Protein AF-A0A2K5PXA7-F1 (afdb_monomer_lite)

InterPro domains:
  IPR000237 GRIP domain [PS50913] (268-317)
  IPR019459 GRIP-related Arf-binding domain [PF10375] (269-313)

pLDDT: mean 75.78, std 23.31, range [25.14, 98.62]

Structure (mmCIF, N/CA/C/O backbone):
data_AF-A0A2K5PXA7-F1
#
_entry.id   AF-A0A2K5PXA7-F1
#
loop_
_atom_site.group_PDB
_atom_site.id
_atom_site.type_symbol
_atom_site.label_atom_id
_atom_site.label_alt_id
_atom_site.label_comp_id
_atom_site.label_asym_id
_atom_site.label_entity_id
_atom_site.label_seq_id
_atom_site.pdbx_PDB_ins_code
_atom_site.Cartn_x
_atom_site.Cartn_y
_atom_site.Cartn_z
_atom_site.occupancy
_atom_site.B_iso_or_equiv
_atom_site.auth_seq_id
_atom_site.auth_comp_id
_atom_site.auth_asym_id
_atom_site.auth_atom_id
_atom_site.pdbx_PDB_model_num
ATOM 1 N N . MET A 1 1 ? -99.071 -42.738 169.403 1.00 46.94 1 MET A N 1
ATOM 2 C CA . MET A 1 1 ? -98.371 -42.742 168.101 1.00 46.94 1 MET A CA 1
ATOM 3 C C . MET A 1 1 ? -98.834 -41.494 167.379 1.00 46.94 1 MET A C 1
ATOM 5 O O . MET A 1 1 ? -100.010 -41.412 167.050 1.00 46.94 1 MET A O 1
ATOM 9 N N . ASP A 1 2 ? -97.981 -40.473 167.300 1.00 52.44 2 ASP A N 1
ATOM 10 C CA . ASP A 1 2 ? -98.452 -39.098 167.105 1.00 52.44 2 ASP A CA 1
ATOM 11 C C . ASP A 1 2 ? -98.730 -38.725 165.651 1.00 52.44 2 ASP A C 1
ATOM 13 O O . ASP A 1 2 ? -97.827 -38.473 164.855 1.00 52.44 2 ASP A O 1
ATOM 17 N N . ILE A 1 3 ? -100.023 -38.584 165.359 1.00 59.25 3 ILE A N 1
ATOM 18 C CA . ILE A 1 3 ? -100.570 -38.091 164.088 1.00 59.25 3 ILE A CA 1
ATOM 19 C C . ILE A 1 3 ? -100.006 -36.696 163.742 1.00 59.25 3 ILE A C 1
ATOM 21 O O . ILE A 1 3 ? -99.814 -36.378 162.571 1.00 59.25 3 ILE A O 1
ATOM 25 N N . GLY A 1 4 ? -99.666 -35.883 164.752 1.00 66.00 4 GLY A N 1
ATOM 26 C CA . GLY A 1 4 ? -99.070 -34.556 164.564 1.00 66.00 4 GLY A CA 1
ATOM 27 C C . GLY A 1 4 ? -97.702 -34.564 163.869 1.00 66.00 4 GLY A C 1
ATOM 28 O O . GLY A 1 4 ? -97.443 -33.671 163.065 1.00 66.00 4 GLY A O 1
ATOM 29 N N . LYS A 1 5 ? -96.851 -35.577 164.108 1.00 68.25 5 LYS A N 1
ATOM 30 C CA . LYS A 1 5 ? -95.557 -35.690 163.409 1.00 68.25 5 LYS A CA 1
ATOM 31 C C . LYS A 1 5 ? -95.743 -36.031 161.937 1.00 68.25 5 LYS A C 1
ATOM 33 O O . LYS A 1 5 ? -95.227 -35.318 161.086 1.00 68.25 5 LYS A O 1
ATOM 38 N N . LEU A 1 6 ? -96.554 -37.051 161.652 1.00 67.25 6 LEU A N 1
ATOM 39 C CA . LEU A 1 6 ? -96.851 -37.478 160.282 1.00 67.25 6 LEU A CA 1
ATOM 40 C C . LEU A 1 6 ? -97.481 -36.351 159.451 1.00 67.25 6 LEU A C 1
ATOM 42 O O . LEU A 1 6 ? -97.206 -36.254 158.260 1.00 67.25 6 LEU A O 1
ATOM 46 N N . LYS A 1 7 ? -98.273 -35.461 160.068 1.00 70.81 7 LYS A N 1
ATOM 47 C CA . LYS A 1 7 ? -98.805 -34.269 159.393 1.00 70.81 7 LYS A CA 1
ATOM 48 C C . LYS A 1 7 ? -97.695 -33.294 158.979 1.00 70.81 7 LYS A C 1
ATOM 50 O O . LYS A 1 7 ? -97.648 -32.926 157.812 1.00 70.81 7 LYS A O 1
ATOM 55 N N . GLY A 1 8 ? -96.791 -32.927 159.891 1.00 73.56 8 GLY A N 1
ATOM 56 C CA . GLY A 1 8 ? -95.675 -32.019 159.586 1.00 73.56 8 GLY A CA 1
ATOM 57 C C . GLY A 1 8 ? -94.639 -32.621 158.627 1.00 73.56 8 GLY A C 1
ATOM 58 O O . GLY A 1 8 ? -94.123 -31.927 157.756 1.00 73.56 8 GLY A O 1
ATOM 59 N N . GLU A 1 9 ? -94.375 -33.925 158.734 1.00 74.88 9 GLU A N 1
ATOM 60 C CA . GLU A 1 9 ? -93.529 -34.669 157.793 1.00 74.88 9 GLU A CA 1
ATOM 61 C C . GLU A 1 9 ? -94.164 -34.701 156.391 1.00 74.88 9 GLU A C 1
ATOM 63 O O . GLU A 1 9 ? -93.480 -34.432 155.407 1.00 74.88 9 GLU A O 1
ATOM 68 N N . ASN A 1 10 ? -95.480 -34.924 156.288 1.00 75.69 10 ASN A N 1
ATOM 69 C CA . ASN A 1 10 ? -96.203 -34.887 155.015 1.00 75.69 10 ASN A CA 1
ATOM 70 C C . ASN A 1 10 ? -96.308 -33.468 154.422 1.00 75.69 10 ASN A C 1
ATOM 72 O O . ASN A 1 10 ? -96.199 -33.310 153.212 1.00 75.69 10 ASN A O 1
ATOM 76 N N . GLU A 1 11 ? -96.474 -32.429 155.245 1.00 75.31 11 GLU A N 1
ATOM 77 C CA . GLU A 1 11 ? -96.457 -31.026 154.794 1.00 75.31 11 GLU A CA 1
ATOM 78 C C . GLU A 1 11 ? -95.072 -30.626 154.253 1.00 75.31 11 GLU A C 1
ATOM 80 O O . GLU A 1 11 ? -94.987 -30.014 153.191 1.00 75.31 11 GLU A O 1
ATOM 85 N N . ASN A 1 12 ? -93.986 -31.073 154.892 1.00 81.62 12 ASN A N 1
ATOM 86 C CA . ASN A 1 12 ? -92.618 -30.891 154.393 1.00 81.62 12 ASN A CA 1
ATOM 87 C C . ASN A 1 12 ? -92.353 -31.681 153.089 1.00 81.62 12 ASN A C 1
ATOM 89 O O . ASN A 1 12 ? -91.699 -31.185 152.172 1.00 81.62 12 ASN A O 1
ATOM 93 N N . ILE A 1 13 ? -92.904 -32.894 152.956 1.00 81.75 13 ILE A N 1
ATOM 94 C CA . ILE A 1 13 ? -92.855 -33.667 151.700 1.00 81.75 13 ILE A CA 1
ATOM 95 C C . ILE A 1 13 ? -93.628 -32.953 150.580 1.00 81.75 13 ILE A C 1
ATOM 97 O O . ILE A 1 13 ? -93.157 -32.928 149.446 1.00 81.75 13 ILE A O 1
ATOM 101 N N . VAL A 1 14 ? -94.778 -32.338 150.875 1.00 82.69 14 VAL A N 1
ATOM 102 C CA . VAL A 1 14 ? -95.547 -31.560 149.889 1.00 82.69 14 VAL A CA 1
ATOM 103 C C . VAL A 1 14 ? -94.794 -30.299 149.465 1.00 82.69 14 VAL A C 1
ATOM 105 O O . VAL A 1 14 ? -94.686 -30.056 148.266 1.00 82.69 14 VAL A O 1
ATOM 108 N N . GLU A 1 15 ? -94.228 -29.528 150.398 1.00 80.38 15 GLU A N 1
ATOM 109 C CA . GLU A 1 15 ? -93.478 -28.312 150.053 1.00 80.38 15 GLU A CA 1
ATOM 110 C C . GLU A 1 15 ? -92.209 -28.652 149.254 1.00 80.38 15 GLU A C 1
ATOM 112 O O . GLU A 1 15 ? -92.029 -28.131 148.158 1.00 80.38 15 GLU A O 1
ATOM 117 N N . THR A 1 16 ? -91.405 -29.630 149.692 1.00 83.12 16 THR A N 1
ATOM 118 C CA . THR A 1 16 ? -90.209 -30.067 148.938 1.00 83.12 16 THR A CA 1
ATOM 119 C C . THR A 1 16 ? -90.536 -30.767 147.612 1.00 83.12 16 THR A C 1
ATOM 121 O O . THR A 1 16 ? -89.716 -30.763 146.693 1.00 83.12 16 THR A O 1
ATOM 124 N N . SER A 1 17 ? -91.732 -31.350 147.458 1.00 84.19 17 SER A N 1
ATOM 125 C CA . SER A 1 17 ? -92.228 -31.815 146.156 1.00 84.19 17 SER A CA 1
ATOM 126 C C . SER A 1 17 ? -92.658 -30.652 145.261 1.00 84.19 17 SER A C 1
ATOM 128 O O . SER A 1 17 ? -92.495 -30.742 144.047 1.00 84.19 17 SER A O 1
ATOM 130 N N . ARG A 1 18 ? -93.193 -29.567 145.833 1.00 84.19 18 ARG A N 1
ATOM 131 C CA . ARG A 1 18 ? -93.597 -28.355 145.108 1.00 84.19 18 ARG A CA 1
ATOM 132 C C . ARG A 1 18 ? -92.382 -27.546 144.655 1.00 84.19 18 ARG A C 1
ATOM 134 O O . ARG A 1 18 ? -92.363 -27.081 143.521 1.00 84.19 18 ARG A O 1
ATOM 141 N N . GLU A 1 19 ? -91.354 -27.453 145.495 1.00 83.12 19 GLU A N 1
ATOM 142 C CA . GLU A 1 19 ? -90.040 -26.906 145.144 1.00 83.12 19 GLU A CA 1
ATOM 143 C C . GLU A 1 19 ? -89.441 -27.676 143.961 1.00 83.12 19 GLU A C 1
ATOM 145 O O . GLU A 1 19 ? -89.178 -27.074 142.922 1.00 83.12 19 GLU A O 1
ATOM 150 N N . LYS A 1 20 ? -89.342 -29.011 144.051 1.00 87.56 20 LYS A N 1
ATOM 151 C CA . LYS A 1 20 ? -88.828 -29.863 142.961 1.00 87.56 20 LYS A CA 1
ATOM 152 C C . LYS A 1 20 ? -89.645 -29.785 141.674 1.00 87.56 20 LYS A C 1
ATOM 154 O O . LYS A 1 20 ? -89.065 -29.855 140.597 1.00 87.56 20 LYS A O 1
ATOM 159 N N . GLU A 1 21 ? -90.963 -29.626 141.765 1.00 86.75 21 GLU A N 1
ATOM 160 C CA . GLU A 1 21 ? -91.814 -29.378 140.598 1.00 86.75 21 GLU A CA 1
ATOM 161 C C . GLU A 1 21 ? -91.464 -28.027 139.948 1.00 86.75 21 GLU A C 1
ATOM 163 O O . GLU A 1 21 ? -91.276 -27.960 138.736 1.00 86.75 21 GLU A O 1
ATOM 168 N N . THR A 1 22 ? -91.266 -26.959 140.733 1.00 84.94 22 THR A N 1
ATOM 169 C CA . THR A 1 22 ? -90.820 -25.662 140.188 1.00 84.94 22 THR A CA 1
ATOM 170 C C . THR A 1 22 ? -89.379 -25.678 139.665 1.00 84.94 22 THR A C 1
ATOM 172 O O . THR A 1 22 ? -89.102 -25.042 138.648 1.00 84.94 22 THR A O 1
ATOM 175 N N . GLU A 1 23 ? -88.469 -26.441 140.281 1.00 87.00 23 GLU A N 1
ATOM 176 C CA . GLU A 1 23 ? -87.122 -26.687 139.747 1.00 87.00 23 GLU A CA 1
ATOM 177 C C . GLU A 1 23 ? -87.190 -27.444 138.417 1.00 87.00 23 GLU A C 1
ATOM 179 O O . GLU A 1 23 ? -86.523 -27.058 137.459 1.00 87.00 23 GLU A O 1
ATOM 184 N N . TYR A 1 24 ? -88.022 -28.488 138.325 1.00 89.44 24 TYR A N 1
ATOM 185 C CA . TYR A 1 24 ? -88.215 -29.261 137.100 1.00 89.44 24 TYR A CA 1
ATOM 186 C C . TYR A 1 24 ? -88.799 -28.399 135.977 1.00 89.44 24 TYR A C 1
ATOM 188 O O . TYR A 1 24 ? -88.291 -28.442 134.858 1.00 89.44 24 TYR A O 1
ATOM 196 N N . GLN A 1 25 ? -89.790 -27.554 136.276 1.00 88.88 25 GLN A N 1
ATOM 197 C CA . GLN A 1 25 ? -90.360 -26.602 135.319 1.00 88.88 25 GLN A CA 1
ATOM 198 C C . GLN A 1 25 ? -89.322 -25.567 134.855 1.00 88.88 25 GLN A C 1
ATOM 200 O O . GLN A 1 25 ? -89.165 -25.365 133.652 1.00 88.88 25 GLN A O 1
ATOM 205 N N . ALA A 1 26 ? -88.531 -24.979 135.759 1.00 90.25 26 ALA A N 1
ATOM 206 C CA . ALA A 1 26 ? -87.451 -24.058 135.385 1.00 90.25 26 ALA A CA 1
ATOM 207 C C . ALA A 1 26 ? -86.342 -24.748 134.559 1.00 90.25 26 ALA A C 1
ATOM 209 O O . ALA A 1 26 ? -85.781 -24.163 133.624 1.00 90.25 26 ALA A O 1
ATOM 210 N N . LEU A 1 27 ? -86.035 -26.013 134.859 1.00 91.06 27 LEU A N 1
ATOM 211 C CA . LEU A 1 27 ? -85.070 -26.822 134.113 1.00 91.06 27 LEU A CA 1
ATOM 212 C C . LEU A 1 27 ? -85.628 -27.245 132.740 1.00 91.06 27 LEU A C 1
ATOM 214 O O . LEU A 1 27 ? -84.889 -27.285 131.757 1.00 91.06 27 LEU A O 1
ATOM 218 N N . GLN A 1 28 ? -86.941 -27.461 132.629 1.00 91.94 28 GLN A N 1
ATOM 219 C CA . GLN A 1 28 ? -87.649 -27.676 131.368 1.00 91.94 28 GLN A CA 1
ATOM 220 C C . GLN A 1 28 ? -87.672 -26.403 130.508 1.00 91.94 28 GLN A C 1
ATOM 222 O O . GLN A 1 28 ? -87.311 -26.470 129.334 1.00 91.94 28 GLN A O 1
ATOM 227 N N . GLU A 1 29 ? -88.017 -25.239 131.068 1.00 91.25 29 GLU A N 1
ATOM 228 C CA . GLU A 1 29 ? -87.999 -23.951 130.360 1.00 91.25 29 GLU A CA 1
ATOM 229 C C . GLU A 1 29 ? -86.597 -23.592 129.856 1.00 91.25 29 GLU A C 1
ATOM 231 O O . GLU A 1 29 ? -86.422 -23.218 128.693 1.00 91.25 29 GLU A O 1
ATOM 236 N N . THR A 1 30 ? -85.573 -23.741 130.702 1.00 92.00 30 THR A N 1
ATOM 237 C CA . THR A 1 30 ? -84.184 -23.485 130.295 1.00 92.00 30 THR A CA 1
ATOM 238 C C . THR A 1 30 ? -83.710 -24.481 129.239 1.00 92.00 30 THR A C 1
ATOM 240 O O . THR A 1 30 ? -83.075 -24.057 128.275 1.00 92.00 30 THR A O 1
ATOM 243 N N . ASN A 1 31 ? -84.079 -25.763 129.323 1.00 91.56 31 ASN A N 1
ATOM 244 C CA . ASN A 1 31 ? -83.782 -26.751 128.281 1.00 91.56 31 ASN A CA 1
ATOM 245 C C . ASN A 1 31 ? -84.521 -26.448 126.959 1.00 91.56 31 ASN A C 1
ATOM 247 O O . ASN A 1 31 ? -83.916 -26.497 125.888 1.00 91.56 31 ASN A O 1
ATOM 251 N N . MET A 1 32 ? -85.789 -26.023 127.003 1.00 93.31 32 MET A N 1
ATOM 252 C CA . MET A 1 32 ? -86.519 -25.551 125.817 1.00 93.31 32 MET A CA 1
ATOM 253 C C . MET A 1 32 ? -85.859 -24.309 125.200 1.00 93.31 32 MET A C 1
ATOM 255 O O . MET A 1 32 ? -85.736 -24.223 123.976 1.00 93.31 32 MET A O 1
ATOM 259 N N . LYS A 1 33 ? -85.364 -23.380 126.028 1.00 93.69 33 LYS A N 1
ATOM 260 C CA . LYS A 1 33 ? -84.619 -22.190 125.591 1.00 93.69 33 LYS A CA 1
ATOM 261 C C . LYS A 1 33 ? -83.261 -22.544 124.976 1.00 93.69 33 LYS A C 1
ATOM 263 O O . LYS A 1 33 ? -82.935 -22.019 123.912 1.00 93.69 33 LYS A O 1
ATOM 268 N N . PHE A 1 34 ? -82.504 -23.467 125.571 1.00 93.31 34 PHE A N 1
ATOM 269 C CA . PHE A 1 34 ? -81.275 -24.004 124.973 1.00 93.31 34 PHE A CA 1
ATOM 270 C C . PHE A 1 34 ? -81.563 -24.743 123.659 1.00 93.31 34 PHE A C 1
ATOM 272 O O . PHE A 1 34 ? -80.852 -24.533 122.685 1.00 93.31 34 PHE A O 1
ATOM 279 N N . SER A 1 35 ? -82.645 -25.520 123.578 1.00 92.62 35 SER A N 1
ATOM 280 C CA . SER A 1 35 ? -83.076 -26.229 122.361 1.00 92.62 35 SER A CA 1
ATOM 281 C C . SER A 1 35 ? -83.606 -25.301 121.255 1.00 92.62 35 SER A C 1
ATOM 283 O O . SER A 1 35 ? -83.666 -25.686 120.085 1.00 92.62 35 SER A O 1
ATOM 285 N N . ALA A 1 36 ? -84.022 -24.079 121.595 1.00 92.69 36 ALA A N 1
ATOM 286 C CA . ALA A 1 36 ? -84.313 -23.024 120.626 1.00 92.69 36 ALA A CA 1
ATOM 287 C C . ALA A 1 36 ? -83.017 -22.349 120.143 1.00 92.69 36 ALA A C 1
ATOM 289 O O . ALA A 1 36 ? -82.785 -22.281 118.939 1.00 92.69 36 ALA A O 1
ATOM 290 N N . MET A 1 37 ? -82.145 -21.943 121.073 1.00 93.56 37 MET A N 1
ATOM 291 C CA . MET A 1 37 ? -80.851 -21.318 120.772 1.00 93.56 37 MET A CA 1
ATOM 292 C C . MET A 1 37 ? -79.920 -22.244 119.974 1.00 93.56 37 MET A C 1
ATOM 294 O O . MET A 1 37 ? -79.221 -21.785 119.078 1.00 93.56 37 MET A O 1
ATOM 298 N N . LEU A 1 38 ? -79.928 -23.552 120.250 1.00 93.50 38 LEU A N 1
ATOM 299 C CA . LEU A 1 38 ? -79.152 -24.535 119.496 1.00 93.50 38 LEU A CA 1
ATOM 300 C C . LEU A 1 38 ? -79.597 -24.566 118.030 1.00 93.50 38 LEU A C 1
ATOM 302 O O . LEU A 1 38 ? -78.758 -24.411 117.152 1.00 93.50 38 LEU A O 1
ATOM 306 N N . ARG A 1 39 ? -80.909 -24.648 117.764 1.00 92.94 39 ARG A N 1
ATOM 307 C CA . ARG A 1 39 ? -81.459 -24.621 116.396 1.00 92.94 39 ARG A CA 1
ATOM 308 C C . ARG A 1 39 ? -81.224 -23.291 115.679 1.00 92.94 39 ARG A C 1
ATOM 310 O O . ARG A 1 39 ? -80.984 -23.282 114.476 1.00 92.94 39 ARG A O 1
ATOM 317 N N . GLU A 1 40 ? -81.250 -22.174 116.404 1.00 91.81 40 GLU A N 1
ATOM 318 C CA . GLU A 1 40 ? -80.858 -20.863 115.874 1.00 91.81 40 GLU A CA 1
ATOM 319 C C . GLU A 1 40 ? -79.377 -20.855 115.452 1.00 91.81 40 GLU A C 1
ATOM 321 O O . GLU A 1 40 ? -79.056 -20.429 114.344 1.00 91.81 40 GLU A O 1
ATOM 326 N N . LYS A 1 41 ? -78.475 -21.414 116.272 1.00 93.50 41 LYS A N 1
ATOM 327 C CA . LYS A 1 41 ? -77.042 -21.524 115.945 1.00 93.50 41 LYS A CA 1
ATOM 328 C C . LYS A 1 41 ? -76.721 -22.576 114.885 1.00 93.50 41 LYS A C 1
ATOM 330 O O . LYS A 1 41 ? -75.805 -22.362 114.094 1.00 93.50 41 LYS A O 1
ATOM 335 N N . GLU A 1 42 ? -77.489 -23.656 114.794 1.00 93.62 42 GLU A N 1
ATOM 336 C CA . GLU A 1 42 ? -77.437 -24.608 113.679 1.00 93.62 42 GLU A CA 1
ATOM 337 C C . GLU A 1 42 ? -77.842 -23.929 112.362 1.00 93.62 42 GLU A C 1
ATOM 339 O O . GLU A 1 42 ? -77.144 -24.078 111.358 1.00 93.62 42 GLU A O 1
ATOM 344 N N . PHE A 1 43 ? -78.906 -23.117 112.370 1.00 94.12 43 PHE A N 1
ATOM 345 C CA . PHE A 1 43 ? -79.351 -22.353 111.202 1.00 94.12 43 PHE A CA 1
ATOM 346 C C . PHE A 1 43 ? -78.368 -21.237 110.806 1.00 94.12 43 PHE A C 1
ATOM 348 O O . PHE A 1 43 ? -78.056 -21.088 109.624 1.00 94.12 43 PHE A O 1
ATOM 355 N N . GLU A 1 44 ? -77.812 -20.490 111.769 1.00 92.88 44 GLU A N 1
ATOM 356 C CA . GLU A 1 44 ? -76.718 -19.539 111.512 1.00 92.88 44 GLU A CA 1
ATOM 357 C C . GLU A 1 44 ? -75.507 -20.239 110.884 1.00 92.88 44 GLU A C 1
ATOM 359 O O . GLU A 1 44 ? -74.987 -19.773 109.870 1.00 92.88 44 GLU A O 1
ATOM 364 N N . CYS A 1 45 ? -75.086 -21.378 111.445 1.00 93.19 45 CYS A N 1
ATOM 365 C CA . CYS A 1 45 ? -73.970 -22.172 110.936 1.00 93.19 45 CYS A CA 1
ATOM 366 C C . CYS A 1 45 ? -74.233 -22.663 109.503 1.00 93.19 45 CYS A C 1
ATOM 368 O O . CYS A 1 45 ? -73.361 -22.534 108.641 1.00 93.19 45 CYS A O 1
ATOM 370 N N . HIS A 1 46 ? -75.449 -23.141 109.215 1.00 93.94 46 HIS A N 1
ATOM 371 C CA . HIS A 1 46 ? -75.866 -23.525 107.866 1.00 93.94 46 HIS A CA 1
ATOM 372 C C . HIS A 1 46 ? -75.790 -22.337 106.897 1.00 93.94 46 HIS A C 1
ATOM 374 O O . HIS A 1 46 ? -75.117 -22.421 105.872 1.00 93.94 46 HIS A O 1
ATOM 380 N N . SER A 1 47 ? -76.373 -21.194 107.268 1.00 93.75 47 SER A N 1
ATOM 381 C CA . SER A 1 47 ? -76.386 -19.991 106.431 1.00 93.75 47 SER A CA 1
ATOM 382 C C . SER A 1 47 ? -74.984 -19.422 106.179 1.00 93.75 47 SER A C 1
ATOM 384 O O . SER A 1 47 ? -74.699 -18.933 105.085 1.00 93.75 47 SER A O 1
ATOM 386 N N . VAL A 1 48 ? -74.084 -19.481 107.167 1.00 93.62 48 VAL A N 1
ATOM 387 C CA . VAL A 1 48 ? -72.672 -19.095 107.005 1.00 93.62 48 VAL A CA 1
ATOM 388 C C . VAL A 1 48 ? -71.939 -20.078 106.089 1.00 93.62 48 VAL A C 1
ATOM 390 O O . VAL A 1 48 ? -71.179 -19.640 105.227 1.00 93.62 48 VAL A O 1
ATOM 393 N N . LYS A 1 49 ? -72.200 -21.384 106.211 1.00 94.81 49 LYS A N 1
ATOM 394 C CA . LYS A 1 49 ? -71.622 -22.421 105.345 1.00 94.81 49 LYS A CA 1
ATOM 395 C C . LYS A 1 49 ? -72.072 -22.277 103.887 1.00 94.81 49 LYS A C 1
ATOM 397 O O . LYS A 1 49 ? -71.237 -22.357 102.992 1.00 94.81 49 LYS A O 1
ATOM 402 N N . GLU A 1 50 ? -73.352 -22.004 103.640 1.00 93.75 50 GLU A N 1
ATOM 403 C CA . GLU A 1 50 ? -73.885 -21.729 102.296 1.00 93.75 50 GLU A CA 1
ATOM 404 C C . GLU A 1 50 ? -73.253 -20.474 101.679 1.00 93.75 50 GLU A C 1
ATOM 406 O O . GLU A 1 50 ? -72.804 -20.504 100.535 1.00 93.75 50 GLU A O 1
ATOM 411 N N . LYS A 1 51 ? -73.133 -19.386 102.454 1.00 93.56 51 LYS A N 1
ATOM 412 C CA . LYS A 1 51 ? -72.449 -18.158 102.011 1.00 93.56 51 LYS A CA 1
ATOM 413 C C . LYS A 1 51 ? -70.973 -18.405 101.696 1.00 93.56 51 LYS A C 1
ATOM 415 O O . LYS A 1 51 ? -70.479 -17.888 100.699 1.00 93.56 51 LYS A O 1
ATOM 420 N N . ALA A 1 52 ? -70.276 -19.199 102.511 1.00 92.31 52 ALA A N 1
ATOM 421 C CA . ALA A 1 52 ? -68.880 -19.557 102.272 1.00 92.31 52 ALA A CA 1
ATOM 422 C C . ALA A 1 52 ? -68.706 -20.340 100.959 1.00 92.31 52 ALA A C 1
ATOM 424 O O . ALA A 1 52 ? -67.842 -19.985 100.162 1.00 92.31 52 ALA A O 1
ATOM 425 N N . LEU A 1 53 ? -69.568 -21.331 100.696 1.00 95.06 53 LEU A N 1
ATOM 426 C CA . LEU A 1 53 ? -69.561 -22.099 99.445 1.00 95.06 53 LEU A CA 1
ATOM 427 C C . LEU A 1 53 ? -69.831 -21.210 98.220 1.00 95.06 53 LEU A C 1
ATOM 429 O O . LEU A 1 53 ? -69.093 -21.287 97.241 1.00 95.06 53 LEU A O 1
ATOM 433 N N . ALA A 1 54 ? -70.819 -20.311 98.294 1.00 92.62 54 ALA A N 1
ATOM 434 C CA . ALA A 1 54 ? -71.123 -19.376 97.208 1.00 92.62 54 ALA A CA 1
ATOM 435 C C . ALA A 1 54 ? -69.960 -18.405 96.912 1.00 92.62 54 ALA A C 1
ATOM 437 O O . ALA A 1 54 ? -69.683 -18.098 95.752 1.00 92.62 54 ALA A O 1
ATOM 438 N N . PHE A 1 55 ? -69.233 -17.945 97.939 1.00 88.44 55 PHE A N 1
ATOM 439 C CA . PHE A 1 55 ? -68.009 -17.163 97.732 1.00 88.44 55 PHE A CA 1
ATOM 440 C C . PHE A 1 55 ? -66.865 -18.004 97.144 1.00 88.44 55 PHE A C 1
ATOM 442 O O . PHE A 1 55 ? -66.123 -17.497 96.305 1.00 88.44 55 PHE A O 1
ATOM 449 N N . GLU A 1 56 ? -66.723 -19.271 97.537 1.00 92.25 56 GLU A N 1
ATOM 450 C CA . GLU A 1 56 ? -65.707 -20.180 96.991 1.00 92.25 56 GLU A CA 1
ATOM 451 C C . GLU A 1 56 ? -65.943 -20.479 95.497 1.00 92.25 56 GLU A C 1
ATOM 453 O O . GLU A 1 56 ? -64.993 -20.553 94.717 1.00 92.25 56 GLU A O 1
ATOM 458 N N . GLU A 1 57 ? -67.204 -20.599 95.077 1.00 92.19 57 GLU A N 1
ATOM 459 C CA . GLU A 1 57 ? -67.600 -20.798 93.678 1.00 92.19 57 GLU A CA 1
ATOM 460 C C . GLU A 1 57 ? -67.349 -19.541 92.823 1.00 92.19 57 GLU A C 1
ATOM 462 O O . GLU A 1 57 ? -66.656 -19.618 91.807 1.00 92.19 57 GLU A O 1
ATOM 467 N N . LEU A 1 58 ? -67.769 -18.358 93.294 1.00 91.12 58 LEU A N 1
ATOM 468 C CA . LEU A 1 58 ? -67.489 -17.072 92.632 1.00 91.12 58 LEU A CA 1
ATOM 469 C C . LEU A 1 58 ? -65.985 -16.757 92.520 1.00 91.12 58 LEU A C 1
ATOM 471 O O . LEU A 1 58 ? -65.553 -16.092 91.571 1.00 91.12 58 LEU A O 1
ATOM 475 N N . LEU A 1 59 ? -65.170 -17.212 93.479 1.00 88.56 59 LEU A N 1
ATOM 476 C CA . LEU A 1 59 ? -63.712 -17.112 93.394 1.00 88.56 59 LEU A CA 1
ATOM 477 C C . LEU A 1 59 ? -63.159 -18.026 92.293 1.00 88.56 59 LEU A C 1
ATOM 479 O O . LEU A 1 59 ? -62.386 -17.550 91.461 1.00 88.56 59 LEU A O 1
ATOM 483 N N . LYS A 1 60 ? -63.607 -19.288 92.223 1.00 91.00 60 LYS A N 1
ATOM 484 C CA . LYS A 1 60 ? -63.196 -20.242 91.177 1.00 91.00 60 LYS A CA 1
ATOM 485 C C . LYS A 1 60 ? -63.576 -19.770 89.775 1.00 91.00 60 LYS A C 1
ATOM 487 O O . LYS A 1 60 ? -62.731 -19.835 88.884 1.00 91.00 60 LYS A O 1
ATOM 492 N N . GLU A 1 61 ? -64.780 -19.228 89.575 1.00 86.94 61 GLU A N 1
ATOM 493 C CA . GLU A 1 61 ? -65.167 -18.617 88.293 1.00 86.94 61 GLU A CA 1
ATOM 494 C C . GLU A 1 61 ? -64.236 -17.455 87.915 1.00 86.94 61 GLU A C 1
ATOM 496 O O . GLU A 1 61 ? -63.725 -17.399 86.793 1.00 86.94 61 GLU A O 1
ATOM 501 N N . LYS A 1 62 ? -63.948 -16.540 88.856 1.00 87.12 62 LYS A N 1
ATOM 502 C CA . LYS A 1 62 ? -63.030 -15.419 88.598 1.00 87.12 62 LYS A CA 1
ATOM 503 C C . LYS A 1 62 ? -61.589 -15.851 88.355 1.00 87.12 62 LYS A C 1
ATOM 505 O O . LYS A 1 62 ? -60.877 -15.151 87.635 1.00 87.12 62 LYS A O 1
ATOM 510 N N . GLU A 1 63 ? -61.132 -16.945 88.947 1.00 86.62 63 GLU A N 1
ATOM 511 C CA . GLU A 1 63 ? -59.807 -17.502 88.676 1.00 86.62 63 GLU A CA 1
ATOM 512 C C . GLU A 1 63 ? -59.763 -18.173 87.302 1.00 86.62 63 GLU A C 1
ATOM 514 O O . GLU A 1 63 ? -58.880 -17.855 86.508 1.00 86.62 63 GLU A O 1
ATOM 519 N N . GLN A 1 64 ? -60.750 -19.005 86.961 1.00 85.88 64 GLN A N 1
ATOM 520 C CA . GLN A 1 64 ? -60.837 -19.652 85.647 1.00 85.88 64 GLN A CA 1
ATOM 521 C C . GLN A 1 64 ? -60.976 -18.640 84.500 1.00 85.88 64 GLN A C 1
ATOM 523 O O . GLN A 1 64 ? -60.290 -18.785 83.488 1.00 85.88 64 GLN A O 1
ATOM 528 N N . GLY A 1 65 ? -61.770 -17.577 84.673 1.00 88.06 65 GLY A N 1
ATOM 529 C CA . GLY A 1 65 ? -61.872 -16.481 83.703 1.00 88.06 6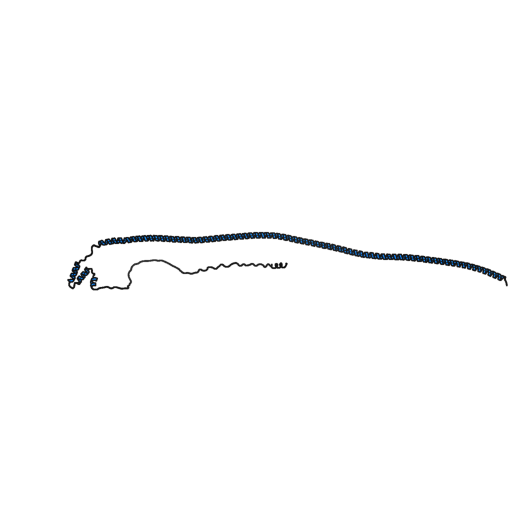5 GLY A CA 1
ATOM 530 C C . GLY A 1 65 ? -60.521 -15.808 83.437 1.00 88.06 65 GLY A C 1
ATOM 531 O O . GLY A 1 65 ? -60.075 -15.744 82.291 1.00 88.06 65 GLY A O 1
ATOM 532 N N . LYS A 1 66 ? -59.806 -15.411 84.501 1.00 89.38 66 LYS A N 1
ATOM 533 C CA . LYS A 1 66 ? -58.451 -14.832 84.400 1.00 89.38 66 LYS A CA 1
ATOM 534 C C . LYS A 1 66 ? -57.440 -15.793 83.775 1.00 89.38 66 LYS A C 1
ATOM 536 O O . LYS A 1 66 ? -56.587 -15.356 83.011 1.00 89.38 66 LYS A O 1
ATOM 541 N N . ILE A 1 67 ? -57.509 -17.088 84.089 1.00 89.69 67 ILE A N 1
ATOM 542 C CA . ILE A 1 67 ? -56.643 -18.118 83.492 1.00 89.69 67 ILE A CA 1
ATOM 543 C C . ILE A 1 67 ? -56.937 -18.258 81.988 1.00 89.69 67 ILE A C 1
ATOM 545 O O . ILE A 1 67 ? -56.010 -18.415 81.194 1.00 89.69 67 ILE A O 1
ATOM 549 N N . GLY A 1 68 ? -58.204 -18.141 81.578 1.00 90.19 68 GLY A N 1
ATOM 550 C CA . GLY A 1 68 ? -58.615 -18.086 80.174 1.00 90.19 68 GLY A CA 1
ATOM 551 C C . GLY A 1 68 ? -58.045 -16.871 79.436 1.00 90.19 68 GLY A C 1
ATOM 552 O O . GLY A 1 68 ? -57.384 -17.037 78.411 1.00 90.19 68 GLY A O 1
ATOM 553 N N . GLU A 1 69 ? -58.242 -15.667 79.979 1.00 92.12 69 GLU A N 1
ATOM 554 C CA . GLU A 1 69 ? -57.689 -14.411 79.441 1.00 92.12 69 GLU A CA 1
ATOM 555 C C . GLU A 1 69 ? -56.154 -14.450 79.352 1.00 92.12 69 GLU A C 1
ATOM 557 O O . GLU A 1 69 ? -55.573 -14.120 78.315 1.00 92.12 69 GLU A O 1
ATOM 562 N N . LEU A 1 70 ? -55.486 -14.929 80.408 1.00 92.31 70 LEU A N 1
ATOM 563 C CA . LEU A 1 70 ? -54.032 -15.075 80.460 1.00 92.31 70 LEU A CA 1
ATOM 564 C C . LEU A 1 70 ? -53.523 -16.057 79.397 1.00 92.31 70 LEU A C 1
ATOM 566 O O . LEU A 1 70 ? -52.555 -15.750 78.705 1.00 92.31 70 LEU A O 1
ATOM 570 N N . ASN A 1 71 ? -54.185 -17.203 79.211 1.00 93.38 71 ASN A N 1
ATOM 571 C CA . ASN A 1 71 ? -53.830 -18.161 78.161 1.00 93.38 71 ASN A CA 1
ATOM 572 C C . ASN A 1 71 ? -54.030 -17.582 76.751 1.00 93.38 71 ASN A C 1
ATOM 574 O O . ASN A 1 71 ? -53.201 -17.822 75.872 1.00 93.38 71 ASN A O 1
ATOM 578 N N . GLN A 1 72 ? -55.086 -16.794 76.516 1.00 94.69 72 GLN A N 1
ATOM 579 C CA . GLN A 1 72 ? -55.270 -16.093 75.239 1.00 94.69 72 GLN A CA 1
ATOM 580 C C . GLN A 1 72 ? -54.137 -15.090 74.986 1.00 94.69 72 GLN A C 1
ATOM 582 O O . GLN A 1 72 ? -53.556 -15.090 73.899 1.00 94.69 72 GLN A O 1
ATOM 587 N N . LEU A 1 73 ? -53.765 -14.295 75.995 1.00 95.06 73 LEU A N 1
ATOM 588 C CA . LEU A 1 73 ? -52.666 -13.334 75.898 1.00 95.06 73 LEU A CA 1
ATOM 589 C C . LEU A 1 73 ? -51.311 -14.024 75.667 1.00 95.06 73 LEU A C 1
ATOM 591 O O . LEU A 1 73 ? -50.560 -13.605 74.790 1.00 95.06 73 LEU A O 1
ATOM 595 N N . VAL A 1 74 ? -51.014 -15.110 76.388 1.00 94.94 74 VAL A N 1
ATOM 596 C CA . VAL A 1 74 ? -49.788 -15.909 76.205 1.00 94.94 74 VAL A CA 1
ATOM 597 C C . VAL A 1 74 ? -49.716 -16.497 74.792 1.00 94.94 74 VAL A C 1
ATOM 599 O O . VAL A 1 74 ? -48.670 -16.409 74.149 1.00 94.94 74 VAL A O 1
ATOM 602 N N . ASN A 1 75 ? -50.822 -17.031 74.264 1.00 95.12 75 ASN A N 1
ATOM 603 C CA . ASN A 1 75 ? -50.876 -17.549 72.895 1.00 95.12 75 ASN A CA 1
ATOM 604 C C . ASN A 1 75 ? -50.710 -16.440 71.839 1.00 95.12 75 ASN A C 1
ATOM 606 O O . ASN A 1 75 ? -49.999 -16.636 70.851 1.00 95.12 75 ASN A O 1
ATOM 610 N N . ALA A 1 76 ? -51.301 -15.260 72.056 1.00 95.75 76 ALA A N 1
ATOM 611 C CA . ALA A 1 76 ? -51.130 -14.105 71.175 1.00 95.75 76 ALA A CA 1
ATOM 612 C C . ALA A 1 76 ? -49.676 -13.599 71.169 1.00 95.75 76 ALA A C 1
ATOM 614 O O . ALA A 1 76 ? -49.090 -13.431 70.099 1.00 95.75 76 ALA A O 1
ATOM 615 N N . VAL A 1 77 ? -49.064 -13.438 72.349 1.00 95.12 77 VAL A N 1
ATOM 616 C CA . VAL A 1 77 ? -47.647 -13.064 72.505 1.00 95.12 77 VAL A CA 1
ATOM 617 C C . VAL A 1 77 ? -46.734 -14.096 71.844 1.00 95.12 77 VAL A C 1
ATOM 619 O O . VAL A 1 77 ? -45.814 -13.714 71.122 1.00 95.12 77 VAL A O 1
ATOM 622 N N . LYS A 1 78 ? -47.011 -15.396 72.004 1.00 96.38 78 LYS A N 1
ATOM 623 C CA . LYS A 1 78 ? -46.249 -16.464 71.345 1.00 96.38 78 LYS A CA 1
ATOM 624 C C . LYS A 1 78 ? -46.346 -16.381 69.817 1.00 96.38 78 LYS A C 1
ATOM 626 O O . LYS A 1 78 ? -45.315 -16.392 69.152 1.00 96.38 78 LYS A O 1
ATOM 631 N N . SER A 1 79 ? -47.547 -16.209 69.259 1.00 96.19 79 SER A N 1
ATOM 632 C CA . SER A 1 79 ? -47.734 -16.058 67.806 1.00 96.19 79 SER A CA 1
ATOM 633 C C . SER A 1 79 ? -47.079 -14.782 67.254 1.00 96.19 79 SER A C 1
ATOM 635 O O . SER A 1 79 ? -46.548 -14.779 66.141 1.00 96.19 79 SER A O 1
ATOM 637 N N . MET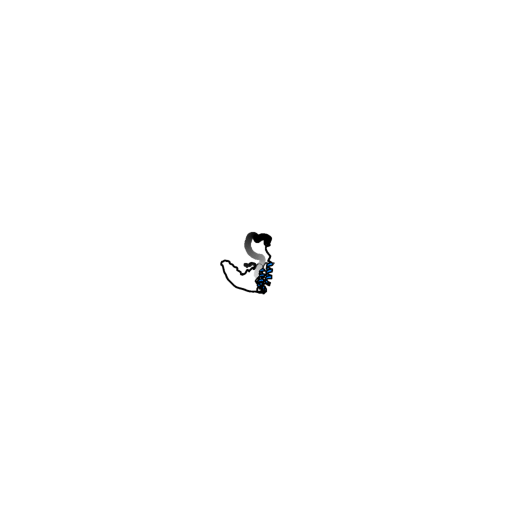 A 1 80 ? -47.060 -13.691 68.029 1.00 95.56 80 MET A N 1
ATOM 638 C CA . MET A 1 80 ? -46.302 -12.486 67.677 1.00 95.56 80 MET A CA 1
ATOM 639 C C . MET A 1 80 ? -44.790 -12.735 67.710 1.00 95.56 80 MET A C 1
ATOM 641 O O . MET A 1 80 ? -44.098 -12.325 66.781 1.00 95.56 80 MET A O 1
ATOM 645 N N . GLN A 1 81 ? -44.278 -13.448 68.716 1.00 94.75 81 GLN A N 1
ATOM 646 C CA . GLN A 1 81 ? -42.862 -13.808 68.813 1.00 94.75 81 GLN A CA 1
ATOM 647 C C . GLN A 1 81 ? -42.419 -14.707 67.648 1.00 94.75 81 GLN A C 1
ATOM 649 O O . GLN A 1 81 ? -41.357 -14.481 67.070 1.00 94.75 81 GLN A O 1
ATOM 654 N N . GLU A 1 82 ? -43.244 -15.679 67.255 1.00 96.56 82 GLU A N 1
ATOM 655 C CA . GLU A 1 82 ? -43.018 -16.527 66.077 1.00 96.56 82 GLU A CA 1
ATOM 656 C C . GLU A 1 82 ? -42.936 -15.679 64.793 1.00 96.56 82 GLU A C 1
ATOM 658 O O . GLU A 1 82 ? -41.975 -15.806 64.034 1.00 96.56 82 GLU A O 1
ATOM 663 N N . LYS A 1 83 ? -43.862 -14.729 64.588 1.00 97.19 83 LYS A N 1
ATOM 664 C CA . LYS A 1 83 ? -43.822 -13.790 63.447 1.00 97.19 83 LYS A CA 1
ATOM 665 C C . LYS A 1 83 ? -42.594 -12.876 63.459 1.00 97.19 83 LYS A C 1
ATOM 667 O O . LYS A 1 83 ? -42.017 -12.635 62.404 1.00 97.19 83 LYS A O 1
ATOM 672 N N . ILE A 1 84 ? -42.166 -12.393 64.628 1.00 96.00 84 ILE A N 1
ATOM 673 C CA . ILE A 1 84 ? -40.941 -11.586 64.771 1.00 96.00 84 ILE A CA 1
ATOM 674 C C . ILE A 1 84 ? -39.709 -12.392 64.334 1.00 96.00 84 ILE A C 1
ATOM 676 O O . ILE A 1 84 ? -38.851 -11.855 63.635 1.00 96.00 84 ILE A O 1
ATOM 680 N N . VAL A 1 85 ? -39.634 -13.683 64.679 1.00 97.62 85 VAL A N 1
ATOM 681 C CA . VAL A 1 85 ? -38.543 -14.569 64.234 1.00 97.62 85 VAL A CA 1
ATOM 682 C C . VAL A 1 85 ? -38.572 -14.782 62.716 1.00 97.62 85 VAL A C 1
ATOM 684 O O . VAL A 1 85 ? -37.520 -14.685 62.087 1.00 97.62 85 VAL A O 1
ATOM 687 N N . VAL A 1 86 ? -39.747 -14.999 62.110 1.00 97.12 86 VAL A N 1
ATOM 688 C CA . VAL A 1 86 ? -39.882 -15.126 60.643 1.00 97.12 86 VAL A CA 1
ATOM 689 C C . VAL A 1 86 ? -39.452 -13.835 59.936 1.00 97.12 86 VAL A C 1
ATOM 691 O O . VAL A 1 86 ? -38.588 -13.886 59.066 1.00 97.12 86 VAL A O 1
ATOM 694 N N . PHE A 1 87 ? -39.951 -12.663 60.346 1.00 97.69 87 PHE A N 1
ATOM 695 C CA . PHE A 1 87 ? -39.559 -11.386 59.731 1.00 97.69 87 PHE A CA 1
ATOM 696 C C . PHE A 1 87 ? -38.062 -11.069 59.904 1.00 97.69 87 PHE A C 1
ATOM 698 O O . PHE A 1 87 ? -37.449 -10.475 59.016 1.00 97.69 87 PHE A O 1
ATOM 705 N N . GLN A 1 88 ? -37.445 -11.483 61.017 1.00 95.62 88 GLN A N 1
ATOM 706 C CA . GLN A 1 88 ? -35.995 -11.387 61.211 1.00 95.62 88 GLN A CA 1
ATOM 707 C C . GLN A 1 88 ? -35.244 -12.269 60.193 1.00 95.62 88 GLN A C 1
ATOM 709 O O . GLN A 1 88 ? -34.308 -11.793 59.552 1.00 95.62 88 GLN A O 1
ATOM 714 N N . GLN A 1 89 ? -35.681 -13.520 59.998 1.00 97.62 89 GLN A N 1
ATOM 715 C CA . GLN A 1 89 ? -35.102 -14.448 59.017 1.00 97.62 89 GLN A CA 1
ATOM 716 C C . GLN A 1 89 ? -35.268 -13.944 57.575 1.00 97.62 89 GLN A C 1
ATOM 718 O O . GLN A 1 89 ? -34.305 -13.961 56.810 1.00 97.62 89 GLN A O 1
ATOM 723 N N . GLU A 1 90 ? -36.450 -13.440 57.210 1.00 97.00 90 GLU A N 1
ATOM 724 C CA . GLU A 1 90 ? -36.715 -12.844 55.895 1.00 97.00 90 GLU A CA 1
ATOM 725 C C . GLU A 1 90 ? -35.821 -11.623 55.636 1.00 97.00 90 GLU A C 1
ATOM 727 O O . GLU A 1 90 ? -35.183 -11.538 54.585 1.00 97.00 90 GLU A O 1
ATOM 732 N N . ARG A 1 91 ? -35.702 -10.707 56.610 1.00 97.12 91 ARG A N 1
ATOM 733 C CA . ARG A 1 91 ? -34.803 -9.544 56.520 1.00 97.12 91 ARG A CA 1
ATOM 734 C C . ARG A 1 91 ? -33.354 -9.970 56.296 1.00 97.12 91 ARG A C 1
ATOM 736 O O . ARG A 1 91 ? -32.667 -9.383 55.460 1.00 97.12 91 ARG A O 1
ATOM 743 N N . ASP A 1 92 ? -32.881 -10.965 57.038 1.00 98.25 92 ASP A N 1
ATOM 744 C CA . ASP A 1 92 ? -31.483 -11.391 56.980 1.00 98.25 92 ASP A CA 1
ATOM 745 C C . ASP A 1 92 ? -31.181 -12.150 55.676 1.00 98.25 92 ASP A C 1
ATOM 747 O O . ASP A 1 92 ? -30.147 -11.904 55.049 1.00 98.25 92 ASP A O 1
ATOM 751 N N . GLN A 1 93 ? -32.130 -12.946 55.172 1.00 98.31 93 GLN A N 1
ATOM 752 C CA . GLN A 1 93 ? -32.065 -13.558 53.841 1.00 98.31 93 GLN A CA 1
ATOM 753 C C . GLN A 1 93 ? -32.048 -12.505 52.716 1.00 98.31 93 GLN A C 1
ATOM 755 O O . GLN A 1 93 ? -31.249 -12.603 51.779 1.00 98.31 93 GLN A O 1
ATOM 760 N N . VAL A 1 94 ? -32.877 -11.459 52.816 1.00 98.25 94 VAL A N 1
ATOM 761 C CA . VAL A 1 94 ? -32.863 -10.321 51.880 1.00 98.25 94 VAL A CA 1
ATOM 762 C C . VAL A 1 94 ? -31.536 -9.560 51.960 1.00 98.25 94 VAL A C 1
ATOM 764 O O . VAL A 1 94 ? -30.986 -9.200 50.919 1.00 98.25 94 VAL A O 1
ATOM 767 N N . MET A 1 95 ? -30.963 -9.369 53.154 1.00 98.06 95 MET A N 1
ATOM 768 C CA . MET A 1 95 ? -29.658 -8.718 53.315 1.00 98.06 95 MET A CA 1
ATOM 769 C C . MET A 1 95 ? -28.523 -9.523 52.665 1.00 98.06 95 MET A C 1
ATOM 771 O O . MET A 1 95 ? -27.637 -8.929 52.047 1.00 98.06 95 MET A O 1
ATOM 775 N N . LEU A 1 96 ? -28.537 -10.856 52.773 1.00 98.06 96 LEU A N 1
ATOM 776 C CA . LEU A 1 96 ? -27.560 -11.723 52.106 1.00 98.06 96 LEU A CA 1
ATOM 777 C C . LEU A 1 96 ? -27.684 -11.637 50.578 1.00 98.06 96 LEU A C 1
ATOM 779 O O . LEU A 1 96 ? -26.680 -11.413 49.901 1.00 98.06 96 LEU A O 1
ATOM 783 N N . SER A 1 97 ? -28.906 -11.719 50.044 1.00 98.19 97 SER A N 1
ATOM 784 C CA . SER A 1 97 ? -29.178 -11.563 48.606 1.00 98.19 97 SER A CA 1
ATOM 785 C C . SER A 1 97 ? -28.736 -10.188 48.078 1.00 98.19 97 SER A C 1
ATOM 787 O O . SER A 1 97 ? -28.057 -10.095 47.053 1.00 98.19 97 SER A O 1
ATOM 789 N N . LEU A 1 98 ? -29.023 -9.113 48.821 1.00 98.25 98 LEU A N 1
ATOM 790 C CA . LEU A 1 98 ? -28.597 -7.753 48.484 1.00 98.25 98 LEU A CA 1
ATOM 791 C C . LEU A 1 98 ? -27.067 -7.613 48.478 1.00 98.25 98 LEU A C 1
ATOM 793 O O . LEU A 1 98 ? -26.515 -7.052 47.533 1.00 98.25 98 LEU A O 1
ATOM 797 N N . LYS A 1 99 ? -26.370 -8.162 49.483 1.00 98.38 99 LYS A N 1
ATOM 798 C CA . LYS A 1 99 ? -24.896 -8.172 49.533 1.00 98.38 99 LYS A CA 1
ATOM 799 C C . LYS A 1 99 ? -24.290 -8.965 48.377 1.00 98.38 99 LYS A C 1
ATOM 801 O O . LYS A 1 99 ? -23.330 -8.496 47.769 1.00 98.38 99 LYS A O 1
ATOM 806 N N . GLN A 1 100 ? -24.864 -10.118 48.024 1.00 98.25 100 GLN A N 1
ATOM 807 C CA . GLN A 1 100 ? -24.437 -10.874 46.846 1.00 98.25 100 GLN A CA 1
ATOM 808 C C . GLN A 1 100 ? -24.589 -10.029 45.573 1.00 98.25 100 GLN A C 1
ATOM 810 O O . GLN A 1 100 ? -23.625 -9.881 44.824 1.00 98.25 100 GLN A O 1
ATOM 815 N N . LYS A 1 101 ? -25.757 -9.411 45.352 1.00 98.06 101 LYS A N 1
ATOM 816 C CA . LYS A 1 101 ? -25.996 -8.557 44.177 1.00 98.06 101 LYS A CA 1
ATOM 817 C C . LYS A 1 101 ? -25.114 -7.308 44.153 1.00 98.06 101 LYS A C 1
ATOM 819 O O . LYS A 1 101 ? -24.709 -6.884 43.075 1.00 98.06 101 LYS A O 1
ATOM 824 N N . GLN A 1 102 ? -24.748 -6.763 45.312 1.00 98.25 102 GLN A N 1
ATOM 825 C CA . GLN A 1 102 ? -23.769 -5.683 45.411 1.00 98.25 102 GLN A CA 1
ATOM 826 C C . GLN A 1 102 ? -22.377 -6.143 44.944 1.00 98.25 102 GLN A C 1
ATOM 828 O O . GLN A 1 102 ? -21.776 -5.459 44.120 1.00 98.25 102 GLN A O 1
ATOM 833 N N . MET A 1 103 ? -21.895 -7.314 45.387 1.00 97.94 103 MET A N 1
ATOM 834 C CA . MET A 1 103 ? -20.611 -7.865 44.924 1.00 97.94 103 MET A CA 1
ATOM 835 C C . MET A 1 103 ? -20.623 -8.209 43.428 1.00 97.94 103 MET A C 1
ATOM 837 O O . MET A 1 103 ? -19.675 -7.870 42.723 1.00 97.94 103 MET A O 1
ATOM 841 N N . GLU A 1 104 ? -21.696 -8.831 42.926 1.00 98.06 104 GLU A N 1
ATOM 842 C CA . GLU A 1 104 ? -21.869 -9.113 41.493 1.00 98.06 104 GLU A CA 1
ATOM 843 C C . GLU A 1 104 ? -21.821 -7.823 40.657 1.00 98.06 104 GLU A C 1
ATOM 845 O O . GLU A 1 104 ? -21.099 -7.758 39.664 1.00 98.06 104 GLU A O 1
ATOM 850 N N . ASN A 1 105 ? -22.532 -6.772 41.078 1.00 98.19 105 ASN A N 1
ATOM 851 C CA . ASN A 1 105 ? -22.544 -5.486 40.381 1.00 98.19 105 ASN A CA 1
ATOM 852 C C . ASN A 1 105 ? -21.158 -4.811 40.401 1.00 98.19 105 ASN A C 1
ATOM 854 O O . ASN A 1 105 ? -20.701 -4.315 39.375 1.00 98.19 105 ASN A O 1
ATOM 858 N N . THR A 1 106 ? -20.432 -4.864 41.526 1.00 98.44 106 THR A N 1
ATOM 859 C CA . THR A 1 106 ? -19.042 -4.373 41.601 1.00 98.44 106 THR A CA 1
ATOM 860 C C . THR A 1 106 ? -18.101 -5.157 40.677 1.00 98.44 106 THR A C 1
ATOM 862 O O . THR A 1 106 ? -17.275 -4.555 39.993 1.00 98.44 106 THR A O 1
ATOM 865 N N . ALA A 1 107 ? -18.242 -6.484 40.591 1.00 98.31 107 ALA A N 1
ATOM 866 C CA . ALA A 1 107 ? -17.455 -7.309 39.674 1.00 98.31 107 ALA A CA 1
ATOM 867 C C . ALA A 1 107 ? -17.758 -6.984 38.198 1.00 98.31 107 ALA A C 1
ATOM 869 O O . ALA A 1 107 ? -16.832 -6.811 37.404 1.00 98.31 107 ALA A O 1
ATOM 870 N N . LEU A 1 108 ? -19.037 -6.821 37.841 1.00 98.44 108 LEU A N 1
ATOM 871 C CA . LEU A 1 108 ? -19.462 -6.406 36.500 1.00 98.44 108 LEU A CA 1
ATOM 872 C C . LEU A 1 108 ? -18.970 -4.995 36.148 1.00 98.44 108 LEU A C 1
ATOM 874 O O . LEU A 1 108 ? -18.532 -4.769 35.023 1.00 98.44 108 LEU A O 1
ATOM 878 N N . GLN A 1 109 ? -18.985 -4.055 37.095 1.00 98.56 109 GLN A N 1
ATOM 879 C CA . GLN A 1 109 ? -18.471 -2.698 36.891 1.00 98.56 109 GLN A CA 1
ATOM 880 C C . GLN A 1 109 ? -16.958 -2.697 36.612 1.00 98.56 109 GLN A C 1
ATOM 882 O O . GLN A 1 109 ? -16.505 -1.999 35.702 1.00 98.56 109 GLN A O 1
ATOM 887 N N . ASN A 1 110 ? -16.190 -3.522 37.332 1.00 98.25 110 ASN A N 1
ATOM 888 C CA . ASN A 1 110 ? -14.757 -3.708 37.089 1.00 98.25 110 ASN A CA 1
ATOM 889 C C . ASN A 1 110 ? -14.484 -4.342 35.713 1.00 98.25 110 ASN A C 1
ATOM 891 O O . ASN A 1 110 ? -13.598 -3.885 34.992 1.00 98.25 110 ASN A O 1
ATOM 895 N N . GLU A 1 111 ? -15.263 -5.351 35.312 1.00 98.19 111 GLU A N 1
ATOM 896 C CA . GLU A 1 111 ? -15.126 -5.992 33.997 1.00 98.19 111 GLU A CA 1
ATOM 897 C C . GLU A 1 111 ? -15.502 -5.041 32.849 1.00 98.19 111 GLU A C 1
ATOM 899 O O . GLU A 1 111 ? -14.781 -4.952 31.856 1.00 98.19 111 GLU A O 1
ATOM 904 N N . VAL A 1 112 ? -16.569 -4.247 32.998 1.00 98.56 112 VAL A N 1
ATOM 905 C CA . VAL A 1 112 ? -16.931 -3.193 32.034 1.00 98.56 112 VAL A CA 1
ATOM 906 C C . VAL A 1 112 ? -15.813 -2.158 31.894 1.00 98.56 112 VAL A C 1
ATOM 908 O O . VAL A 1 112 ? -15.557 -1.701 30.779 1.00 98.56 112 VAL A O 1
ATOM 911 N N . GLN A 1 113 ? -15.123 -1.803 32.981 1.00 98.50 113 GLN A N 1
ATOM 912 C CA . GLN A 1 113 ? -13.971 -0.905 32.913 1.00 98.50 113 GLN A CA 1
ATOM 913 C C . GLN A 1 113 ? -12.789 -1.561 32.179 1.00 98.50 113 GLN A C 1
ATOM 915 O O . GLN A 1 113 ? -12.303 -0.999 31.200 1.00 98.50 113 GLN A O 1
ATOM 920 N N . ARG A 1 114 ? -12.419 -2.799 32.537 1.00 98.56 114 ARG A N 1
ATOM 921 C CA . ARG A 1 114 ? -11.367 -3.574 31.851 1.00 98.56 114 ARG A CA 1
ATOM 922 C C . ARG A 1 114 ? -11.620 -3.695 30.342 1.00 98.56 114 ARG A C 1
ATOM 924 O O . ARG A 1 114 ? -10.706 -3.527 29.539 1.00 98.56 114 ARG A O 1
ATOM 931 N N . LEU A 1 115 ? -12.867 -3.946 29.938 1.00 98.38 115 LEU A N 1
ATOM 932 C CA . LEU A 1 115 ? -13.260 -4.037 28.528 1.00 98.38 115 LEU A CA 1
ATOM 933 C C . LEU A 1 115 ? -13.205 -2.683 27.800 1.00 98.38 115 LEU A C 1
ATOM 935 O O . LEU A 1 115 ? -12.890 -2.654 26.608 1.00 98.38 115 LEU A O 1
ATOM 939 N N . ARG A 1 116 ? -13.469 -1.560 28.485 1.00 98.56 116 ARG A N 1
ATOM 940 C CA . ARG A 1 116 ? -13.277 -0.207 27.927 1.00 98.56 116 ARG A CA 1
ATOM 941 C C . ARG A 1 116 ? -11.802 0.095 27.692 1.00 98.56 116 ARG A C 1
ATOM 943 O O . ARG A 1 116 ? -11.461 0.570 26.610 1.00 98.56 116 ARG A O 1
ATOM 950 N N . ASP A 1 117 ? -10.950 -0.222 28.661 1.00 98.50 117 ASP A N 1
ATOM 951 C CA . ASP A 1 117 ? -9.513 0.053 28.592 1.00 98.50 117 ASP A CA 1
ATOM 952 C C . ASP A 1 117 ? -8.835 -0.804 27.510 1.00 98.50 117 ASP A C 1
ATOM 954 O O . ASP A 1 117 ? -8.117 -0.270 26.664 1.00 98.50 117 ASP A O 1
ATOM 958 N N . ASN A 1 118 ? -9.176 -2.097 27.429 1.00 98.62 118 ASN A N 1
ATOM 959 C CA . ASN A 1 118 ? -8.754 -2.973 26.331 1.00 98.62 118 ASN A CA 1
ATOM 960 C C . ASN A 1 118 ? -9.208 -2.429 24.962 1.00 98.62 118 ASN A C 1
ATOM 962 O O . ASN A 1 118 ? -8.410 -2.338 24.032 1.00 98.62 118 ASN A O 1
ATOM 966 N N . LYS A 1 119 ? -10.482 -2.022 24.829 1.00 98.50 119 LYS A N 1
ATOM 967 C CA . LYS A 1 119 ? -11.012 -1.451 23.578 1.00 98.50 119 LYS A CA 1
ATOM 968 C C . LYS A 1 119 ? -10.282 -0.165 23.179 1.00 98.50 119 LYS A C 1
ATOM 970 O O . LYS A 1 119 ? -10.050 0.055 21.993 1.00 98.50 119 LYS A O 1
ATOM 975 N N . PHE A 1 120 ? -9.924 0.682 24.143 1.00 98.50 120 PHE A N 1
ATOM 976 C CA . PHE A 1 120 ? -9.145 1.893 23.891 1.00 98.50 120 PHE A CA 1
ATOM 977 C C . PHE A 1 120 ? -7.732 1.564 23.387 1.00 98.50 120 PHE A C 1
ATOM 979 O O . PHE A 1 120 ? -7.298 2.144 22.391 1.00 98.50 120 PHE A O 1
ATOM 986 N N . GLN A 1 121 ? -7.051 0.598 24.012 1.00 98.62 121 GLN A N 1
ATOM 987 C CA . GLN A 1 121 ? -5.722 0.140 23.591 1.00 98.62 121 GLN A CA 1
ATOM 988 C C . GLN A 1 121 ? -5.744 -0.432 22.166 1.00 98.62 121 GLN A C 1
ATOM 990 O O . GLN A 1 121 ? -5.034 0.081 21.302 1.00 98.62 121 GLN A O 1
ATOM 995 N N . SER A 1 122 ? -6.626 -1.395 21.873 1.00 97.62 122 SER A N 1
ATOM 996 C CA . SER A 1 122 ? -6.728 -1.985 20.529 1.00 97.62 122 SER A CA 1
ATOM 997 C C . SER A 1 122 ? -7.136 -0.965 19.460 1.00 97.62 122 SER A C 1
ATOM 999 O O . SER A 1 122 ? -6.637 -1.025 18.340 1.00 97.62 122 SER A O 1
ATOM 1001 N N . ASN A 1 123 ? -7.987 0.017 19.785 1.00 98.38 123 ASN A N 1
ATOM 1002 C CA . ASN A 1 123 ? -8.281 1.124 18.870 1.00 98.38 123 ASN A CA 1
ATOM 1003 C C . ASN A 1 123 ? -7.035 1.982 18.583 1.00 98.38 123 ASN A C 1
ATOM 1005 O O . ASN A 1 123 ? -6.826 2.381 17.440 1.00 98.38 123 ASN A O 1
ATOM 1009 N N . GLN A 1 124 ? -6.202 2.262 19.591 1.00 98.62 124 GLN A N 1
ATOM 1010 C CA . GLN A 1 124 ? -4.964 3.026 19.408 1.00 98.62 124 GLN A CA 1
ATOM 1011 C C . GLN A 1 124 ? -3.926 2.250 18.578 1.00 98.62 124 GLN A C 1
ATOM 1013 O O . GLN A 1 124 ? -3.211 2.848 17.777 1.00 98.62 124 GLN A O 1
ATOM 1018 N N . GLU A 1 125 ? -3.847 0.927 18.733 1.00 98.50 125 GLU A N 1
ATOM 1019 C CA . GLU A 1 125 ? -2.985 0.065 17.914 1.00 98.50 125 GLU A CA 1
ATOM 1020 C C . GLU A 1 125 ? -3.467 -0.025 16.462 1.00 98.50 125 GLU A C 1
ATOM 1022 O O . GLU A 1 125 ? -2.663 0.158 15.550 1.00 98.50 125 GLU A O 1
ATOM 1027 N N . LEU A 1 126 ? -4.774 -0.208 16.235 1.00 98.62 126 LEU A N 1
ATOM 1028 C CA . LEU A 1 126 ? -5.374 -0.154 14.897 1.00 98.62 126 LEU A CA 1
ATOM 1029 C C . LEU A 1 126 ? -5.072 1.176 14.196 1.00 98.62 126 LEU A C 1
ATOM 1031 O O . LEU A 1 126 ? -4.750 1.182 13.010 1.00 98.62 126 LEU A O 1
ATOM 1035 N N . GLU A 1 127 ? -5.129 2.293 14.921 1.00 98.56 127 GLU A N 1
ATOM 1036 C CA . GLU A 1 127 ? -4.843 3.610 14.353 1.00 98.56 127 GLU A CA 1
ATOM 1037 C C . GLU A 1 127 ? -3.345 3.821 14.075 1.00 98.56 127 GLU A C 1
ATOM 1039 O O . GLU A 1 127 ? -2.991 4.383 13.040 1.00 98.56 127 GLU A O 1
ATOM 1044 N N . ARG A 1 128 ? -2.439 3.302 14.919 1.00 98.62 128 ARG A N 1
ATOM 1045 C CA . ARG A 1 128 ? -0.996 3.262 14.598 1.00 98.62 128 ARG A CA 1
ATOM 1046 C C . ARG A 1 128 ? -0.720 2.444 13.335 1.00 98.62 128 ARG A C 1
ATOM 1048 O O . ARG A 1 128 ? 0.032 2.897 12.478 1.00 98.62 128 ARG A O 1
ATOM 1055 N N . LEU A 1 129 ? -1.334 1.267 13.210 1.00 98.62 129 LEU A N 1
ATOM 1056 C CA . LEU A 1 129 ? -1.146 0.377 12.061 1.00 98.62 129 LEU A CA 1
ATOM 1057 C C . LEU A 1 129 ? -1.705 0.978 10.764 1.00 98.62 129 LEU A C 1
ATOM 1059 O O . LEU A 1 129 ? -1.051 0.878 9.731 1.00 98.62 129 LEU A O 1
ATOM 1063 N N . ARG A 1 130 ? -2.862 1.655 10.815 1.00 98.56 130 ARG A N 1
ATOM 1064 C CA . ARG A 1 130 ? -3.413 2.412 9.676 1.00 98.56 130 ARG A CA 1
ATOM 1065 C C . ARG A 1 130 ? -2.476 3.515 9.208 1.00 98.56 130 ARG A C 1
ATOM 1067 O O . ARG A 1 130 ? -2.190 3.586 8.020 1.00 98.56 130 ARG A O 1
ATOM 1074 N N . ASN A 1 131 ? -1.999 4.349 10.133 1.00 98.56 131 ASN A N 1
ATOM 1075 C CA . ASN A 1 131 ? -1.105 5.453 9.790 1.00 98.56 131 ASN A CA 1
ATOM 1076 C C . ASN A 1 131 ? 0.220 4.934 9.214 1.00 98.56 131 ASN A C 1
ATOM 1078 O O . ASN A 1 131 ? 0.656 5.428 8.183 1.00 98.56 131 ASN A O 1
ATOM 1082 N N . HIS A 1 132 ? 0.802 3.878 9.791 1.00 98.50 132 HIS A N 1
ATOM 1083 C CA . HIS A 1 132 ? 2.017 3.272 9.243 1.00 98.50 132 HIS A CA 1
ATOM 1084 C C . HIS A 1 132 ? 1.805 2.642 7.854 1.00 98.50 132 HIS A C 1
ATOM 1086 O O . HIS A 1 132 ? 2.653 2.795 6.974 1.00 98.50 132 HIS A O 1
ATOM 1092 N N . LEU A 1 133 ? 0.672 1.962 7.629 1.00 98.62 133 LEU A N 1
ATOM 1093 C CA . LEU A 1 133 ? 0.334 1.422 6.311 1.00 98.62 133 LEU A CA 1
ATOM 1094 C C . LEU A 1 133 ? 0.194 2.555 5.284 1.00 98.62 133 LEU A C 1
ATOM 1096 O O . LEU A 1 133 ? 0.840 2.493 4.242 1.00 98.62 133 LEU A O 1
ATOM 1100 N N . LEU A 1 134 ? -0.549 3.615 5.617 1.00 98.38 134 LEU A N 1
ATOM 1101 C CA . LEU A 1 134 ? -0.725 4.797 4.771 1.00 98.38 134 LEU A CA 1
ATOM 1102 C C . LEU A 1 134 ? 0.613 5.485 4.452 1.00 98.38 134 LEU A C 1
ATOM 1104 O O . LEU A 1 134 ? 0.897 5.742 3.288 1.00 98.38 134 LEU A O 1
ATOM 1108 N N . GLU A 1 135 ? 1.475 5.707 5.450 1.00 98.50 135 GLU A N 1
ATOM 1109 C CA . GLU A 1 135 ? 2.834 6.241 5.261 1.00 98.50 135 GLU A CA 1
ATOM 1110 C C . GLU A 1 135 ? 3.679 5.372 4.314 1.00 98.50 135 GLU A C 1
ATOM 1112 O O . GLU A 1 135 ? 4.485 5.895 3.532 1.00 98.50 135 GLU A O 1
ATOM 1117 N N . SER A 1 136 ? 3.503 4.046 4.371 1.00 98.06 136 SER A N 1
ATOM 1118 C CA . SER A 1 136 ? 4.192 3.102 3.490 1.00 98.06 136 SER A CA 1
ATOM 1119 C C . SER A 1 136 ? 3.644 3.147 2.059 1.00 98.06 136 SER A C 1
ATOM 1121 O O . SER A 1 136 ? 4.433 3.267 1.122 1.00 98.06 136 SER A O 1
ATOM 1123 N N . GLU A 1 137 ? 2.320 3.158 1.873 1.00 98.38 137 GLU A N 1
ATOM 1124 C CA . GLU A 1 137 ? 1.651 3.239 0.567 1.00 98.38 137 GLU A CA 1
ATOM 1125 C C . GLU A 1 137 ? 1.932 4.578 -0.131 1.00 98.38 137 GLU A C 1
ATOM 1127 O O . GLU A 1 137 ? 2.295 4.595 -1.310 1.00 98.38 137 GLU A O 1
ATOM 1132 N N . ASP A 1 138 ? 1.899 5.692 0.606 1.00 98.44 138 ASP A N 1
ATOM 1133 C CA . ASP A 1 138 ? 2.339 7.012 0.140 1.00 98.44 138 ASP A CA 1
ATOM 1134 C C . ASP A 1 138 ? 3.805 6.992 -0.308 1.00 98.44 138 ASP A C 1
ATOM 1136 O O . ASP A 1 138 ? 4.179 7.616 -1.305 1.00 98.44 138 ASP A O 1
ATOM 1140 N N . SER A 1 139 ? 4.665 6.281 0.423 1.00 98.38 139 SER A N 1
ATOM 1141 C CA . SER A 1 139 ? 6.096 6.206 0.119 1.00 98.38 139 SER A CA 1
ATOM 1142 C C . SER A 1 139 ? 6.395 5.311 -1.084 1.00 98.38 139 SER A C 1
ATOM 1144 O O . SER A 1 139 ? 7.230 5.688 -1.910 1.00 98.38 139 SER A O 1
ATOM 1146 N N . TYR A 1 140 ? 5.675 4.198 -1.255 1.00 98.38 140 TYR A N 1
ATOM 1147 C CA . TYR A 1 140 ? 5.720 3.390 -2.476 1.00 98.38 140 TYR A CA 1
ATOM 1148 C C . TYR A 1 140 ? 5.181 4.165 -3.684 1.00 98.38 140 TYR A C 1
ATOM 1150 O O . TYR A 1 140 ? 5.831 4.186 -4.728 1.00 98.38 140 TYR A O 1
ATOM 1158 N N . THR A 1 141 ? 4.062 4.879 -3.535 1.00 98.12 141 THR A N 1
ATOM 1159 C CA . THR A 1 141 ? 3.471 5.716 -4.595 1.00 98.12 141 THR A CA 1
ATOM 1160 C C . THR A 1 141 ? 4.436 6.823 -5.027 1.00 98.12 141 THR A C 1
ATOM 1162 O O . THR A 1 141 ? 4.706 7.001 -6.216 1.00 98.12 141 THR A O 1
ATOM 1165 N N . ARG A 1 142 ? 5.051 7.520 -4.064 1.00 98.44 142 ARG A N 1
ATOM 1166 C CA . ARG A 1 142 ? 6.074 8.550 -4.308 1.00 98.44 142 ARG A CA 1
ATOM 1167 C C . ARG A 1 142 ? 7.325 7.980 -4.987 1.00 98.44 142 ARG A C 1
ATOM 1169 O O . ARG A 1 142 ? 7.906 8.644 -5.846 1.00 98.44 142 ARG A O 1
ATOM 1176 N N . ALA A 1 143 ? 7.734 6.759 -4.637 1.00 98.06 143 ALA A N 1
ATOM 1177 C CA . ALA A 1 143 ? 8.849 6.068 -5.282 1.00 98.06 143 ALA A CA 1
ATOM 1178 C C . ALA A 1 143 ? 8.520 5.638 -6.724 1.00 98.06 143 ALA A C 1
ATOM 1180 O O . ALA A 1 143 ? 9.364 5.812 -7.604 1.00 98.06 143 ALA A O 1
ATOM 1181 N N . ALA A 1 144 ? 7.304 5.143 -6.975 1.00 98.12 144 ALA A N 1
ATOM 1182 C CA . ALA A 1 144 ? 6.822 4.750 -8.299 1.00 98.12 144 ALA A CA 1
ATOM 1183 C C . ALA A 1 144 ? 6.739 5.952 -9.253 1.00 98.12 144 ALA A C 1
ATOM 1185 O O . ALA A 1 144 ? 7.339 5.914 -10.326 1.00 98.12 144 ALA A O 1
ATOM 1186 N N . LEU A 1 145 ? 6.121 7.059 -8.823 1.00 98.25 145 LEU A N 1
ATOM 1187 C CA . LEU A 1 145 ? 6.091 8.315 -9.587 1.00 98.25 145 LEU A CA 1
ATOM 1188 C C . LEU A 1 145 ? 7.508 8.813 -9.906 1.00 98.25 145 LEU A C 1
ATOM 1190 O O . LEU A 1 145 ? 7.806 9.188 -11.036 1.00 98.25 145 LEU A O 1
ATOM 1194 N N . ALA A 1 146 ? 8.429 8.757 -8.938 1.00 98.31 146 ALA A N 1
ATOM 1195 C CA . ALA A 1 146 ? 9.823 9.128 -9.171 1.00 98.31 146 ALA A CA 1
ATOM 1196 C C . ALA A 1 146 ? 10.580 8.139 -10.085 1.00 98.31 146 ALA A C 1
ATOM 1198 O O . ALA A 1 146 ? 11.638 8.491 -10.614 1.00 98.31 146 ALA A O 1
ATOM 1199 N N . ALA A 1 147 ? 10.109 6.902 -10.259 1.00 98.19 147 ALA A N 1
ATOM 1200 C CA . ALA A 1 147 ? 10.661 5.944 -11.216 1.00 98.19 147 ALA A CA 1
ATOM 1201 C C . ALA A 1 147 ? 10.134 6.219 -12.634 1.00 98.19 147 ALA A C 1
ATOM 1203 O O . ALA A 1 147 ? 10.941 6.378 -13.548 1.00 98.19 147 ALA A O 1
ATOM 1204 N N . GLU A 1 148 ? 8.822 6.401 -12.795 1.00 98.00 148 GLU A N 1
ATOM 1205 C CA . GLU A 1 148 ? 8.178 6.820 -14.049 1.00 98.00 148 GLU A CA 1
ATOM 1206 C C . GLU A 1 148 ? 8.773 8.139 -14.573 1.00 98.00 148 GLU A C 1
ATOM 1208 O O . GLU A 1 148 ? 9.169 8.249 -15.732 1.00 98.00 148 GLU A O 1
ATOM 1213 N N . ASP A 1 149 ? 8.965 9.121 -13.693 1.00 98.38 149 ASP A N 1
ATOM 1214 C CA . ASP A 1 149 ? 9.557 10.421 -14.016 1.00 98.38 149 ASP A CA 1
ATOM 1215 C C . ASP A 1 149 ? 11.066 10.335 -14.359 1.00 98.38 149 ASP A C 1
ATOM 1217 O O . ASP A 1 149 ? 11.638 11.256 -14.948 1.00 98.38 149 ASP A O 1
ATOM 1221 N N . ARG A 1 150 ? 11.747 9.220 -14.047 1.00 98.38 150 ARG A N 1
ATOM 1222 C CA . ARG A 1 150 ? 13.085 8.893 -14.588 1.00 98.38 150 ARG A CA 1
ATOM 1223 C C . ARG A 1 150 ? 12.978 8.156 -15.920 1.00 98.38 150 ARG A C 1
ATOM 1225 O O . ARG A 1 150 ? 13.724 8.480 -16.843 1.00 98.38 150 ARG A O 1
ATOM 1232 N N . GLU A 1 151 ? 12.046 7.217 -16.045 1.00 98.06 151 GLU A N 1
ATOM 1233 C CA . GLU A 1 151 ? 11.789 6.465 -17.273 1.00 98.06 151 GLU A CA 1
ATOM 1234 C C . GLU A 1 151 ? 11.393 7.396 -18.426 1.00 98.06 151 GLU A C 1
ATOM 1236 O O . GLU A 1 151 ? 11.989 7.332 -19.497 1.00 98.06 151 GLU A O 1
ATOM 1241 N N . ALA A 1 152 ? 10.492 8.353 -18.198 1.00 98.38 152 ALA A N 1
ATOM 1242 C CA . ALA A 1 152 ? 10.107 9.371 -19.173 1.00 98.38 152 ALA A CA 1
ATOM 1243 C C . ALA A 1 152 ? 11.301 10.231 -19.637 1.00 98.38 152 ALA A C 1
ATOM 1245 O O . ALA A 1 152 ? 11.381 10.617 -20.806 1.00 98.38 152 ALA A O 1
ATOM 1246 N N . LYS A 1 153 ? 12.267 10.505 -18.748 1.00 98.44 153 LYS A N 1
ATOM 1247 C CA . LYS A 1 153 ? 13.515 11.221 -19.080 1.00 98.44 153 LYS A CA 1
ATOM 1248 C C . LYS A 1 153 ? 14.506 10.339 -19.843 1.00 98.44 153 LYS A C 1
ATOM 1250 O O . LYS A 1 153 ? 15.268 10.868 -20.648 1.00 98.44 153 LYS A O 1
ATOM 1255 N N . LEU A 1 154 ? 14.493 9.022 -19.630 1.00 98.25 154 LEU A N 1
ATOM 1256 C CA . LEU A 1 154 ? 15.275 8.063 -20.415 1.00 98.25 154 LEU A CA 1
ATOM 1257 C C . LEU A 1 154 ? 14.655 7.831 -21.799 1.00 98.25 154 LEU A C 1
ATOM 1259 O O . LEU A 1 154 ? 15.370 7.963 -22.784 1.00 98.25 154 LEU A O 1
ATOM 1263 N N . ARG A 1 155 ? 13.337 7.619 -21.903 1.00 98.50 155 ARG A N 1
ATOM 1264 C CA . ARG A 1 155 ? 12.602 7.518 -23.178 1.00 98.50 155 ARG A CA 1
ATOM 1265 C C . ARG A 1 155 ? 12.869 8.731 -24.078 1.00 98.50 155 ARG A C 1
ATOM 1267 O O . ARG A 1 155 ? 13.262 8.554 -25.222 1.00 98.50 155 ARG A O 1
ATOM 1274 N N . LYS A 1 156 ? 12.798 9.954 -23.531 1.00 98.31 156 LYS A N 1
ATOM 1275 C CA . LYS A 1 156 ? 13.151 11.200 -24.250 1.00 98.31 156 LYS A CA 1
ATOM 1276 C C . LYS A 1 156 ? 14.624 11.298 -24.676 1.00 98.31 156 LYS A C 1
ATOM 1278 O O . LYS A 1 156 ? 14.932 12.045 -25.597 1.00 98.31 156 LYS A O 1
ATOM 1283 N N . LYS A 1 157 ? 15.549 10.596 -24.009 1.00 98.38 157 LYS A N 1
ATOM 1284 C CA . LYS A 1 157 ? 16.951 10.494 -24.453 1.00 98.38 157 LYS A CA 1
ATOM 1285 C C . LYS A 1 157 ? 17.123 9.440 -25.541 1.00 98.38 157 LYS A C 1
ATOM 1287 O O . LYS A 1 157 ? 17.905 9.672 -26.451 1.00 98.38 157 LYS A O 1
ATOM 1292 N N . VAL A 1 158 ? 16.411 8.317 -25.437 1.00 98.31 158 VAL A N 1
ATOM 1293 C CA . VAL A 1 158 ? 16.421 7.236 -26.431 1.00 98.31 158 VAL A CA 1
ATOM 1294 C C . VAL A 1 158 ? 15.921 7.761 -27.775 1.00 98.31 158 VAL A C 1
ATOM 1296 O O . VAL A 1 158 ? 16.693 7.719 -28.723 1.00 98.31 158 VAL A O 1
ATOM 1299 N N . THR A 1 159 ? 14.752 8.411 -27.834 1.00 98.06 159 THR A N 1
ATOM 1300 C CA . THR A 1 159 ? 14.224 8.963 -29.100 1.00 98.06 159 THR A CA 1
ATOM 1301 C C . THR A 1 159 ? 15.176 9.970 -29.751 1.00 98.06 159 THR A C 1
ATOM 1303 O O . THR A 1 159 ? 15.451 9.882 -30.940 1.00 98.06 159 THR A O 1
ATOM 1306 N N . VAL A 1 160 ? 15.782 10.872 -28.969 1.00 98.25 160 VAL A N 1
ATOM 1307 C CA . VAL A 1 160 ? 16.768 11.853 -29.473 1.00 98.25 160 VAL A CA 1
ATOM 1308 C C . VAL A 1 160 ? 18.087 11.200 -29.923 1.00 98.25 160 VAL A C 1
ATOM 1310 O O . VAL A 1 160 ? 18.832 11.790 -30.707 1.00 98.25 160 VAL A O 1
ATOM 1313 N N . LEU A 1 161 ? 18.422 10.004 -29.432 1.00 97.44 161 LEU A N 1
ATOM 1314 C CA . LEU A 1 161 ? 19.569 9.225 -29.913 1.00 97.44 161 LEU A CA 1
ATOM 1315 C C . LEU A 1 161 ? 19.211 8.401 -31.157 1.00 97.44 161 LEU A C 1
ATOM 1317 O O . LEU A 1 161 ? 20.040 8.310 -32.056 1.00 97.44 161 LEU A O 1
ATOM 1321 N N . GLU A 1 162 ? 17.991 7.875 -31.245 1.00 97.88 162 GLU A N 1
ATOM 1322 C CA . GLU A 1 162 ? 17.452 7.184 -32.423 1.00 97.88 162 GLU A CA 1
ATOM 1323 C C . GLU A 1 162 ? 17.338 8.146 -33.618 1.00 97.88 162 GLU A C 1
ATOM 1325 O O . GLU A 1 162 ? 17.897 7.867 -34.676 1.00 97.88 162 GLU A O 1
ATOM 1330 N N . GLU A 1 163 ? 16.744 9.330 -33.430 1.00 97.75 163 GLU A N 1
ATOM 1331 C CA . GLU A 1 163 ? 16.680 10.413 -34.429 1.00 97.75 163 GLU A CA 1
ATOM 1332 C C . GLU A 1 163 ? 18.071 10.789 -34.963 1.00 97.75 163 GLU A C 1
ATOM 1334 O O . GLU A 1 163 ? 18.257 10.984 -36.165 1.00 97.75 163 GLU A O 1
ATOM 1339 N N . LYS A 1 164 ? 19.076 10.863 -34.080 1.00 97.88 164 LYS A N 1
ATOM 1340 C CA . LYS A 1 164 ? 20.470 11.158 -34.450 1.00 97.88 164 LYS A CA 1
ATOM 1341 C C . LYS A 1 164 ? 21.157 9.993 -35.149 1.00 97.88 164 LYS A C 1
ATOM 1343 O O . LYS A 1 164 ? 21.954 10.238 -36.050 1.00 97.88 164 LYS A O 1
ATOM 1348 N N . LEU A 1 165 ? 20.877 8.756 -34.742 1.00 97.75 165 LEU A N 1
ATOM 1349 C CA . LEU A 1 165 ? 21.428 7.562 -35.374 1.00 97.75 165 LEU A CA 1
ATOM 1350 C C . LEU A 1 165 ? 20.892 7.414 -36.799 1.00 97.75 165 LEU A C 1
ATOM 1352 O O . LEU A 1 165 ? 21.691 7.220 -37.707 1.00 97.75 165 LEU A O 1
ATOM 1356 N N . VAL A 1 166 ? 19.582 7.599 -37.002 1.00 97.75 166 VAL A N 1
ATOM 1357 C CA . VAL A 1 166 ? 18.957 7.648 -38.334 1.00 97.75 166 VAL A CA 1
ATOM 1358 C C . VAL A 1 166 ? 19.571 8.781 -39.155 1.00 97.75 166 VAL A C 1
ATOM 1360 O O . VAL A 1 166 ? 20.192 8.511 -40.174 1.00 97.75 166 VAL A O 1
ATOM 1363 N N . SER A 1 167 ? 19.561 10.020 -38.647 1.00 97.00 167 SER A N 1
ATOM 1364 C CA . SER A 1 167 ? 20.141 11.179 -39.353 1.00 97.00 167 SER A CA 1
ATOM 1365 C C . SER A 1 167 ? 21.620 10.985 -39.736 1.00 97.00 167 SER A C 1
ATOM 1367 O O . SER A 1 167 ? 22.062 11.447 -40.788 1.00 97.00 167 SER A O 1
ATOM 1369 N N . SER A 1 168 ? 22.407 10.311 -38.889 1.00 96.62 168 SER A N 1
ATOM 1370 C CA . SER A 1 168 ? 23.813 9.992 -39.166 1.00 96.62 168 SER A CA 1
ATOM 1371 C C . SER A 1 168 ? 23.981 8.810 -40.123 1.00 96.62 168 SER A C 1
ATOM 1373 O O . SER A 1 168 ? 24.965 8.783 -40.861 1.00 96.62 168 SER A O 1
ATOM 1375 N N . SER A 1 169 ? 23.060 7.842 -40.108 1.00 96.75 169 SER A N 1
ATOM 1376 C CA . SER A 1 169 ? 23.016 6.729 -41.057 1.00 96.75 169 SER A CA 1
ATOM 1377 C C . SER A 1 169 ? 22.680 7.251 -42.447 1.00 96.75 169 SER A C 1
ATOM 1379 O O . SER A 1 169 ? 23.456 7.030 -43.369 1.00 96.75 169 SER A O 1
ATOM 1381 N N . ASP A 1 170 ? 21.619 8.051 -42.572 1.00 96.88 170 ASP A N 1
ATOM 1382 C CA . ASP A 1 170 ? 21.202 8.700 -43.815 1.00 96.88 170 ASP A CA 1
ATOM 1383 C C . ASP A 1 170 ? 22.341 9.554 -44.393 1.00 96.88 170 ASP A C 1
ATOM 1385 O O . ASP A 1 170 ? 22.648 9.474 -45.581 1.00 96.88 170 ASP A O 1
ATOM 1389 N N . ALA A 1 171 ? 23.023 10.352 -43.562 1.00 96.69 171 ALA A N 1
ATOM 1390 C CA . ALA A 1 171 ? 24.159 11.162 -44.001 1.00 96.69 171 ALA A CA 1
ATOM 1391 C C . ALA A 1 171 ? 25.348 10.307 -44.487 1.00 96.69 171 ALA A C 1
ATOM 1393 O O . ALA A 1 171 ? 25.962 10.631 -45.506 1.00 96.69 171 ALA A O 1
ATOM 1394 N N . MET A 1 172 ? 25.661 9.209 -43.790 1.00 96.12 172 MET A N 1
ATOM 1395 C CA . MET A 1 172 ? 26.729 8.278 -44.171 1.00 96.12 172 MET A CA 1
ATOM 1396 C C . MET A 1 172 ? 26.381 7.495 -45.444 1.00 96.12 172 MET A C 1
ATOM 1398 O O . MET A 1 172 ? 27.235 7.320 -46.312 1.00 96.12 172 MET A O 1
ATOM 1402 N N . GLU A 1 173 ? 25.131 7.059 -45.588 1.00 95.25 173 GLU A N 1
ATOM 1403 C CA . GLU A 1 173 ? 24.627 6.353 -46.762 1.00 95.25 173 GLU A CA 1
ATOM 1404 C C . GLU A 1 173 ? 24.624 7.262 -47.996 1.00 95.25 173 GLU A C 1
ATOM 1406 O O . GLU A 1 173 ? 25.123 6.860 -49.048 1.00 95.25 173 GLU A O 1
ATOM 1411 N N . ASN A 1 174 ? 24.161 8.509 -47.868 1.00 96.19 174 ASN A N 1
ATOM 1412 C CA . ASN A 1 174 ? 24.227 9.499 -48.945 1.00 96.19 174 ASN A CA 1
ATOM 1413 C C . ASN A 1 174 ? 25.680 9.817 -49.342 1.00 96.19 174 ASN A C 1
ATOM 1415 O O . ASN A 1 174 ? 25.996 9.847 -50.533 1.00 96.19 174 ASN A O 1
ATOM 1419 N N . ALA A 1 175 ? 26.586 9.993 -48.373 1.00 95.50 175 ALA A N 1
ATOM 1420 C CA . ALA A 1 175 ? 28.007 10.216 -48.648 1.00 95.50 175 ALA A CA 1
ATOM 1421 C C . ALA A 1 175 ? 28.669 9.005 -49.335 1.00 95.50 175 ALA A C 1
ATOM 1423 O O . ALA A 1 175 ? 29.467 9.177 -50.256 1.00 95.50 175 ALA A O 1
ATOM 1424 N N . SER A 1 176 ? 28.304 7.782 -48.937 1.00 94.69 176 SER A N 1
ATOM 1425 C CA . SER A 1 176 ? 28.776 6.542 -49.562 1.00 94.69 176 SER A CA 1
ATOM 1426 C C . SER A 1 176 ? 28.286 6.419 -51.010 1.00 94.69 176 SER A C 1
ATOM 1428 O O . SER A 1 176 ? 29.095 6.222 -51.917 1.00 94.69 176 SER A O 1
ATOM 1430 N N . HIS A 1 177 ? 26.992 6.648 -51.264 1.00 96.50 177 HIS A N 1
ATOM 1431 C CA . HIS A 1 177 ? 26.434 6.692 -52.620 1.00 96.50 177 HIS A CA 1
ATOM 1432 C C . HIS A 1 177 ? 27.111 7.764 -53.488 1.00 96.50 177 HIS A C 1
ATOM 1434 O O . HIS A 1 177 ? 27.475 7.490 -54.633 1.00 96.50 177 HIS A O 1
ATOM 1440 N N . GLN A 1 178 ? 27.346 8.965 -52.948 1.00 95.56 178 GLN A N 1
ATOM 1441 C CA . GLN A 1 178 ? 28.050 10.037 -53.657 1.00 95.56 178 GLN A CA 1
ATOM 1442 C C . GLN A 1 178 ? 29.499 9.648 -53.998 1.00 95.56 178 GLN A C 1
ATOM 1444 O O . GLN A 1 178 ? 29.946 9.888 -55.121 1.00 95.56 178 GLN A O 1
ATOM 1449 N N . MET A 1 179 ? 30.216 9.010 -53.069 1.00 94.44 179 MET A N 1
ATOM 1450 C CA . MET A 1 179 ? 31.575 8.511 -53.292 1.00 94.44 179 MET A CA 1
ATOM 1451 C C . MET A 1 179 ? 31.608 7.413 -54.365 1.00 94.44 179 MET A C 1
ATOM 1453 O O . MET A 1 179 ? 32.440 7.473 -55.266 1.00 94.44 179 MET A O 1
ATOM 1457 N N . VAL A 1 180 ? 30.677 6.454 -54.328 1.00 96.25 180 VAL A N 1
ATOM 1458 C CA . VAL A 1 180 ? 30.558 5.388 -55.340 1.00 96.25 180 VAL A CA 1
ATOM 1459 C C . VAL A 1 180 ? 30.285 5.973 -56.731 1.00 96.25 180 VAL A C 1
ATOM 1461 O O . VAL A 1 180 ? 30.957 5.603 -57.694 1.00 96.25 180 VAL A O 1
ATOM 1464 N N . LEU A 1 181 ? 29.371 6.944 -56.843 1.00 95.38 181 LEU A N 1
ATOM 1465 C CA . LEU A 1 181 ? 29.114 7.662 -58.098 1.00 95.38 181 LEU A CA 1
ATOM 1466 C C . LEU A 1 181 ? 30.355 8.421 -58.596 1.00 95.38 181 LEU A C 1
ATOM 1468 O O . LEU A 1 181 ? 30.640 8.412 -59.794 1.00 95.38 181 LEU A O 1
ATOM 1472 N N . GLN A 1 182 ? 31.122 9.045 -57.697 1.00 94.94 182 GLN A N 1
ATOM 1473 C CA . GLN A 1 182 ? 32.374 9.718 -58.050 1.00 94.94 182 GLN A CA 1
ATOM 1474 C C . GLN A 1 182 ? 33.445 8.726 -58.536 1.00 94.94 182 GLN A C 1
ATOM 1476 O O . GLN A 1 182 ? 34.125 9.016 -59.522 1.00 94.94 182 GLN A O 1
ATOM 1481 N N . CYS A 1 183 ? 33.568 7.555 -57.903 1.00 94.00 183 CYS A N 1
ATOM 1482 C CA . CYS A 1 183 ? 34.469 6.488 -58.339 1.00 94.00 183 CYS A CA 1
ATOM 1483 C C . CYS A 1 183 ? 34.11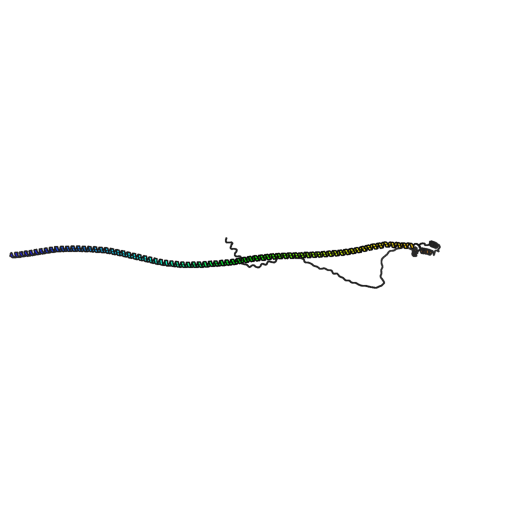6 5.990 -59.747 1.00 94.00 183 CYS A C 1
ATOM 1485 O O . CYS A 1 183 ? 34.996 5.986 -60.607 1.00 94.00 183 CYS A O 1
ATOM 1487 N N . PHE A 1 184 ? 32.843 5.680 -60.025 1.00 94.50 184 PHE A N 1
ATOM 1488 C CA . PHE A 1 184 ? 32.404 5.285 -61.372 1.00 94.50 184 PHE A CA 1
ATOM 1489 C C . PHE A 1 184 ? 32.700 6.367 -62.422 1.00 94.50 184 PHE A C 1
ATOM 1491 O O . PHE A 1 184 ? 33.258 6.066 -63.474 1.00 94.50 184 PHE A O 1
ATOM 1498 N N . GLN A 1 185 ? 32.419 7.643 -62.128 1.00 94.25 185 GLN A N 1
ATOM 1499 C CA . GLN A 1 185 ? 32.753 8.746 -63.041 1.00 94.25 185 GLN A CA 1
ATOM 1500 C C . GLN A 1 185 ? 34.263 8.925 -63.255 1.00 94.25 185 GLN A C 1
ATOM 1502 O O . GLN A 1 185 ? 34.680 9.438 -64.295 1.00 94.25 185 GLN A O 1
ATOM 1507 N N . GLN A 1 186 ? 35.097 8.587 -62.269 1.00 93.69 186 GLN A N 1
ATOM 1508 C CA . GLN A 1 186 ? 36.553 8.650 -62.394 1.00 93.69 186 GLN A CA 1
ATOM 1509 C C . GLN A 1 186 ? 37.095 7.468 -63.208 1.00 93.69 186 GLN A C 1
ATOM 1511 O O . GLN A 1 186 ? 37.973 7.668 -64.047 1.00 93.69 186 GLN A O 1
ATOM 1516 N N . GLU A 1 187 ? 36.543 6.270 -63.015 1.00 92.75 187 GLU A N 1
ATOM 1517 C CA . GLU A 1 187 ? 36.866 5.077 -63.799 1.00 92.75 187 GLU A CA 1
ATOM 1518 C C . GLU A 1 187 ? 36.444 5.235 -65.267 1.00 92.75 187 GLU A C 1
ATOM 1520 O O . GLU A 1 187 ? 37.249 4.984 -66.160 1.00 92.75 187 GLU A O 1
ATOM 1525 N N . GLU A 1 188 ? 35.250 5.768 -65.542 1.00 91.81 188 GLU A N 1
ATOM 1526 C CA . GLU A 1 188 ? 34.795 6.094 -66.901 1.00 91.81 188 GLU A CA 1
ATOM 1527 C C . GLU A 1 188 ? 35.756 7.073 -67.599 1.00 91.81 188 GLU A C 1
ATOM 1529 O O . GLU A 1 188 ? 36.194 6.832 -68.725 1.00 91.81 188 GLU A O 1
ATOM 1534 N N . LYS A 1 189 ? 36.175 8.148 -66.914 1.00 94.00 189 LYS A N 1
ATOM 1535 C CA . LYS A 1 189 ? 37.170 9.103 -67.438 1.00 94.00 189 LYS A CA 1
ATOM 1536 C C . LYS A 1 189 ? 38.532 8.437 -67.682 1.00 94.00 189 LYS A C 1
ATOM 1538 O O . LYS A 1 189 ? 39.187 8.743 -68.685 1.00 94.00 189 LYS A O 1
ATOM 1543 N N . ALA A 1 190 ? 38.955 7.517 -66.814 1.00 94.00 190 ALA A N 1
ATOM 1544 C CA . ALA A 1 190 ? 40.189 6.751 -66.985 1.00 94.00 190 ALA A CA 1
ATOM 1545 C C . ALA A 1 190 ? 40.106 5.793 -68.190 1.00 94.00 190 ALA A C 1
ATOM 1547 O O . ALA A 1 190 ? 41.022 5.764 -69.009 1.00 94.00 190 ALA A O 1
ATOM 1548 N N . MET A 1 191 ? 38.988 5.083 -68.372 1.00 93.81 191 MET A N 1
ATOM 1549 C CA . MET A 1 191 ? 38.747 4.238 -69.547 1.00 93.81 191 MET A CA 1
ATOM 1550 C C . MET A 1 191 ? 38.716 5.051 -70.848 1.00 93.81 191 MET A C 1
ATOM 1552 O O . MET A 1 191 ? 39.392 4.688 -71.810 1.00 93.81 191 MET A O 1
ATOM 1556 N N . CYS A 1 192 ? 37.998 6.178 -70.874 1.00 93.88 192 CYS A N 1
ATOM 1557 C CA . CYS A 1 192 ? 37.902 7.054 -72.045 1.00 93.88 192 CYS A CA 1
ATOM 1558 C C . CYS A 1 192 ? 39.260 7.643 -72.459 1.00 93.88 192 CYS A C 1
ATOM 1560 O O . CYS A 1 192 ? 39.572 7.705 -73.648 1.00 93.88 192 CYS A O 1
ATOM 1562 N N . SER A 1 193 ? 40.092 8.046 -71.494 1.00 93.94 193 SER A N 1
ATOM 1563 C CA . SER A 1 193 ? 41.450 8.539 -71.770 1.00 93.94 193 SER A CA 1
ATOM 1564 C C . SER A 1 193 ? 42.408 7.417 -72.189 1.00 93.94 193 SER A C 1
ATOM 1566 O O . SER A 1 193 ? 43.143 7.589 -73.159 1.00 93.94 193 SER A O 1
ATOM 1568 N N . ALA A 1 194 ? 42.350 6.242 -71.555 1.00 94.19 194 ALA A N 1
ATOM 1569 C CA . ALA A 1 194 ? 43.136 5.078 -71.970 1.00 94.19 194 ALA A CA 1
ATOM 1570 C C . ALA A 1 194 ? 42.781 4.604 -73.392 1.00 94.19 194 ALA A C 1
ATOM 1572 O O . ALA A 1 194 ? 43.673 4.269 -74.172 1.00 94.19 194 ALA A O 1
ATOM 1573 N N . GLU A 1 195 ? 41.498 4.599 -73.765 1.00 93.25 195 GLU A N 1
ATOM 1574 C CA . GLU A 1 195 ? 41.072 4.277 -75.130 1.00 93.25 195 GLU A CA 1
ATOM 1575 C C . GLU A 1 195 ? 41.500 5.365 -76.126 1.00 93.25 195 GLU A C 1
ATOM 1577 O O . GLU A 1 195 ? 42.011 5.043 -77.197 1.00 93.25 195 GLU A O 1
ATOM 1582 N N . LEU A 1 196 ? 41.411 6.649 -75.761 1.00 93.56 196 LEU A N 1
ATOM 1583 C CA . LEU A 1 196 ? 41.920 7.743 -76.594 1.00 93.56 196 LEU A CA 1
ATOM 1584 C C . LEU A 1 196 ? 43.426 7.602 -76.886 1.00 93.56 196 LEU A C 1
ATOM 1586 O O . LEU A 1 196 ? 43.841 7.823 -78.027 1.00 93.56 196 LEU A O 1
ATOM 1590 N N . GLU A 1 197 ? 44.242 7.190 -75.909 1.00 92.50 197 GLU A N 1
ATOM 1591 C CA . GLU A 1 197 ? 45.663 6.903 -76.152 1.00 92.50 197 GLU A CA 1
ATOM 1592 C C . GLU A 1 197 ? 45.870 5.671 -77.048 1.00 92.50 197 GLU A C 1
ATOM 1594 O O . GLU A 1 197 ? 46.693 5.738 -77.963 1.00 92.50 197 GLU A O 1
ATOM 1599 N N . LYS A 1 198 ? 45.091 4.585 -76.906 1.00 94.31 198 LYS A N 1
ATOM 1600 C CA . LYS A 1 198 ? 45.137 3.457 -77.867 1.00 94.31 198 LYS A CA 1
ATOM 1601 C C . LYS A 1 198 ? 44.840 3.922 -79.295 1.00 94.31 198 LYS A C 1
ATOM 1603 O O . LYS A 1 198 ? 45.582 3.584 -80.217 1.00 94.31 198 LYS A O 1
ATOM 1608 N N . GLN A 1 199 ? 43.806 4.743 -79.484 1.00 90.56 199 GLN A N 1
ATOM 1609 C CA . GLN A 1 199 ? 43.441 5.282 -80.798 1.00 90.56 199 GLN A CA 1
ATOM 1610 C C . GLN A 1 199 ? 44.522 6.220 -81.365 1.00 90.56 199 GLN A C 1
ATOM 1612 O O . GLN A 1 199 ? 44.779 6.209 -82.572 1.00 90.56 199 GLN A O 1
ATOM 1617 N N . LYS A 1 200 ? 45.221 6.990 -80.518 1.00 92.94 200 LYS A N 1
ATOM 1618 C CA . LYS A 1 200 ? 46.410 7.767 -80.917 1.00 92.94 200 LYS A CA 1
ATOM 1619 C C . LYS A 1 200 ? 47.584 6.867 -81.316 1.00 92.94 200 LYS A C 1
ATOM 1621 O O . LYS A 1 200 ? 48.202 7.130 -82.345 1.00 92.94 200 LYS A O 1
ATOM 1626 N N . HIS A 1 201 ? 47.871 5.804 -80.560 1.00 92.88 201 HIS A N 1
ATOM 1627 C CA . HIS A 1 201 ? 48.923 4.837 -80.893 1.00 92.88 201 HIS A CA 1
ATOM 1628 C C . HIS A 1 201 ? 48.649 4.142 -82.232 1.00 92.88 201 HIS A C 1
ATOM 1630 O O . HIS A 1 201 ? 49.512 4.164 -83.109 1.00 92.88 201 HIS A O 1
ATOM 1636 N N . LEU A 1 202 ? 47.433 3.626 -82.442 1.00 94.44 202 LEU A N 1
ATOM 1637 C CA . LEU A 1 202 ? 47.018 3.030 -83.717 1.00 94.44 202 LEU A CA 1
ATOM 1638 C C . LEU A 1 202 ? 47.145 4.029 -84.875 1.00 94.44 202 LEU A C 1
ATOM 1640 O O . LEU A 1 202 ? 47.693 3.690 -85.923 1.00 94.44 202 LEU A O 1
ATOM 1644 N N . ARG A 1 203 ? 46.712 5.284 -84.688 1.00 93.00 203 ARG A N 1
ATOM 1645 C CA . ARG A 1 203 ? 46.883 6.348 -85.692 1.00 93.00 203 ARG A CA 1
ATOM 1646 C C . ARG A 1 203 ? 48.359 6.622 -85.999 1.00 93.00 203 ARG A C 1
ATOM 1648 O O . ARG A 1 203 ? 48.704 6.806 -87.161 1.00 93.00 203 ARG A O 1
ATOM 1655 N N . ALA A 1 204 ? 49.233 6.620 -84.993 1.00 93.69 204 ALA A N 1
ATOM 1656 C CA . ALA A 1 204 ? 50.670 6.813 -85.176 1.00 93.69 204 ALA A CA 1
ATOM 1657 C C . ALA A 1 204 ? 51.345 5.622 -85.886 1.00 93.69 204 ALA A C 1
ATOM 1659 O O . ALA A 1 204 ? 52.256 5.826 -86.686 1.00 93.69 204 ALA A O 1
ATOM 1660 N N . GLU A 1 205 ? 50.895 4.386 -85.650 1.00 94.25 205 GLU A N 1
ATOM 1661 C CA . GLU A 1 205 ? 51.342 3.221 -86.424 1.00 94.25 205 GLU A CA 1
ATOM 1662 C C . GLU A 1 205 ? 50.880 3.274 -87.880 1.00 94.25 205 GLU A C 1
ATOM 1664 O O . GLU A 1 205 ? 51.667 2.986 -88.782 1.00 94.25 205 GLU A O 1
ATOM 1669 N N . TRP A 1 206 ? 49.621 3.650 -88.126 1.00 91.25 206 TRP A N 1
ATOM 1670 C CA . TRP A 1 206 ? 49.110 3.835 -89.483 1.00 91.25 206 TRP A CA 1
ATOM 1671 C C . TRP A 1 206 ? 49.845 4.958 -90.214 1.00 91.25 206 TRP A C 1
ATOM 1673 O O . TRP A 1 206 ? 50.287 4.725 -91.334 1.00 91.25 206 TRP A O 1
ATOM 1683 N N . LYS A 1 207 ? 50.122 6.091 -89.556 1.00 94.81 207 LYS A N 1
ATOM 1684 C CA . LYS A 1 207 ? 50.947 7.164 -90.131 1.00 94.81 207 LYS A CA 1
ATOM 1685 C C . LYS A 1 207 ? 52.374 6.699 -90.456 1.00 94.81 207 LYS A C 1
ATOM 1687 O O . LYS A 1 207 ? 52.887 7.004 -91.521 1.00 94.81 207 LYS A O 1
ATOM 1692 N N . LYS A 1 208 ? 53.008 5.879 -89.608 1.00 94.81 208 LYS A N 1
ATOM 1693 C CA . LYS A 1 208 ? 54.326 5.280 -89.919 1.00 94.81 208 LYS A CA 1
ATOM 1694 C C . LYS A 1 208 ? 54.285 4.312 -91.110 1.00 94.81 208 LYS A C 1
ATOM 1696 O O . LYS A 1 208 ? 55.284 4.182 -91.819 1.00 94.81 208 LYS A O 1
ATOM 1701 N N . LYS A 1 209 ? 53.162 3.610 -91.324 1.00 94.12 209 LYS A N 1
ATOM 1702 C CA . LYS A 1 209 ? 52.935 2.751 -92.504 1.00 94.12 209 LYS A CA 1
ATOM 1703 C C . LYS A 1 209 ? 52.718 3.601 -93.759 1.00 94.12 209 LYS A C 1
ATOM 1705 O O . LYS A 1 209 ? 53.325 3.303 -94.780 1.00 94.12 209 LYS A O 1
ATOM 1710 N N . GLU A 1 210 ? 51.930 4.667 -93.658 1.00 92.94 210 GLU A N 1
ATOM 1711 C CA . GLU A 1 210 ? 51.697 5.684 -94.692 1.00 92.94 210 GLU A CA 1
ATOM 1712 C C . GLU A 1 210 ? 53.022 6.331 -95.130 1.00 92.94 210 GLU A C 1
ATOM 1714 O O . GLU A 1 210 ? 53.450 6.105 -96.256 1.00 92.94 210 GLU A O 1
ATOM 1719 N N . GLU A 1 211 ? 53.780 6.933 -94.208 1.00 92.44 211 GLU A N 1
ATOM 1720 C CA . GLU A 1 211 ? 55.128 7.492 -94.435 1.00 92.44 211 GLU A CA 1
ATOM 1721 C C . GLU A 1 211 ? 56.127 6.482 -95.035 1.00 92.44 211 GLU A C 1
ATOM 1723 O O . GLU A 1 211 ? 57.136 6.860 -95.634 1.00 92.44 211 GLU A O 1
ATOM 1728 N N . HIS A 1 212 ? 55.923 5.177 -94.820 1.00 92.50 212 HIS A N 1
ATOM 1729 C CA . HIS A 1 212 ? 56.752 4.113 -95.396 1.00 92.50 212 HIS A CA 1
ATOM 1730 C C . HIS A 1 212 ? 56.303 3.707 -96.804 1.00 92.50 212 HIS A C 1
ATOM 1732 O O . HIS A 1 212 ? 57.152 3.377 -97.636 1.00 92.50 212 HIS A O 1
ATOM 1738 N N . LEU A 1 213 ? 55.000 3.749 -97.084 1.00 92.19 213 LEU A N 1
ATOM 1739 C CA . LEU A 1 213 ? 54.450 3.581 -98.425 1.00 92.19 213 LEU A CA 1
ATOM 1740 C C . LEU A 1 213 ? 54.781 4.796 -99.298 1.00 92.19 213 LEU A C 1
ATOM 1742 O O . LEU A 1 213 ? 55.244 4.598 -100.413 1.00 92.19 213 LEU A O 1
ATOM 1746 N N . GLU A 1 214 ? 54.690 6.021 -98.775 1.00 92.44 214 GLU A N 1
ATOM 1747 C CA . GLU A 1 214 ? 55.146 7.247 -99.445 1.00 92.44 214 GLU A CA 1
ATOM 1748 C C . GLU A 1 214 ? 56.628 7.160 -99.831 1.00 92.44 214 GLU A C 1
ATOM 1750 O O . GLU A 1 214 ? 56.969 7.320 -100.999 1.00 92.44 214 GLU A O 1
ATOM 1755 N N . ARG A 1 215 ? 57.521 6.802 -98.894 1.00 92.69 215 ARG A N 1
ATOM 1756 C CA . ARG A 1 215 ? 58.951 6.592 -99.207 1.00 92.69 215 ARG A CA 1
ATOM 1757 C C . ARG A 1 215 ? 59.193 5.483 -100.234 1.00 92.69 215 ARG A C 1
ATOM 1759 O O . ARG A 1 215 ? 60.125 5.593 -101.026 1.00 92.69 215 ARG A O 1
ATOM 1766 N N . LYS A 1 216 ? 58.370 4.429 -100.248 1.00 92.88 216 LYS A N 1
ATOM 1767 C CA . LYS A 1 216 ? 58.420 3.393 -101.293 1.00 92.88 216 LYS A CA 1
ATOM 1768 C C . LYS A 1 216 ? 57.955 3.923 -102.646 1.00 92.88 216 LYS A C 1
ATOM 1770 O O . LYS A 1 216 ? 58.602 3.620 -103.638 1.00 92.88 216 LYS A O 1
ATOM 1775 N N . VAL A 1 217 ? 56.883 4.713 -102.693 1.00 92.12 217 VAL A N 1
ATOM 1776 C CA . VAL A 1 217 ? 56.395 5.360 -103.920 1.00 92.12 217 VAL A CA 1
ATOM 1777 C C . VAL A 1 217 ? 57.446 6.326 -104.462 1.00 92.12 217 VAL A C 1
ATOM 1779 O O . VAL A 1 217 ? 57.777 6.230 -105.635 1.00 92.12 217 VAL A O 1
ATOM 1782 N N . LEU A 1 218 ? 58.050 7.166 -103.616 1.00 93.12 218 LEU A N 1
ATOM 1783 C CA . LEU A 1 218 ? 59.131 8.076 -104.012 1.00 93.12 218 LEU A CA 1
ATOM 1784 C C . LEU A 1 218 ? 60.357 7.323 -104.553 1.00 93.12 218 LEU A C 1
ATOM 1786 O O . LEU A 1 218 ? 60.848 7.669 -105.617 1.00 93.12 218 LEU A O 1
ATOM 1790 N N . SER A 1 219 ? 60.806 6.253 -103.889 1.00 91.69 219 SER A N 1
ATOM 1791 C CA . SER A 1 219 ? 61.937 5.439 -104.370 1.00 91.69 219 SER A CA 1
ATOM 1792 C C . SER A 1 219 ? 61.614 4.634 -105.641 1.00 91.69 219 SER A C 1
ATOM 1794 O O . SER A 1 219 ? 62.498 4.368 -106.452 1.00 91.69 219 SER A O 1
ATOM 1796 N N . LEU A 1 220 ? 60.352 4.242 -105.852 1.00 92.38 220 LEU A N 1
ATOM 1797 C CA . LEU A 1 220 ? 59.910 3.623 -107.106 1.00 92.38 220 LEU A CA 1
ATOM 1798 C C . LEU A 1 220 ? 59.761 4.650 -108.236 1.00 92.38 220 LEU A C 1
ATOM 1800 O O . LEU A 1 220 ? 60.047 4.307 -109.378 1.00 92.38 220 LEU A O 1
ATOM 1804 N N . GLN A 1 221 ? 59.363 5.885 -107.923 1.00 91.88 221 GLN A N 1
ATOM 1805 C CA . GLN A 1 221 ? 59.303 7.004 -108.863 1.00 91.88 221 GLN A CA 1
ATOM 1806 C C . GLN A 1 221 ? 60.711 7.419 -109.302 1.00 91.88 221 GLN A C 1
ATOM 1808 O O . GLN A 1 221 ? 60.980 7.458 -110.493 1.00 91.88 221 GLN A O 1
ATOM 1813 N N . GLU A 1 222 ? 61.638 7.606 -108.360 1.00 90.62 222 GLU A N 1
ATOM 1814 C CA . GLU A 1 222 ? 63.055 7.881 -108.631 1.00 90.62 222 GLU A CA 1
ATOM 1815 C C . GLU A 1 222 ? 63.660 6.821 -109.565 1.00 90.62 222 GLU A C 1
ATOM 1817 O O . GLU A 1 222 ? 64.224 7.157 -110.601 1.00 90.62 222 GLU A O 1
ATOM 1822 N N . ARG A 1 223 ? 63.428 5.531 -109.285 1.00 90.00 223 ARG A N 1
ATOM 1823 C CA . ARG A 1 223 ? 63.868 4.425 -110.154 1.00 90.00 223 ARG A CA 1
ATOM 1824 C C . ARG A 1 223 ? 63.139 4.344 -111.499 1.00 90.00 223 ARG A C 1
ATOM 1826 O O . ARG A 1 223 ? 63.692 3.791 -112.448 1.00 90.00 223 ARG A O 1
ATOM 1833 N N . LEU A 1 224 ? 61.906 4.843 -111.594 1.00 90.81 224 LEU A N 1
ATOM 1834 C CA . LEU A 1 224 ? 61.183 4.968 -112.861 1.00 90.81 224 LEU A CA 1
ATOM 1835 C C . LEU A 1 224 ? 61.775 6.108 -113.698 1.00 90.81 224 LEU A C 1
ATOM 1837 O O . LEU A 1 224 ? 61.956 5.939 -114.898 1.00 90.81 224 LEU A O 1
ATOM 1841 N N . ASP A 1 225 ? 62.145 7.220 -113.070 1.00 88.62 225 ASP A N 1
ATOM 1842 C CA . ASP A 1 225 ? 62.770 8.367 -113.727 1.00 88.62 225 ASP A CA 1
ATOM 1843 C C . ASP A 1 225 ? 64.225 8.069 -114.136 1.00 88.62 225 ASP A C 1
ATOM 1845 O O . ASP A 1 225 ? 64.624 8.418 -115.246 1.00 88.62 225 ASP A O 1
ATOM 1849 N N . GLU A 1 226 ? 64.983 7.313 -113.330 1.00 88.81 226 GLU A N 1
ATOM 1850 C CA . GLU A 1 226 ? 66.257 6.693 -113.734 1.00 88.81 226 GLU A CA 1
ATOM 1851 C C . GLU A 1 226 ? 66.077 5.767 -114.947 1.00 88.81 226 GLU A C 1
ATOM 1853 O O . GLU A 1 226 ? 66.836 5.849 -115.916 1.00 88.81 226 GLU A O 1
ATOM 1858 N N . ALA A 1 227 ? 65.067 4.888 -114.922 1.00 87.25 227 ALA A N 1
ATOM 1859 C CA . ALA A 1 227 ? 64.787 3.974 -116.026 1.00 87.25 227 ALA A CA 1
ATOM 1860 C C . ALA A 1 227 ? 64.397 4.737 -117.301 1.00 87.25 227 ALA A C 1
ATOM 1862 O O . ALA A 1 227 ? 64.923 4.427 -118.370 1.00 87.25 227 ALA A O 1
ATOM 1863 N N . ASN A 1 228 ? 63.564 5.773 -117.188 1.00 87.44 228 ASN A N 1
ATOM 1864 C CA . ASN A 1 228 ? 63.192 6.661 -118.287 1.00 87.44 228 ASN A CA 1
ATOM 1865 C C . ASN A 1 228 ? 64.414 7.405 -118.840 1.00 87.44 228 ASN A C 1
ATOM 1867 O O . ASN A 1 228 ? 64.622 7.395 -120.047 1.00 87.44 228 ASN A O 1
ATOM 1871 N N . ALA A 1 229 ? 65.280 7.965 -117.988 1.00 85.56 229 ALA A N 1
ATOM 1872 C CA . ALA A 1 229 ? 66.530 8.595 -118.417 1.00 85.56 229 ALA A CA 1
ATOM 1873 C C . ALA A 1 229 ? 67.480 7.598 -119.112 1.00 85.56 229 ALA A C 1
ATOM 1875 O O . ALA A 1 229 ? 68.130 7.937 -120.106 1.00 85.56 229 ALA A O 1
ATOM 1876 N N . SER A 1 230 ? 67.527 6.344 -118.646 1.00 83.94 230 SER A N 1
ATOM 1877 C CA . SER A 1 230 ? 68.287 5.276 -119.301 1.00 83.94 230 SER A CA 1
ATOM 1878 C C . SER A 1 230 ? 67.692 4.896 -120.665 1.00 83.94 230 SER A C 1
ATOM 1880 O O . SER A 1 230 ? 68.447 4.716 -121.621 1.00 83.94 230 SER A O 1
ATOM 1882 N N . LEU A 1 231 ? 66.361 4.873 -120.799 1.00 86.25 231 LEU A N 1
ATOM 1883 C CA . LEU A 1 231 ? 65.640 4.623 -122.050 1.00 86.25 231 LEU A CA 1
ATOM 1884 C C . LEU A 1 231 ? 65.836 5.768 -123.055 1.00 86.25 231 LEU A C 1
ATOM 1886 O O . LEU A 1 231 ? 66.062 5.517 -124.237 1.00 86.25 231 LEU A O 1
ATOM 1890 N N . ASP A 1 232 ? 65.843 7.012 -122.580 1.00 81.44 232 ASP A N 1
ATOM 1891 C CA . ASP A 1 232 ? 66.214 8.206 -123.342 1.00 81.44 232 ASP A CA 1
ATOM 1892 C C . ASP A 1 232 ? 67.656 8.100 -123.865 1.00 81.44 232 ASP A C 1
ATOM 1894 O O . ASP A 1 232 ? 67.934 8.389 -125.031 1.00 81.44 232 ASP A O 1
ATOM 1898 N N . SER A 1 233 ? 68.586 7.634 -123.022 1.00 80.25 233 SER A N 1
ATOM 1899 C CA . SER A 1 233 ? 69.986 7.416 -123.411 1.00 80.25 233 SER A CA 1
ATOM 1900 C C . SER A 1 233 ? 70.136 6.283 -124.435 1.00 80.25 233 SER A C 1
ATOM 1902 O O . SER A 1 233 ? 70.865 6.431 -125.415 1.00 80.25 233 SER A O 1
ATOM 1904 N N . ALA A 1 234 ? 69.383 5.191 -124.273 1.00 75.94 234 ALA A N 1
ATOM 1905 C CA . ALA A 1 234 ? 69.345 4.073 -125.211 1.00 75.94 234 ALA A CA 1
ATOM 1906 C C . ALA A 1 234 ? 68.712 4.474 -126.554 1.00 75.94 234 ALA A C 1
ATOM 1908 O O . ALA A 1 234 ? 69.177 4.039 -127.607 1.00 75.94 234 ALA A O 1
ATOM 1909 N N . SER A 1 235 ? 67.705 5.351 -126.538 1.00 73.25 235 SER A N 1
ATOM 1910 C CA . SER A 1 235 ? 67.075 5.897 -127.747 1.00 73.25 235 SER A CA 1
ATOM 1911 C C . SER A 1 235 ? 68.067 6.746 -128.549 1.00 73.25 235 SER A C 1
ATOM 1913 O O . SER A 1 235 ? 68.250 6.504 -129.740 1.00 73.25 235 SER A O 1
ATOM 1915 N N . ARG A 1 236 ? 68.815 7.639 -127.885 1.00 76.06 236 ARG A N 1
ATOM 1916 C CA . ARG A 1 236 ? 69.900 8.433 -128.505 1.00 76.06 236 ARG A CA 1
ATOM 1917 C C . ARG A 1 236 ? 71.041 7.555 -129.039 1.00 76.06 236 ARG A C 1
ATOM 1919 O O . ARG A 1 236 ? 71.605 7.839 -130.091 1.00 76.06 236 ARG A O 1
ATOM 1926 N N . LEU A 1 237 ? 71.379 6.462 -128.347 1.00 71.50 237 LEU A N 1
ATOM 1927 C CA . LEU A 1 237 ? 72.344 5.474 -128.850 1.00 71.50 237 LEU A CA 1
ATOM 1928 C C . LEU A 1 237 ? 71.808 4.700 -130.065 1.00 71.50 237 LEU A C 1
ATOM 1930 O O . LEU A 1 237 ? 72.580 4.379 -130.964 1.00 71.50 237 LEU A O 1
ATOM 1934 N N . THR A 1 238 ? 70.502 4.432 -130.123 1.00 70.69 238 THR A N 1
ATOM 1935 C CA . THR A 1 238 ? 69.855 3.785 -131.276 1.00 70.69 238 THR A CA 1
ATOM 1936 C C . THR A 1 238 ? 69.871 4.711 -132.496 1.00 70.69 238 THR A C 1
ATOM 1938 O O . THR A 1 238 ? 70.266 4.282 -133.576 1.00 70.69 238 THR A O 1
ATOM 1941 N N . GLU A 1 239 ? 69.568 5.997 -132.306 1.00 72.62 239 GLU A N 1
ATOM 1942 C CA . GLU A 1 239 ? 69.672 7.050 -133.327 1.00 72.62 239 GLU A CA 1
ATOM 1943 C C . GLU A 1 239 ? 71.110 7.177 -133.881 1.00 72.62 239 GLU A C 1
ATOM 1945 O O . GLU A 1 239 ? 71.319 7.194 -135.095 1.00 72.62 239 GLU A O 1
ATOM 1950 N N . LEU A 1 240 ? 72.129 7.133 -133.011 1.00 74.12 240 LEU A N 1
ATOM 1951 C CA . LEU A 1 240 ? 73.542 7.082 -133.422 1.00 74.12 240 LEU A CA 1
ATOM 1952 C C . LEU A 1 240 ? 73.910 5.802 -134.199 1.00 74.12 240 LEU A C 1
ATOM 1954 O O . LEU A 1 240 ? 74.758 5.852 -135.092 1.00 74.12 240 LEU A O 1
ATOM 1958 N N . ILE A 1 241 ? 73.290 4.658 -133.892 1.00 71.25 241 ILE A N 1
ATOM 1959 C CA . ILE A 1 241 ? 73.493 3.397 -134.627 1.00 71.25 241 ILE A CA 1
ATOM 1960 C C . ILE A 1 241 ? 72.845 3.456 -136.020 1.00 71.25 241 ILE A C 1
ATOM 1962 O O . ILE A 1 241 ? 73.414 2.921 -136.975 1.00 71.25 241 ILE A O 1
ATOM 1966 N N . GLU A 1 242 ? 71.701 4.127 -136.173 1.00 67.69 242 GLU A N 1
ATOM 1967 C CA . GLU A 1 242 ? 71.094 4.370 -137.488 1.00 67.6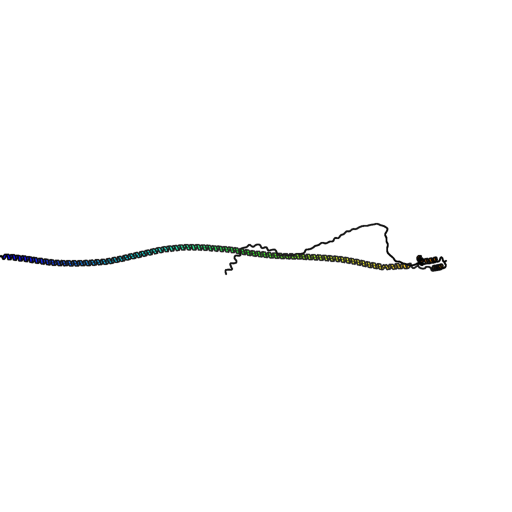9 242 GLU A CA 1
ATOM 1968 C C . GLU A 1 242 ? 71.917 5.355 -138.332 1.00 67.69 242 GLU A C 1
ATOM 1970 O O . GLU A 1 242 ? 72.124 5.118 -139.524 1.00 67.69 242 GLU A O 1
ATOM 1975 N N . GLU A 1 243 ? 72.487 6.398 -137.728 1.00 68.06 243 GLU A N 1
ATOM 1976 C CA . GLU A 1 243 ? 73.358 7.337 -138.447 1.00 68.06 243 GLU A CA 1
ATOM 1977 C C . GLU A 1 243 ? 74.697 6.689 -138.864 1.00 68.06 243 GLU A C 1
ATOM 1979 O O . GLU A 1 243 ? 75.169 6.878 -139.989 1.00 68.06 243 GLU A O 1
ATOM 1984 N N . LEU A 1 244 ? 75.272 5.822 -138.019 1.00 67.69 244 LEU A N 1
ATOM 1985 C CA . LEU A 1 244 ? 76.432 4.993 -138.381 1.00 67.69 244 LEU A CA 1
ATOM 1986 C C . LEU A 1 244 ? 76.108 3.932 -139.449 1.00 67.69 244 LEU A C 1
ATOM 1988 O O . LEU A 1 244 ? 76.997 3.557 -140.220 1.00 67.69 244 LEU A O 1
ATOM 1992 N N . ARG A 1 245 ? 74.855 3.461 -139.542 1.00 68.62 245 ARG A N 1
ATOM 1993 C CA . ARG A 1 245 ? 74.399 2.617 -140.661 1.00 68.62 245 ARG A CA 1
ATOM 1994 C C . ARG A 1 245 ? 74.423 3.388 -141.979 1.00 68.62 245 ARG A C 1
ATOM 1996 O O . ARG A 1 245 ? 75.085 2.917 -142.903 1.00 68.62 245 ARG A O 1
ATOM 2003 N N . LYS A 1 246 ? 73.841 4.594 -142.036 1.00 69.62 246 LYS A N 1
ATOM 2004 C CA . LYS A 1 246 ? 73.890 5.456 -143.236 1.00 69.62 246 LYS A CA 1
ATOM 2005 C C . LYS A 1 246 ? 75.330 5.730 -143.689 1.00 69.62 246 LYS A C 1
ATOM 2007 O O . LYS A 1 246 ? 75.641 5.616 -144.872 1.00 69.62 246 LYS A O 1
ATOM 2012 N N . GLN A 1 247 ? 76.246 6.015 -142.755 1.00 62.38 247 GLN A N 1
ATOM 2013 C CA . GLN A 1 247 ? 77.667 6.205 -143.090 1.00 62.38 247 GLN A CA 1
ATOM 2014 C C . GLN A 1 247 ? 78.342 4.951 -143.675 1.00 62.38 247 GLN A C 1
ATOM 2016 O O . GLN A 1 247 ? 79.311 5.072 -144.426 1.00 62.38 247 GLN A O 1
ATOM 2021 N N . ASN A 1 248 ? 77.857 3.747 -143.358 1.00 61.41 248 ASN A N 1
ATOM 2022 C CA . ASN A 1 248 ? 78.343 2.512 -143.973 1.00 61.41 248 ASN A CA 1
ATOM 2023 C C . ASN A 1 248 ? 77.695 2.214 -145.334 1.00 61.41 248 ASN A C 1
ATOM 2025 O O . ASN A 1 248 ? 78.366 1.611 -146.168 1.00 61.41 248 ASN A O 1
ATOM 2029 N N . GLU A 1 249 ? 76.466 2.667 -145.596 1.00 62.56 249 GLU A N 1
ATOM 2030 C CA . GLU A 1 249 ? 75.812 2.530 -146.911 1.00 62.56 249 GLU A CA 1
ATOM 2031 C C . GLU A 1 249 ? 76.447 3.414 -147.999 1.00 62.56 249 GLU A C 1
ATOM 2033 O O . GLU A 1 249 ? 76.492 3.009 -149.156 1.00 62.56 249 GLU A O 1
ATOM 2038 N N . ILE A 1 250 ? 77.036 4.559 -147.634 1.00 63.97 250 ILE A N 1
ATOM 2039 C CA . ILE A 1 250 ? 77.767 5.446 -148.568 1.00 63.97 250 ILE A CA 1
ATOM 2040 C C . ILE A 1 250 ? 79.180 4.904 -148.894 1.00 63.97 250 ILE A C 1
ATOM 2042 O O . ILE A 1 250 ? 79.764 5.189 -149.942 1.00 63.97 250 ILE A O 1
ATOM 2046 N N . ARG A 1 251 ? 79.753 4.079 -148.006 1.00 60.75 251 ARG A N 1
ATOM 2047 C CA . ARG A 1 251 ? 81.118 3.535 -148.125 1.00 60.75 251 ARG A CA 1
ATOM 2048 C C . ARG A 1 251 ? 81.388 2.705 -149.405 1.00 60.75 251 ARG A C 1
ATOM 2050 O O . ARG A 1 251 ? 82.480 2.873 -149.953 1.00 60.75 251 ARG A O 1
ATOM 2057 N N . PRO A 1 252 ? 80.485 1.832 -149.909 1.00 58.66 252 PRO A N 1
ATOM 2058 C CA . PRO A 1 252 ? 80.703 1.108 -151.168 1.00 58.66 252 PRO A CA 1
ATOM 2059 C C . PRO A 1 252 ? 80.685 1.992 -152.426 1.00 58.66 252 PRO A C 1
ATOM 2061 O O . PRO A 1 252 ? 81.417 1.690 -153.367 1.00 58.66 252 PRO A O 1
ATOM 2064 N N . GLU A 1 253 ? 79.925 3.093 -152.463 1.00 61.62 253 GLU A N 1
ATOM 2065 C CA . GLU A 1 253 ? 79.853 3.955 -153.659 1.00 61.62 253 GLU A CA 1
ATOM 2066 C C . GLU A 1 253 ? 81.198 4.637 -153.958 1.00 61.62 253 GLU A C 1
ATOM 2068 O O . GLU A 1 253 ? 81.633 4.710 -155.109 1.00 61.62 253 GLU A O 1
ATOM 2073 N N . MET A 1 254 ? 81.918 5.058 -152.911 1.00 59.84 254 MET A N 1
ATOM 2074 C CA . MET A 1 254 ? 83.263 5.634 -153.045 1.00 59.84 254 MET A CA 1
ATOM 2075 C C . MET A 1 254 ? 84.338 4.609 -153.452 1.00 59.84 254 MET A C 1
ATOM 2077 O O . MET A 1 254 ? 85.404 5.004 -153.927 1.00 59.84 254 MET A O 1
ATOM 2081 N N . LEU A 1 255 ? 84.080 3.307 -153.284 1.00 65.06 255 LEU A N 1
ATOM 2082 C CA . LEU A 1 255 ? 84.978 2.242 -153.744 1.00 65.06 255 LEU A CA 1
ATOM 2083 C C . LEU A 1 255 ? 84.817 1.964 -155.247 1.00 65.06 255 LEU A C 1
ATOM 2085 O O . LEU A 1 255 ? 85.833 1.793 -155.925 1.00 65.06 255 LEU A O 1
ATOM 2089 N N . ASP A 1 256 ? 83.591 1.995 -155.789 1.00 68.94 256 ASP A N 1
ATOM 2090 C CA . ASP A 1 256 ? 83.355 1.813 -157.234 1.00 68.94 256 ASP A CA 1
ATOM 2091 C C . ASP A 1 256 ? 84.087 2.879 -158.063 1.00 68.94 256 ASP A C 1
ATOM 2093 O O . ASP A 1 256 ? 84.829 2.546 -158.985 1.00 68.94 256 ASP A O 1
ATOM 2097 N N . ASP A 1 257 ? 83.962 4.160 -157.703 1.00 69.38 257 ASP A N 1
ATOM 2098 C CA . ASP A 1 257 ? 84.591 5.262 -158.447 1.00 69.38 257 ASP A CA 1
ATOM 2099 C C . ASP A 1 257 ? 86.136 5.219 -158.413 1.00 69.38 257 ASP A C 1
ATOM 2101 O O . ASP A 1 257 ? 86.797 5.576 -159.394 1.00 69.38 257 ASP A O 1
ATOM 2105 N N . ALA A 1 258 ? 86.738 4.703 -157.335 1.00 64.06 258 ALA A N 1
ATOM 2106 C CA . ALA A 1 258 ? 88.178 4.446 -157.278 1.00 64.06 258 ALA A CA 1
ATOM 2107 C C . ALA A 1 258 ? 88.591 3.280 -158.199 1.00 64.06 258 ALA A C 1
ATOM 2109 O O . ALA A 1 258 ? 89.558 3.384 -158.959 1.00 64.06 258 ALA A O 1
ATOM 2110 N N . GLN A 1 259 ? 87.829 2.184 -158.183 1.00 55.97 259 GLN A N 1
ATOM 2111 C CA . GLN A 1 259 ? 88.081 0.990 -158.994 1.00 55.97 259 GLN A CA 1
ATOM 2112 C C . GLN A 1 259 ? 87.889 1.268 -160.500 1.00 55.97 259 GLN A C 1
ATOM 2114 O O . GLN A 1 259 ? 88.685 0.829 -161.335 1.00 55.97 259 GLN A O 1
ATOM 2119 N N . LYS A 1 260 ? 86.905 2.106 -160.844 1.00 66.81 260 LYS A N 1
ATOM 2120 C CA . LYS A 1 260 ? 86.598 2.595 -162.199 1.00 66.81 260 LYS A CA 1
ATOM 2121 C C . LYS A 1 260 ? 87.733 3.429 -162.815 1.00 66.81 260 LYS A C 1
ATOM 2123 O O . LYS A 1 260 ? 87.900 3.428 -164.033 1.00 66.81 260 LYS A O 1
ATOM 2128 N N . LYS A 1 261 ? 88.554 4.100 -161.993 1.00 64.50 261 LYS A N 1
ATOM 2129 C CA . LYS A 1 261 ? 89.711 4.902 -162.445 1.00 64.50 261 LYS A CA 1
ATOM 2130 C C . LYS A 1 261 ? 90.943 4.057 -162.781 1.00 64.50 261 LYS A C 1
ATOM 2132 O O . LYS A 1 261 ? 91.649 4.386 -163.732 1.00 64.50 261 LYS A O 1
ATOM 2137 N N . LEU A 1 262 ? 91.167 2.943 -162.079 1.00 59.59 262 LEU A N 1
ATOM 2138 C CA . LEU A 1 262 ? 92.248 1.996 -162.397 1.00 59.59 262 LEU A CA 1
ATOM 2139 C C . LEU A 1 262 ? 92.024 1.271 -163.736 1.00 59.59 262 LEU A C 1
ATOM 2141 O O . LEU A 1 262 ? 92.974 1.057 -164.490 1.00 59.59 262 LEU A O 1
ATOM 2145 N N . MET A 1 263 ? 90.766 0.960 -164.068 1.00 50.94 263 MET A N 1
ATOM 2146 C CA . MET A 1 263 ? 90.389 0.202 -165.271 1.00 50.94 263 MET A CA 1
ATOM 2147 C C . MET A 1 263 ? 90.863 0.843 -166.593 1.00 50.94 263 MET A C 1
ATOM 2149 O O . MET A 1 263 ? 91.121 0.141 -167.571 1.00 50.94 263 MET A O 1
ATOM 2153 N N . ASN A 1 264 ? 91.020 2.169 -166.634 1.00 54.03 264 ASN A N 1
ATOM 2154 C CA . ASN A 1 264 ? 91.349 2.904 -167.861 1.00 54.03 264 ASN A CA 1
ATOM 2155 C C . ASN A 1 264 ? 92.858 3.028 -168.149 1.00 54.03 264 ASN A C 1
ATOM 2157 O O . ASN A 1 264 ? 93.220 3.395 -169.263 1.00 54.03 264 ASN A O 1
ATOM 2161 N N . LEU A 1 265 ? 93.736 2.721 -167.185 1.00 55.88 265 LEU A N 1
ATOM 2162 C CA . LEU A 1 265 ? 95.198 2.830 -167.350 1.00 55.88 265 LEU A CA 1
ATOM 2163 C C . LEU A 1 265 ? 95.892 1.490 -167.648 1.00 55.88 265 LEU A C 1
ATOM 2165 O O . LEU A 1 265 ? 97.002 1.484 -168.170 1.00 55.88 265 LEU A O 1
ATOM 2169 N N . ALA A 1 266 ? 95.249 0.356 -167.354 1.00 52.59 266 ALA A N 1
ATOM 2170 C CA . ALA A 1 266 ? 95.849 -0.974 -167.508 1.00 52.59 266 ALA A CA 1
ATOM 2171 C C . ALA A 1 266 ? 95.764 -1.565 -168.935 1.00 52.59 266 ALA A C 1
ATOM 2173 O O . ALA A 1 266 ? 96.390 -2.580 -169.222 1.00 52.59 266 ALA A O 1
ATOM 2174 N N . ASN A 1 267 ? 94.990 -0.960 -169.842 1.00 50.97 267 ASN A N 1
ATOM 2175 C CA . ASN A 1 267 ? 94.541 -1.607 -171.084 1.00 50.97 267 ASN A CA 1
ATOM 2176 C C . ASN A 1 267 ? 95.386 -1.305 -172.347 1.00 50.97 267 ASN A C 1
ATOM 2178 O O . ASN A 1 267 ? 94.915 -1.530 -173.461 1.00 50.97 267 ASN A O 1
ATOM 2182 N N . THR A 1 268 ? 96.624 -0.800 -172.217 1.00 45.09 268 THR A N 1
ATOM 2183 C CA . THR A 1 268 ? 97.435 -0.369 -173.381 1.00 45.09 268 THR A CA 1
ATOM 2184 C C . THR A 1 268 ? 98.901 -0.833 -173.424 1.00 45.09 268 THR A C 1
ATOM 2186 O O . THR A 1 268 ? 99.712 -0.122 -174.011 1.00 45.09 268 THR A O 1
ATOM 2189 N N . SER A 1 269 ? 99.259 -2.019 -172.903 1.00 50.41 269 SER A N 1
ATOM 2190 C CA . SER A 1 269 ? 100.447 -2.771 -173.390 1.00 50.41 269 SER A CA 1
ATOM 2191 C C . SER A 1 269 ? 100.601 -4.194 -172.813 1.00 50.41 269 SER A C 1
ATOM 2193 O O . SER A 1 269 ? 101.501 -4.430 -172.008 1.00 50.41 269 SER A O 1
ATOM 2195 N N . GLU A 1 270 ? 99.817 -5.181 -173.263 1.00 44.56 270 GLU A N 1
ATOM 2196 C CA . GLU A 1 270 ? 100.170 -6.593 -173.021 1.00 44.56 270 GLU A CA 1
ATOM 2197 C C . GLU A 1 270 ? 99.737 -7.535 -174.163 1.00 44.56 270 GLU A C 1
ATOM 2199 O O . GLU A 1 270 ? 98.666 -7.383 -174.747 1.00 44.56 270 GLU A O 1
ATOM 2204 N N . GLY A 1 271 ? 100.588 -8.522 -174.480 1.00 45.03 271 GLY A N 1
ATOM 2205 C CA . GLY A 1 271 ? 100.226 -9.691 -175.293 1.00 45.03 271 GLY A CA 1
ATOM 2206 C C . GLY A 1 271 ? 100.635 -9.698 -176.776 1.00 45.03 271 GLY A C 1
ATOM 2207 O O . GLY A 1 271 ? 99.794 -9.488 -177.653 1.00 45.03 271 GLY A O 1
ATOM 2208 N N . LYS A 1 272 ? 101.885 -10.106 -177.068 1.00 53.44 272 LYS A N 1
ATOM 2209 C CA . LYS A 1 272 ? 102.225 -11.039 -178.176 1.00 53.44 272 LYS A CA 1
ATOM 2210 C C . LYS A 1 272 ? 103.682 -11.524 -178.126 1.00 53.44 272 LYS A C 1
ATOM 2212 O O . LYS A 1 272 ? 104.609 -10.726 -178.170 1.00 53.44 272 LYS A O 1
ATOM 2217 N N . VAL A 1 273 ? 103.856 -12.847 -178.116 1.00 58.09 273 VAL A N 1
ATOM 2218 C CA . VAL A 1 273 ? 105.136 -13.546 -178.342 1.00 58.09 273 VAL A CA 1
ATOM 2219 C C . VAL A 1 273 ? 105.250 -13.907 -179.830 1.00 58.09 273 VAL A C 1
ATOM 2221 O O . VAL A 1 273 ? 104.246 -14.238 -180.464 1.00 58.09 273 VAL A O 1
ATOM 2224 N N . ASP A 1 274 ? 106.452 -13.826 -180.406 1.00 61.25 274 ASP A N 1
ATOM 2225 C CA . ASP A 1 274 ? 106.660 -13.977 -181.852 1.00 61.25 274 ASP A CA 1
ATOM 2226 C C . ASP A 1 274 ? 106.638 -15.448 -182.333 1.00 61.25 274 ASP A C 1
ATOM 2228 O O . ASP A 1 274 ? 107.361 -16.317 -181.839 1.00 61.25 274 ASP A O 1
ATOM 2232 N N . LYS A 1 275 ? 105.838 -15.712 -183.376 1.00 62.00 275 LYS A N 1
ATOM 2233 C CA . LYS A 1 275 ? 105.754 -17.003 -184.077 1.00 62.00 275 LYS A CA 1
ATOM 2234 C C . LYS A 1 275 ? 107.022 -17.363 -184.859 1.00 62.00 275 LYS A C 1
ATOM 2236 O O . LYS A 1 275 ? 107.254 -18.552 -185.089 1.00 62.00 275 LYS A O 1
ATOM 2241 N N . VAL A 1 276 ? 107.821 -16.388 -185.299 1.00 60.22 276 VAL A N 1
ATOM 2242 C CA . VAL A 1 276 ? 109.014 -16.645 -186.127 1.00 60.22 276 VAL A CA 1
ATOM 2243 C C . VAL A 1 276 ? 110.095 -17.378 -185.324 1.00 60.22 276 VAL A C 1
ATOM 2245 O O . VAL A 1 276 ? 110.695 -18.331 -185.826 1.00 60.22 276 VAL A O 1
ATOM 2248 N N . LEU A 1 277 ? 110.282 -17.005 -184.053 1.00 66.31 277 LEU A N 1
ATOM 2249 C CA . LEU A 1 277 ? 111.294 -17.588 -183.168 1.00 66.31 277 LEU A CA 1
ATOM 2250 C C . LEU A 1 277 ? 111.058 -19.092 -182.929 1.00 66.31 277 LEU A C 1
ATOM 2252 O O . LEU A 1 277 ? 111.965 -19.907 -183.116 1.00 66.31 277 LEU A O 1
ATOM 2256 N N . MET A 1 278 ? 109.816 -19.473 -182.609 1.00 63.69 278 MET A N 1
ATOM 2257 C CA . MET A 1 278 ? 109.426 -20.870 -182.361 1.00 63.69 278 MET A CA 1
ATOM 2258 C C . MET A 1 278 ? 109.650 -21.781 -183.577 1.00 63.69 278 MET A C 1
ATOM 2260 O O . MET A 1 278 ? 110.075 -22.928 -183.424 1.00 63.69 278 MET A O 1
ATOM 2264 N N . ARG A 1 279 ? 109.404 -21.280 -184.797 1.00 63.03 279 ARG A N 1
ATOM 2265 C CA . ARG A 1 279 ? 109.578 -22.062 -186.032 1.00 63.03 279 ARG A CA 1
ATOM 2266 C C . ARG A 1 279 ? 111.041 -22.438 -186.276 1.00 63.03 279 ARG A C 1
ATOM 2268 O O . ARG A 1 279 ? 111.324 -23.576 -186.647 1.00 63.03 279 ARG A O 1
ATOM 2275 N N . ASN A 1 280 ? 111.960 -21.499 -186.061 1.00 63.78 280 ASN A N 1
ATOM 2276 C CA . ASN A 1 280 ? 113.381 -21.705 -186.348 1.00 63.78 280 ASN A CA 1
ATOM 2277 C C . ASN A 1 280 ? 114.017 -22.713 -185.374 1.00 63.78 280 ASN A C 1
ATOM 2279 O O . ASN A 1 280 ? 114.789 -23.574 -185.797 1.00 63.78 280 ASN A O 1
ATOM 2283 N N . LEU A 1 281 ? 113.619 -22.680 -184.097 1.00 68.19 281 LEU A N 1
ATOM 2284 C CA . LEU A 1 281 ? 114.052 -23.656 -183.089 1.00 68.19 281 LEU A CA 1
ATOM 2285 C C . LEU A 1 281 ? 113.600 -25.085 -183.433 1.00 68.19 281 LEU A C 1
ATOM 2287 O O . LEU A 1 281 ? 114.372 -26.032 -183.281 1.00 68.19 281 LEU A O 1
ATOM 2291 N N . PHE A 1 282 ? 112.377 -25.246 -183.949 1.00 64.62 282 PHE A N 1
ATOM 2292 C CA . PHE A 1 282 ? 111.836 -26.558 -184.323 1.00 64.62 282 PHE A CA 1
ATOM 2293 C C . PHE A 1 282 ? 112.592 -27.193 -185.500 1.00 64.62 282 PHE A C 1
ATOM 2295 O O . PHE A 1 282 ? 112.830 -28.400 -185.510 1.00 64.62 282 PHE A O 1
ATOM 2302 N N . ILE A 1 283 ? 113.033 -26.381 -186.466 1.00 63.19 283 ILE A N 1
ATOM 2303 C CA . ILE A 1 283 ? 113.851 -26.844 -187.598 1.00 63.19 283 ILE A CA 1
ATOM 2304 C C . ILE A 1 283 ? 115.265 -27.234 -187.127 1.00 63.19 283 ILE A C 1
ATOM 2306 O O . ILE A 1 283 ? 115.778 -28.285 -187.523 1.00 63.19 283 ILE A O 1
ATOM 2310 N N . GLY A 1 284 ? 115.869 -26.445 -186.229 1.00 61.19 284 GLY A N 1
ATOM 2311 C CA . GLY A 1 284 ? 117.216 -26.697 -185.701 1.00 61.19 284 GLY A CA 1
ATOM 2312 C C . GLY A 1 284 ? 117.378 -28.055 -185.004 1.00 61.19 284 GLY A C 1
ATOM 2313 O O . GLY A 1 284 ? 118.411 -28.707 -185.161 1.00 61.19 284 GLY A O 1
ATOM 2314 N N . HIS A 1 285 ? 116.344 -28.540 -184.305 1.00 62.84 285 HIS A N 1
ATOM 2315 C CA . HIS A 1 285 ? 116.387 -29.826 -183.595 1.00 62.84 285 HIS A CA 1
ATOM 2316 C C . HIS A 1 285 ? 116.666 -31.030 -184.520 1.00 62.84 285 HIS A C 1
ATOM 2318 O O . HIS A 1 285 ? 117.342 -31.982 -184.120 1.00 62.84 285 HIS A O 1
ATOM 2324 N N . PHE A 1 286 ? 116.188 -30.997 -185.768 1.00 61.06 286 PHE A N 1
ATOM 2325 C CA . PHE A 1 286 ? 116.342 -32.119 -186.701 1.00 61.06 286 PHE A CA 1
ATOM 2326 C C . PHE A 1 286 ? 117.655 -32.096 -187.492 1.00 61.06 286 PHE A C 1
ATOM 2328 O O . PHE A 1 286 ? 118.149 -33.167 -187.855 1.00 61.06 286 PHE A O 1
ATOM 2335 N N . GLN A 1 287 ? 118.241 -30.914 -187.713 1.00 57.47 287 GLN A N 1
ATOM 2336 C CA . GLN A 1 287 ? 119.481 -30.740 -188.484 1.00 57.47 287 GLN A CA 1
ATOM 2337 C C . GLN A 1 287 ? 120.762 -30.828 -187.630 1.00 57.47 287 GLN A C 1
ATOM 2339 O O . GLN A 1 287 ? 121.846 -31.013 -188.179 1.00 57.47 287 GLN A O 1
ATOM 2344 N N . ALA A 1 288 ? 120.656 -30.761 -186.298 1.00 57.03 288 ALA A N 1
ATOM 2345 C CA . ALA A 1 288 ? 121.796 -30.919 -185.394 1.00 57.03 288 ALA A CA 1
ATOM 2346 C C . ALA A 1 288 ? 122.347 -32.371 -185.350 1.00 57.03 288 ALA A C 1
ATOM 2348 O O . ALA A 1 288 ? 121.557 -33.332 -185.356 1.00 57.03 288 ALA A O 1
ATOM 2349 N N . PRO A 1 289 ? 123.682 -32.558 -185.225 1.00 57.06 289 PRO A N 1
ATOM 2350 C CA . PRO A 1 289 ? 124.307 -33.859 -184.980 1.00 57.06 289 PRO A CA 1
ATOM 2351 C C . PRO A 1 289 ? 123.744 -34.581 -183.744 1.00 57.06 289 PRO A C 1
ATOM 2353 O O . PRO A 1 289 ? 123.263 -33.964 -182.791 1.00 57.06 289 PRO A O 1
ATOM 2356 N N . LYS A 1 290 ? 123.814 -35.921 -183.745 1.00 57.59 290 LYS A N 1
ATOM 2357 C CA . LYS A 1 290 ? 123.116 -36.781 -182.764 1.00 57.59 290 LYS A CA 1
ATOM 2358 C C . LYS A 1 290 ? 123.472 -36.511 -181.291 1.00 57.59 290 LYS A C 1
ATOM 2360 O O . LYS A 1 290 ? 122.672 -36.847 -180.426 1.00 57.59 290 LYS A O 1
ATOM 2365 N N . ASN A 1 291 ? 124.620 -35.899 -181.002 1.00 59.53 291 ASN A N 1
ATOM 2366 C CA . ASN A 1 291 ? 125.082 -35.566 -179.652 1.00 59.53 291 ASN A CA 1
ATOM 2367 C C . ASN A 1 291 ? 124.572 -34.214 -179.101 1.00 59.53 291 ASN A C 1
ATOM 2369 O O . ASN A 1 291 ? 124.724 -33.988 -177.907 1.00 59.53 291 ASN A O 1
ATOM 2373 N N . GLN A 1 292 ? 123.945 -33.340 -179.904 1.00 61.22 292 GLN A N 1
ATOM 2374 C CA . GLN A 1 292 ? 123.560 -31.972 -179.482 1.00 61.22 292 GLN A CA 1
ATOM 2375 C C . GLN A 1 292 ? 122.039 -31.719 -179.389 1.00 61.22 292 GLN A C 1
ATOM 2377 O O . GLN A 1 292 ? 121.595 -30.652 -178.969 1.00 61.22 292 GLN A O 1
ATOM 2382 N N . ARG A 1 293 ? 121.199 -32.700 -179.745 1.00 60.97 293 ARG A N 1
ATOM 2383 C CA . ARG A 1 293 ? 119.735 -32.514 -179.877 1.00 60.97 293 ARG A CA 1
ATOM 2384 C C . ARG A 1 293 ? 118.992 -32.127 -178.592 1.00 60.97 293 ARG A C 1
ATOM 2386 O O . ARG A 1 293 ? 117.940 -31.494 -178.674 1.00 60.97 293 ARG A O 1
ATOM 2393 N N . HIS A 1 294 ? 119.523 -32.499 -177.428 1.00 64.19 294 HIS A N 1
ATOM 2394 C CA . HIS A 1 294 ? 118.924 -32.202 -176.122 1.00 64.19 294 HIS A CA 1
ATOM 2395 C C . HIS A 1 294 ? 119.023 -30.710 -175.753 1.00 64.19 294 HIS A C 1
ATOM 2397 O O . HIS A 1 294 ? 118.166 -30.182 -175.048 1.00 64.19 294 HIS A O 1
ATOM 2403 N N . GLU A 1 295 ? 120.035 -30.011 -176.266 1.00 66.44 295 GLU A N 1
ATOM 2404 C CA . GLU A 1 295 ? 120.331 -28.620 -175.919 1.00 66.44 295 GLU A CA 1
ATOM 2405 C C . GLU A 1 295 ? 119.380 -27.632 -176.615 1.00 66.44 295 GLU A C 1
ATOM 2407 O O . GLU A 1 295 ? 118.876 -26.700 -175.990 1.00 66.44 295 GLU A O 1
ATOM 2412 N N . VAL A 1 296 ? 119.020 -27.911 -177.874 1.00 66.94 296 VAL A N 1
ATOM 2413 C CA . VAL A 1 296 ? 117.977 -27.171 -178.613 1.00 66.94 296 VAL A CA 1
ATOM 2414 C C . VAL A 1 296 ? 116.610 -27.304 -177.931 1.00 66.94 296 VAL A C 1
ATOM 2416 O O . VAL A 1 296 ? 115.842 -26.345 -177.877 1.00 66.94 296 VAL A O 1
ATOM 2419 N N . LEU A 1 297 ? 116.311 -28.489 -177.387 1.00 66.38 297 LEU A N 1
ATOM 2420 C CA . LEU A 1 297 ? 115.034 -28.772 -176.730 1.00 66.38 297 LEU A CA 1
ATOM 2421 C C . LEU A 1 297 ? 114.938 -28.024 -175.389 1.00 66.38 297 LEU A C 1
ATOM 2423 O O . LEU A 1 297 ? 113.929 -27.372 -175.134 1.00 66.38 297 LEU A O 1
ATOM 2427 N N . ARG A 1 298 ? 116.027 -27.997 -174.602 1.00 69.31 298 ARG A N 1
ATOM 2428 C CA . ARG A 1 298 ? 116.164 -27.158 -173.394 1.00 69.31 298 ARG A CA 1
ATOM 2429 C C . ARG A 1 298 ? 115.869 -25.677 -173.681 1.00 69.31 298 ARG A C 1
ATOM 2431 O O . ARG A 1 298 ? 115.154 -25.038 -172.913 1.00 69.31 298 ARG A O 1
ATOM 2438 N N . LEU A 1 299 ? 116.355 -25.150 -174.810 1.00 70.88 299 LEU A N 1
ATOM 2439 C CA . LEU A 1 299 ? 116.145 -23.750 -175.195 1.00 70.88 299 LEU A CA 1
ATOM 2440 C C . LEU A 1 299 ? 114.665 -23.407 -175.457 1.00 70.88 299 LEU A C 1
ATOM 2442 O O . LEU A 1 299 ? 114.225 -22.309 -175.118 1.00 70.88 299 LEU A O 1
ATOM 2446 N N . MET A 1 300 ? 113.880 -24.340 -176.013 1.00 66.75 300 MET A N 1
ATOM 2447 C CA . MET A 1 300 ? 112.432 -24.148 -176.194 1.00 66.75 300 MET A CA 1
ATOM 2448 C C . MET A 1 300 ? 111.693 -24.006 -174.861 1.00 66.75 300 MET A C 1
ATOM 2450 O O . MET A 1 300 ? 110.829 -23.139 -174.742 1.00 66.75 300 MET A O 1
ATOM 2454 N N . GLY A 1 301 ? 112.036 -24.831 -173.865 1.00 67.75 301 GLY A N 1
ATOM 2455 C CA . GLY A 1 301 ? 111.406 -24.785 -172.541 1.00 67.75 301 GLY A CA 1
ATOM 2456 C C . GLY A 1 301 ? 111.584 -23.421 -171.879 1.00 67.75 301 GLY A C 1
ATOM 2457 O O . GLY A 1 301 ? 110.604 -22.795 -171.480 1.00 67.75 301 GLY A O 1
ATOM 2458 N N . SER A 1 302 ? 112.817 -22.903 -171.872 1.00 68.44 302 SER A N 1
ATOM 2459 C CA . SER A 1 302 ? 113.122 -21.582 -171.307 1.00 68.44 302 SER A CA 1
ATOM 2460 C C . SER A 1 302 ? 112.398 -20.428 -172.015 1.00 68.44 302 SER A C 1
ATOM 2462 O O . SER A 1 302 ? 111.996 -19.475 -171.355 1.00 68.44 302 SER A O 1
ATOM 2464 N N . ILE A 1 303 ? 112.192 -20.506 -173.336 1.00 68.81 303 ILE A N 1
ATOM 2465 C CA . ILE A 1 303 ? 111.476 -19.472 -174.111 1.00 68.81 303 ILE A CA 1
ATOM 2466 C C . ILE A 1 303 ? 109.956 -19.525 -173.880 1.00 68.81 303 ILE A C 1
ATOM 2468 O O . ILE A 1 303 ? 109.292 -18.493 -173.938 1.00 68.81 303 ILE A O 1
ATOM 2472 N N . LEU A 1 304 ? 109.406 -20.702 -173.570 1.00 68.50 304 LEU A N 1
ATOM 2473 C CA . LEU A 1 304 ? 108.000 -20.882 -173.192 1.00 68.50 304 LEU A CA 1
ATOM 2474 C C . LEU A 1 304 ? 107.724 -20.625 -171.697 1.00 68.50 304 LEU A C 1
ATOM 2476 O O . LEU A 1 304 ? 106.595 -20.811 -171.252 1.00 68.50 304 LEU A O 1
ATOM 2480 N N . GLY A 1 305 ? 108.730 -20.209 -170.918 1.00 66.62 305 GLY A N 1
ATOM 2481 C CA . GLY A 1 305 ? 108.595 -19.973 -169.476 1.00 66.62 305 GLY A CA 1
ATOM 2482 C C . GLY A 1 305 ? 108.467 -21.246 -168.630 1.00 66.62 305 GLY A C 1
ATOM 2483 O O . GLY A 1 305 ? 108.120 -21.154 -167.453 1.00 66.62 305 GLY A O 1
ATOM 2484 N N . VAL A 1 306 ? 108.748 -22.422 -169.204 1.00 61.41 306 VAL A N 1
ATOM 2485 C CA . VAL A 1 306 ? 108.726 -23.706 -168.487 1.00 61.41 306 VAL A CA 1
ATOM 2486 C C . VAL A 1 306 ? 109.873 -23.730 -167.483 1.00 61.41 306 VAL A C 1
ATOM 2488 O O . VAL A 1 306 ? 111.027 -23.450 -167.829 1.00 61.41 306 VAL A O 1
ATOM 2491 N N . ARG A 1 307 ? 109.555 -24.051 -166.227 1.00 68.12 307 ARG A N 1
ATOM 2492 C CA . ARG A 1 307 ? 110.536 -24.081 -165.138 1.00 68.12 307 ARG A CA 1
ATOM 2493 C C . ARG A 1 307 ? 111.469 -25.288 -165.278 1.00 68.12 307 ARG A C 1
ATOM 2495 O O . ARG A 1 307 ? 111.127 -26.289 -165.907 1.00 68.12 307 ARG A O 1
ATOM 2502 N N . ARG A 1 308 ? 112.679 -25.191 -164.717 1.00 57.94 308 ARG A N 1
ATOM 2503 C CA . ARG A 1 308 ? 113.737 -26.208 -164.891 1.00 57.94 308 ARG A CA 1
ATOM 2504 C C . ARG A 1 308 ? 113.290 -27.572 -164.361 1.00 57.94 308 ARG A C 1
ATOM 2506 O O . ARG A 1 308 ? 113.567 -28.598 -164.969 1.00 57.94 308 ARG A O 1
ATOM 2513 N N . GLU A 1 309 ? 112.553 -27.538 -163.264 1.00 60.66 309 GLU A N 1
ATOM 2514 C CA . GLU A 1 309 ? 112.062 -28.672 -162.495 1.00 60.66 309 GLU A CA 1
ATOM 2515 C C . GLU A 1 309 ? 111.003 -29.456 -163.292 1.00 60.66 309 GLU A C 1
ATOM 2517 O O . GLU A 1 309 ? 111.072 -30.677 -163.387 1.00 60.66 309 GLU A O 1
ATOM 2522 N N . GLU A 1 310 ? 110.092 -28.751 -163.972 1.00 57.88 310 GLU A N 1
ATOM 2523 C CA . GLU A 1 310 ? 109.086 -29.332 -164.880 1.00 57.88 310 GLU A CA 1
ATOM 2524 C C . GLU A 1 310 ? 109.726 -29.979 -166.119 1.00 57.88 310 GLU A C 1
ATOM 2526 O O . GLU A 1 310 ? 109.190 -30.933 -166.683 1.00 57.88 310 GLU A O 1
ATOM 2531 N N . MET A 1 311 ? 110.899 -29.490 -166.536 1.00 57.09 311 MET A N 1
ATOM 2532 C CA . MET A 1 311 ? 111.634 -30.027 -167.681 1.00 57.09 311 MET A CA 1
ATOM 2533 C C . MET A 1 311 ? 112.437 -31.296 -167.350 1.00 57.09 311 MET A C 1
ATOM 2535 O O . MET A 1 311 ? 112.725 -32.085 -168.249 1.00 57.09 311 MET A O 1
ATOM 2539 N N . GLU A 1 312 ? 112.758 -31.522 -166.073 1.00 56.81 312 GLU A N 1
ATOM 2540 C CA . GLU A 1 312 ? 113.366 -32.764 -165.574 1.00 56.81 312 GLU A CA 1
ATOM 2541 C C . GLU A 1 312 ? 112.299 -33.763 -165.068 1.00 56.81 312 GLU A C 1
ATOM 2543 O O . GLU A 1 312 ? 112.486 -34.973 -165.193 1.00 56.81 312 GLU A O 1
ATOM 2548 N N . GLN A 1 313 ? 111.116 -33.295 -164.641 1.00 47.50 313 GLN A N 1
ATOM 2549 C CA . GLN A 1 313 ? 109.943 -34.143 -164.349 1.00 47.50 313 GLN A CA 1
ATOM 2550 C C . GLN A 1 313 ? 109.302 -34.794 -165.586 1.00 47.50 313 GLN A C 1
ATOM 2552 O O . GLN A 1 313 ? 108.531 -35.741 -165.451 1.00 47.50 313 GLN A O 1
ATOM 2557 N N . LEU A 1 314 ? 109.714 -34.417 -166.802 1.00 51.47 314 LEU A N 1
ATOM 2558 C CA . LEU A 1 314 ? 109.444 -35.206 -168.013 1.00 51.47 314 LEU A CA 1
ATOM 2559 C C . LEU A 1 314 ? 110.139 -36.590 -168.014 1.00 51.47 314 LEU A C 1
ATOM 2561 O O . LEU A 1 314 ? 109.979 -37.346 -168.973 1.00 51.47 314 LEU A O 1
ATOM 2565 N N . PHE A 1 315 ? 110.886 -36.933 -166.953 1.00 49.66 315 PHE A N 1
ATOM 2566 C CA . PHE A 1 315 ? 111.516 -38.241 -166.763 1.00 49.66 315 PHE A CA 1
ATOM 2567 C C . PHE A 1 315 ? 110.986 -39.081 -165.576 1.00 49.66 315 PHE A C 1
ATOM 2569 O O . PHE A 1 315 ? 111.088 -40.299 -165.687 1.00 49.66 315 PHE A O 1
ATOM 2576 N N . HIS A 1 316 ? 110.397 -38.519 -164.502 1.00 39.34 316 HIS A N 1
ATOM 2577 C CA . HIS A 1 316 ? 109.734 -39.279 -163.407 1.00 39.34 316 HIS A CA 1
ATOM 2578 C C . HIS A 1 316 ? 108.715 -38.438 -162.597 1.00 39.34 316 HIS A C 1
ATOM 2580 O O . HIS A 1 316 ? 108.794 -37.212 -162.593 1.00 39.34 316 HIS A O 1
ATOM 2586 N N . ASP A 1 317 ? 107.759 -39.100 -161.918 1.00 41.00 317 ASP A N 1
ATOM 2587 C CA . ASP A 1 317 ? 106.422 -38.540 -161.630 1.00 41.00 317 ASP A CA 1
ATOM 2588 C C . ASP A 1 317 ? 105.779 -38.926 -160.260 1.00 41.00 317 ASP A C 1
ATOM 2590 O O . ASP A 1 317 ? 106.035 -39.997 -159.709 1.00 41.00 317 ASP A O 1
ATOM 2594 N N . ASN A 1 318 ? 104.849 -38.060 -159.826 1.00 37.19 318 ASN A N 1
ATOM 2595 C CA . ASN A 1 318 ? 103.679 -38.236 -158.940 1.00 37.19 318 ASN A CA 1
ATOM 2596 C C . ASN A 1 318 ? 103.750 -38.290 -157.387 1.00 37.19 318 ASN A C 1
ATOM 2598 O O . ASN A 1 318 ? 104.804 -38.376 -156.763 1.00 37.19 318 ASN A O 1
ATOM 2602 N N . GLN A 1 319 ? 102.568 -38.096 -156.768 1.00 33.62 319 GLN A N 1
ATOM 2603 C CA . GLN A 1 319 ? 102.355 -37.513 -155.424 1.00 33.62 319 GLN A CA 1
ATOM 2604 C C . GLN A 1 319 ? 101.815 -38.478 -154.337 1.00 33.62 319 GLN A C 1
ATOM 2606 O O . GLN A 1 319 ? 101.182 -39.490 -154.631 1.00 33.62 319 GLN A O 1
ATOM 2611 N N . GLY A 1 320 ? 101.964 -38.091 -153.058 1.00 30.14 320 GLY A N 1
ATOM 2612 C CA . GLY A 1 320 ? 101.328 -38.704 -151.874 1.00 30.14 320 GLY A CA 1
ATOM 2613 C C . GLY A 1 320 ? 101.477 -37.820 -150.616 1.00 30.14 320 GLY A C 1
ATOM 2614 O O . GLY A 1 320 ? 102.329 -36.937 -150.603 1.00 30.14 320 GLY A O 1
ATOM 2615 N N . GLY A 1 321 ? 100.651 -38.011 -149.573 1.00 31.78 321 GLY A N 1
ATOM 2616 C CA . GLY A 1 321 ? 100.611 -37.136 -148.374 1.00 31.78 321 GLY A CA 1
ATOM 2617 C C . GLY A 1 321 ? 100.464 -37.876 -147.028 1.00 31.78 321 GLY A C 1
ATOM 2618 O O . GLY A 1 321 ? 100.979 -38.980 -146.891 1.00 31.78 321 GLY A O 1
ATOM 2619 N N . VAL A 1 322 ? 99.685 -37.303 -146.085 1.00 29.81 322 VAL A N 1
ATOM 2620 C CA . VAL A 1 322 ? 99.311 -37.840 -144.737 1.00 29.81 322 VAL A CA 1
ATOM 2621 C C . VAL A 1 322 ? 100.333 -37.566 -143.599 1.00 29.81 322 VAL A C 1
ATOM 2623 O O . VAL A 1 322 ? 101.483 -37.227 -143.856 1.00 29.81 322 VAL A O 1
ATOM 2626 N N . THR A 1 323 ? 99.894 -37.755 -142.337 1.00 34.19 323 THR A N 1
ATOM 2627 C CA . THR A 1 323 ? 100.620 -37.714 -141.031 1.00 34.19 323 THR A CA 1
ATOM 2628 C C . THR A 1 323 ? 100.851 -36.338 -140.376 1.00 34.19 323 THR A C 1
ATOM 2630 O O . THR A 1 323 ? 100.671 -35.315 -141.023 1.00 34.19 323 THR A O 1
ATOM 2633 N N . SER A 1 324 ? 101.283 -36.231 -139.104 1.00 31.88 324 SER A N 1
ATOM 2634 C CA . SER A 1 324 ? 100.882 -36.879 -137.824 1.00 31.88 324 SER A CA 1
ATOM 2635 C C . SER A 1 324 ? 101.635 -36.173 -136.662 1.00 31.88 324 SER A C 1
ATOM 2637 O O . SER A 1 324 ? 102.557 -35.410 -136.908 1.00 31.88 324 SER A O 1
ATOM 2639 N N . TRP A 1 325 ? 101.226 -36.434 -135.418 1.00 42.78 325 TRP A N 1
ATOM 2640 C CA . TRP A 1 325 ? 101.813 -36.106 -134.097 1.00 42.78 325 TRP A CA 1
ATOM 2641 C C . TRP A 1 325 ? 103.235 -35.488 -133.916 1.00 42.78 325 TRP A C 1
ATOM 2643 O O . TRP A 1 325 ? 104.210 -35.923 -134.515 1.00 42.78 325 TRP A O 1
ATOM 2653 N N . LEU A 1 326 ? 103.331 -34.691 -132.828 1.00 36.62 326 LEU A N 1
ATOM 2654 C CA . LEU A 1 326 ? 104.486 -34.417 -131.930 1.00 36.62 326 LEU A CA 1
ATOM 2655 C C . LEU A 1 326 ? 105.659 -33.515 -132.376 1.00 36.62 326 LEU A C 1
ATOM 2657 O O . LEU A 1 326 ? 106.326 -33.773 -133.368 1.00 36.62 326 LEU A O 1
ATOM 2661 N N . THR A 1 327 ? 105.985 -32.539 -131.506 1.00 39.34 327 THR A N 1
ATOM 2662 C CA . THR A 1 327 ? 107.294 -32.112 -130.904 1.00 39.34 327 THR A CA 1
ATOM 2663 C C . THR A 1 327 ? 106.936 -30.901 -129.983 1.00 39.34 327 THR A C 1
ATOM 2665 O O . THR A 1 327 ? 105.903 -30.281 -130.219 1.00 39.34 327 THR A O 1
ATOM 2668 N N . GLY A 1 328 ? 107.521 -30.573 -128.815 1.00 32.78 328 GLY A N 1
ATOM 2669 C CA . GLY A 1 328 ? 108.934 -30.430 -128.400 1.00 32.78 328 GLY A CA 1
ATOM 2670 C C . GLY A 1 328 ? 109.484 -29.052 -128.840 1.00 32.78 328 GLY A C 1
ATOM 2671 O O . GLY A 1 328 ? 108.984 -28.504 -129.812 1.00 32.78 328 GLY A O 1
ATOM 2672 N N . TRP A 1 329 ? 110.475 -28.393 -128.228 1.00 30.72 329 TRP A N 1
ATOM 2673 C CA . TRP A 1 329 ? 111.183 -28.504 -126.938 1.00 30.72 329 TRP A CA 1
ATOM 2674 C C . TRP A 1 329 ? 111.760 -27.086 -126.629 1.00 30.72 329 TRP A C 1
ATOM 2676 O O . TRP A 1 329 ? 111.924 -26.280 -127.538 1.00 30.72 329 TRP A O 1
ATOM 2686 N N . LEU A 1 330 ? 112.034 -26.769 -125.357 1.00 30.92 330 LEU A N 1
ATOM 2687 C CA . LEU A 1 330 ? 112.568 -25.502 -124.791 1.00 30.92 330 LEU A CA 1
ATOM 2688 C C . LEU A 1 330 ? 113.549 -24.635 -125.641 1.00 30.92 330 LEU A C 1
ATOM 2690 O O . LEU A 1 330 ? 114.565 -25.151 -126.100 1.00 30.92 330 LEU A O 1
ATOM 2694 N N . GLY A 1 331 ? 113.407 -23.296 -125.551 1.00 29.94 331 GLY A N 1
ATOM 2695 C CA . GLY A 1 331 ? 114.454 -22.441 -124.932 1.00 29.94 331 GLY A CA 1
ATOM 2696 C C . GLY A 1 331 ? 115.068 -21.240 -125.699 1.00 29.94 331 GLY A C 1
ATOM 2697 O O . GLY A 1 331 ? 115.532 -21.393 -126.821 1.00 29.94 331 GLY A O 1
ATOM 2698 N N . GLY A 1 332 ? 115.225 -20.090 -125.004 1.00 29.44 332 GLY A N 1
ATOM 2699 C CA . GLY A 1 332 ? 116.362 -19.150 -125.185 1.00 29.44 332 GLY A CA 1
ATOM 2700 C C . GLY A 1 332 ? 116.081 -17.654 -125.481 1.00 29.44 332 GLY A C 1
ATOM 2701 O O . GLY A 1 332 ? 115.560 -17.339 -126.541 1.00 29.44 332 GLY A O 1
ATOM 2702 N N . GLY A 1 333 ? 116.558 -16.743 -124.606 1.00 27.80 333 GLY A N 1
ATOM 2703 C CA . GLY A 1 333 ? 116.698 -15.276 -124.825 1.00 27.80 333 GLY A CA 1
ATOM 2704 C C . GLY A 1 333 ? 115.432 -14.436 -124.529 1.00 27.80 333 GLY A C 1
ATOM 2705 O O . GLY A 1 333 ? 114.412 -14.687 -125.154 1.00 27.80 333 GLY A O 1
ATOM 2706 N N . SER A 1 334 ? 115.326 -13.500 -123.565 1.00 40.31 334 SER A N 1
ATOM 2707 C CA . SER A 1 334 ? 116.221 -12.449 -123.000 1.00 40.31 33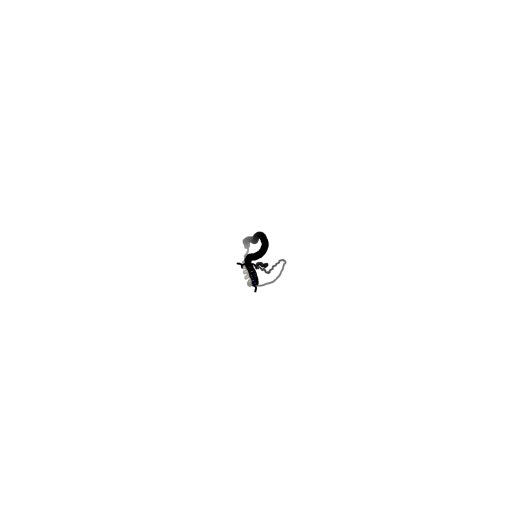4 SER A CA 1
ATOM 2708 C C . SER A 1 334 ? 116.303 -11.194 -123.893 1.00 40.31 334 SER A C 1
ATOM 2710 O O . SER A 1 334 ? 116.743 -11.320 -125.030 1.00 40.31 334 SER A O 1
ATOM 2712 N N . GLU A 1 335 ? 115.924 -9.969 -123.485 1.00 30.81 335 GLU A N 1
ATOM 2713 C CA . GLU A 1 335 ? 115.471 -9.377 -122.190 1.00 30.81 335 GLU A CA 1
ATOM 2714 C C . GLU A 1 335 ? 114.301 -8.345 -122.434 1.00 30.81 335 GLU A C 1
ATOM 2716 O O . GLU A 1 335 ? 113.757 -8.356 -123.534 1.00 30.81 335 GLU A O 1
ATOM 2721 N N . SER A 1 336 ? 113.769 -7.475 -121.540 1.00 31.16 336 SER A N 1
ATOM 2722 C CA . SER A 1 336 ? 114.195 -6.999 -120.198 1.00 31.16 336 SER A CA 1
ATOM 2723 C C . SER A 1 336 ? 113.061 -6.462 -119.287 1.00 31.16 336 SER A C 1
ATOM 2725 O O . SER A 1 336 ? 112.129 -5.809 -119.742 1.00 31.16 336 SER A O 1
ATOM 2727 N N . VAL A 1 337 ? 113.217 -6.698 -117.975 1.00 35.31 337 VAL A N 1
ATOM 2728 C CA . VAL A 1 337 ? 113.195 -5.752 -116.819 1.00 35.31 337 VAL A CA 1
ATOM 2729 C C . VAL A 1 337 ? 112.559 -4.343 -117.000 1.00 35.31 337 VAL A C 1
ATOM 2731 O O . VAL A 1 337 ? 113.030 -3.632 -117.890 1.00 35.31 337 VAL A O 1
ATOM 2734 N N . PRO A 1 338 ? 111.698 -3.805 -116.078 1.00 48.22 338 PRO A N 1
ATOM 2735 C CA . PRO A 1 338 ? 110.951 -4.353 -114.908 1.00 48.22 338 PRO A CA 1
ATOM 2736 C C . PRO A 1 338 ? 109.408 -4.024 -115.002 1.00 48.22 338 PRO A C 1
ATOM 2738 O O . PRO A 1 338 ? 108.925 -3.929 -116.121 1.00 48.22 338 PRO A O 1
ATOM 2741 N N . ASN A 1 339 ? 108.508 -3.839 -114.000 1.00 28.12 339 ASN A N 1
ATOM 2742 C CA . ASN A 1 339 ? 108.501 -3.829 -112.513 1.00 28.12 339 ASN A CA 1
ATOM 2743 C C . ASN A 1 339 ? 107.078 -4.130 -111.909 1.00 28.12 339 ASN A C 1
ATOM 2745 O O . ASN A 1 339 ? 106.177 -4.557 -112.623 1.00 28.12 339 ASN A O 1
ATOM 2749 N N . THR A 1 340 ? 106.872 -3.896 -110.597 1.00 33.66 340 THR A N 1
ATOM 2750 C CA . THR A 1 340 ? 105.649 -4.095 -109.751 1.00 33.66 340 THR A CA 1
ATOM 2751 C C . THR A 1 340 ? 105.608 -3.033 -108.606 1.00 33.66 340 THR A C 1
ATOM 2753 O O . THR A 1 340 ? 106.408 -2.098 -108.721 1.00 33.66 340 THR A O 1
ATOM 2756 N N . PRO A 1 341 ? 104.847 -3.120 -107.465 1.00 50.62 341 PRO A N 1
ATOM 2757 C CA . PRO A 1 341 ? 103.598 -3.827 -107.036 1.00 50.62 341 PRO A CA 1
ATOM 2758 C C . PRO A 1 341 ? 102.461 -2.792 -106.692 1.00 50.62 341 PRO A C 1
ATOM 2760 O O . PRO A 1 341 ? 102.516 -1.710 -107.263 1.00 50.62 341 PRO A O 1
ATOM 2763 N N . TRP A 1 342 ? 101.373 -2.919 -105.887 1.00 31.39 342 TRP A N 1
ATOM 2764 C CA . TRP A 1 342 ? 100.762 -3.809 -104.840 1.00 31.39 342 TRP A CA 1
ATOM 2765 C C . TRP A 1 342 ? 99.219 -3.976 -105.131 1.00 31.39 342 TRP A C 1
ATOM 2767 O O . TRP A 1 342 ? 98.829 -3.637 -106.241 1.00 31.39 342 TRP A O 1
ATOM 2777 N N . LYS A 1 343 ? 98.231 -4.542 -104.383 1.00 29.19 343 LYS A N 1
ATOM 2778 C CA . LYS A 1 343 ? 97.892 -4.935 -102.968 1.00 29.19 343 LYS A CA 1
ATOM 2779 C C . LYS A 1 343 ? 97.555 -3.764 -102.001 1.00 29.19 343 LYS A C 1
ATOM 2781 O O . LYS A 1 343 ? 98.145 -2.708 -102.157 1.00 29.19 343 LYS A O 1
ATOM 2786 N N . SER A 1 344 ? 96.621 -3.824 -101.023 1.00 25.14 344 SER A N 1
ATOM 2787 C CA . SER A 1 344 ? 95.846 -4.904 -100.327 1.00 25.14 344 SER A CA 1
ATOM 2788 C C . SER A 1 344 ? 94.396 -4.443 -99.963 1.00 25.14 344 SER A C 1
ATOM 2790 O O . SER A 1 344 ? 94.181 -3.239 -99.947 1.00 25.14 344 SER A O 1
ATOM 2792 N N . ASN A 1 345 ? 93.331 -5.266 -99.797 1.00 34.44 345 ASN A N 1
ATOM 2793 C CA . ASN A 1 345 ? 92.985 -6.353 -98.818 1.00 34.44 345 ASN A CA 1
ATOM 2794 C C . ASN A 1 345 ? 92.757 -5.850 -97.347 1.00 34.44 345 ASN A C 1
ATOM 2796 O O . ASN A 1 345 ? 93.336 -4.826 -97.010 1.00 34.44 345 ASN A O 1
ATOM 2800 N N . TYR A 1 346 ? 91.981 -6.446 -96.404 1.00 31.77 346 TYR A N 1
ATOM 2801 C CA . TYR A 1 346 ? 91.487 -7.834 -96.175 1.00 31.77 346 TYR A CA 1
ATOM 2802 C C . TYR A 1 346 ? 90.136 -7.946 -95.368 1.00 31.77 346 TYR A C 1
ATOM 2804 O O . TYR A 1 346 ? 90.016 -7.246 -94.374 1.00 31.77 346 TYR A O 1
ATOM 2812 N N . TRP A 1 347 ? 89.230 -8.886 -95.750 1.00 29.86 347 TRP A N 1
ATOM 2813 C CA . TRP A 1 347 ? 88.397 -9.900 -94.992 1.00 29.86 347 TRP A CA 1
ATOM 2814 C C . TRP A 1 347 ? 87.722 -9.584 -93.601 1.00 29.86 347 TRP A C 1
ATOM 2816 O O . TRP A 1 347 ? 87.937 -8.523 -93.043 1.00 29.86 347 TRP A O 1
ATOM 2826 N N . THR A 1 348 ? 86.843 -10.390 -92.946 1.00 30.25 348 THR A N 1
ATOM 2827 C CA . THR A 1 348 ? 86.413 -11.826 -93.042 1.00 30.25 348 THR A CA 1
ATOM 2828 C C . THR A 1 348 ? 84.980 -12.069 -92.470 1.00 30.25 348 THR A C 1
ATOM 2830 O O . THR A 1 348 ? 84.403 -11.175 -91.861 1.00 30.25 348 THR A O 1
ATOM 2833 N N . TRP A 1 349 ? 84.416 -13.281 -92.635 1.00 32.00 349 TRP A N 1
ATOM 2834 C CA . TRP A 1 349 ? 83.106 -13.768 -92.121 1.00 32.00 349 TRP A CA 1
ATOM 2835 C C . TRP A 1 349 ? 83.160 -14.491 -90.749 1.00 32.00 349 TRP A C 1
ATOM 2837 O O . TRP A 1 349 ? 84.228 -14.912 -90.312 1.00 32.00 349 TRP A O 1
ATOM 2847 N N . GLY A 1 350 ? 81.983 -14.755 -90.150 1.00 26.31 350 GLY A N 1
ATOM 2848 C CA . GLY A 1 350 ? 81.758 -15.741 -89.074 1.00 26.31 350 GLY A CA 1
ATOM 2849 C C . GLY A 1 350 ? 80.316 -16.299 -89.071 1.00 26.31 350 GLY A C 1
ATOM 2850 O O . GLY A 1 350 ? 79.391 -15.591 -89.458 1.00 26.31 350 GLY A O 1
ATOM 2851 N N . LEU A 1 351 ? 80.122 -17.565 -88.667 1.00 34.88 351 LEU A N 1
ATOM 2852 C CA . LEU A 1 351 ? 78.846 -18.317 -88.693 1.00 34.88 351 LEU A CA 1
ATOM 2853 C C . LEU A 1 351 ? 78.740 -19.266 -87.479 1.00 34.88 351 LEU A C 1
ATOM 2855 O O . LEU A 1 351 ? 79.742 -19.877 -87.116 1.00 34.88 351 LEU A O 1
ATOM 2859 N N . GLY A 1 352 ? 77.539 -19.469 -86.916 1.00 27.80 352 GLY A N 1
ATOM 2860 C CA . GLY A 1 352 ? 77.275 -20.533 -85.923 1.00 27.80 352 GLY A CA 1
ATOM 2861 C C . GLY A 1 352 ? 76.132 -20.219 -84.929 1.00 27.80 352 GLY A C 1
ATOM 2862 O O . GLY A 1 352 ? 76.069 -19.076 -84.481 1.00 27.80 352 GLY A O 1
ATOM 2863 N N . PRO A 1 353 ? 75.228 -21.167 -84.578 1.00 53.03 353 PRO A N 1
ATOM 2864 C CA . PRO A 1 353 ? 73.992 -20.862 -83.836 1.00 53.03 353 PRO A CA 1
ATOM 2865 C C . PRO A 1 353 ? 73.906 -21.450 -82.406 1.00 53.03 353 PRO A C 1
ATOM 2867 O O . PRO A 1 353 ? 74.632 -22.380 -82.059 1.00 53.03 353 PRO A O 1
ATOM 2870 N N . GLY A 1 354 ? 72.942 -20.966 -81.609 1.00 28.70 354 GLY A N 1
ATOM 2871 C CA . GLY A 1 354 ? 72.568 -21.536 -80.305 1.00 28.70 354 GLY A CA 1
ATOM 2872 C C . GLY A 1 354 ? 71.310 -20.893 -79.697 1.00 28.70 354 GLY A C 1
ATOM 2873 O O . GLY A 1 354 ? 71.291 -19.697 -79.428 1.00 28.70 354 GLY A O 1
ATOM 2874 N N . GLU A 1 355 ? 70.263 -21.697 -79.507 1.00 33.12 355 GLU A N 1
ATOM 2875 C CA . GLU A 1 355 ? 68.963 -21.367 -78.881 1.00 33.12 355 GLU A CA 1
ATOM 2876 C C . GLU A 1 355 ? 69.014 -21.481 -77.324 1.00 33.12 355 GLU A C 1
ATOM 2878 O O . GLU A 1 355 ? 70.076 -21.867 -76.824 1.00 33.12 355 GLU A O 1
ATOM 2883 N N . PRO A 1 356 ? 67.949 -21.189 -76.518 1.00 45.72 356 PRO A N 1
ATOM 2884 C CA . PRO A 1 356 ? 66.524 -21.083 -76.886 1.00 45.72 356 PRO A CA 1
ATOM 2885 C C . PRO A 1 356 ? 65.708 -19.893 -76.331 1.00 45.72 356 PRO A C 1
ATOM 2887 O O . PRO A 1 356 ? 66.002 -19.302 -75.293 1.00 45.72 356 PRO A O 1
ATOM 2890 N N . TRP A 1 357 ? 64.557 -19.654 -76.971 1.00 29.91 357 TRP A N 1
ATOM 2891 C CA . TRP A 1 357 ? 63.371 -19.066 -76.333 1.00 29.91 357 TRP A CA 1
ATOM 2892 C C . TRP A 1 357 ? 62.439 -20.186 -75.856 1.00 29.91 357 TRP A C 1
ATOM 2894 O O . TRP A 1 357 ? 62.024 -20.995 -76.680 1.00 29.91 357 TRP A O 1
ATOM 2904 N N . CYS A 1 358 ? 62.024 -20.189 -74.583 1.00 29.45 358 CYS A N 1
ATOM 2905 C CA . CYS A 1 358 ? 60.732 -20.747 -74.147 1.00 29.45 358 CYS A CA 1
ATOM 2906 C C . CYS A 1 358 ? 60.449 -20.450 -72.667 1.00 29.45 358 CYS A C 1
ATOM 2908 O O . CYS A 1 358 ? 61.140 -20.964 -71.796 1.00 29.45 358 CYS A O 1
ATOM 2910 N N . HIS A 1 359 ? 59.384 -19.695 -72.381 1.00 29.19 359 HIS A N 1
ATOM 2911 C CA . HIS A 1 359 ? 58.206 -20.241 -71.690 1.00 29.19 359 HIS A CA 1
ATOM 2912 C C . HIS A 1 359 ? 57.075 -19.206 -71.644 1.00 29.19 359 HIS A C 1
ATOM 2914 O O . HIS A 1 359 ? 57.211 -18.131 -71.066 1.00 29.19 359 HIS A O 1
ATOM 2920 N N . LEU A 1 360 ? 55.937 -19.555 -72.245 1.00 34.00 360 LEU A N 1
ATOM 2921 C CA . LEU A 1 360 ? 54.691 -18.794 -72.178 1.00 34.00 360 LEU A CA 1
ATOM 2922 C C . LEU A 1 360 ?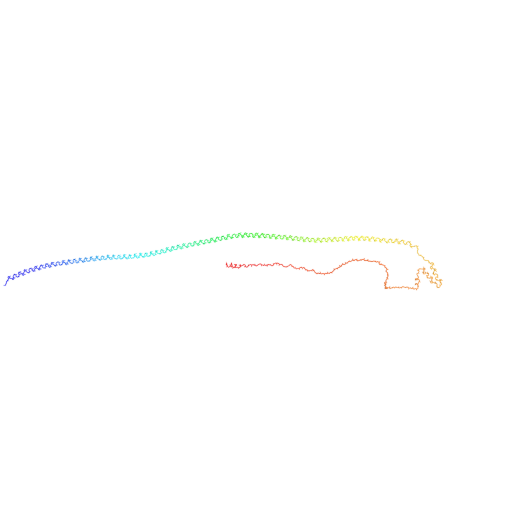 53.707 -19.523 -71.244 1.00 34.00 360 LEU A C 1
ATOM 2924 O O . LEU A 1 360 ? 53.654 -20.749 -71.276 1.00 34.00 360 LEU A O 1
ATOM 2928 N N . LEU A 1 361 ? 52.897 -18.759 -70.500 1.00 33.97 361 LEU A N 1
ATOM 2929 C CA . LEU A 1 361 ? 51.695 -19.175 -69.748 1.00 33.97 361 LEU A CA 1
ATOM 2930 C C . LEU A 1 361 ? 51.835 -20.249 -68.644 1.00 33.97 361 LEU A C 1
ATOM 2932 O O . LEU A 1 361 ? 52.126 -21.412 -68.905 1.00 33.97 361 LEU A O 1
ATOM 2936 N N . LYS A 1 362 ? 51.379 -19.890 -67.435 1.00 38.62 362 LYS A N 1
ATOM 2937 C CA . LYS A 1 362 ? 50.342 -20.617 -66.663 1.00 38.62 362 LYS A CA 1
ATOM 2938 C C . LYS A 1 362 ? 49.665 -19.638 -65.660 1.00 38.62 362 LYS A C 1
ATOM 2940 O O . LYS A 1 362 ? 50.087 -18.482 -65.638 1.00 38.62 362 LYS A O 1
ATOM 2945 N N . PRO A 1 363 ? 48.516 -19.969 -65.030 1.00 40.56 363 PRO A N 1
ATOM 2946 C CA . PRO A 1 363 ? 47.332 -19.113 -65.168 1.00 40.56 363 PRO A CA 1
ATOM 2947 C C . PRO A 1 363 ? 46.879 -18.413 -63.875 1.00 40.56 363 PRO A C 1
ATOM 2949 O O . PRO A 1 363 ? 47.475 -18.568 -62.815 1.00 40.56 363 PRO A O 1
ATOM 2952 N N . ILE A 1 364 ? 45.767 -17.678 -63.984 1.00 42.84 364 ILE A N 1
ATOM 2953 C CA . ILE A 1 364 ? 45.023 -17.100 -62.860 1.00 42.84 364 ILE A CA 1
ATOM 2954 C C . ILE A 1 364 ? 44.065 -18.148 -62.268 1.00 42.84 364 ILE A C 1
ATOM 2956 O O . ILE A 1 364 ? 43.045 -18.468 -62.876 1.00 42.84 364 ILE A O 1
ATOM 2960 N N . SER A 1 365 ? 44.387 -18.623 -61.068 1.00 39.53 365 SER A N 1
ATOM 2961 C CA . SER A 1 365 ? 43.493 -19.137 -60.014 1.00 39.53 365 SER A CA 1
ATOM 2962 C C . SER A 1 365 ? 44.306 -19.055 -58.697 1.00 39.53 365 SER A C 1
ATOM 2964 O O . SER A 1 365 ? 45.535 -19.039 -58.757 1.00 39.53 365 SER A O 1
ATOM 2966 N N . ASP A 1 366 ? 43.779 -18.863 -57.487 1.00 35.22 366 ASP A N 1
ATOM 2967 C CA . ASP A 1 366 ? 42.417 -18.914 -56.937 1.00 35.22 366 ASP A CA 1
ATOM 2968 C C . ASP A 1 366 ? 42.219 -17.704 -55.983 1.00 35.22 366 ASP A C 1
ATOM 2970 O O . ASP A 1 366 ? 43.168 -17.233 -55.363 1.00 35.22 366 ASP A O 1
ATOM 2974 N N . VAL A 1 367 ? 41.093 -16.983 -56.007 1.00 37.12 367 VAL A N 1
ATOM 2975 C CA . VAL A 1 367 ? 39.846 -17.235 -55.245 1.00 37.12 367 VAL A CA 1
ATOM 2976 C C . VAL A 1 367 ? 40.006 -17.169 -53.706 1.00 37.12 367 VAL A C 1
ATOM 2978 O O . VAL A 1 367 ? 40.236 -18.172 -53.046 1.00 37.12 367 VAL A O 1
ATOM 2981 N N . TRP A 1 368 ? 39.722 -15.965 -53.179 1.00 42.81 368 TRP A N 1
ATOM 2982 C CA . TRP A 1 368 ? 39.198 -15.617 -51.836 1.00 42.81 368 TRP A CA 1
ATOM 2983 C C . TRP A 1 368 ? 40.100 -15.800 -50.584 1.00 42.81 368 TRP A C 1
ATOM 2985 O O . TRP A 1 368 ? 40.694 -16.854 -50.379 1.00 42.81 368 TRP A O 1
ATOM 2995 N N . PRO A 1 369 ? 40.151 -14.801 -49.670 1.00 44.31 369 PRO A N 1
ATOM 2996 C CA . PRO A 1 369 ? 40.804 -14.938 -48.368 1.00 44.31 369 PRO A CA 1
ATOM 2997 C C . PRO A 1 369 ? 39.917 -15.662 -47.339 1.00 44.31 369 PRO A C 1
ATOM 2999 O O . PRO A 1 369 ? 38.706 -15.449 -47.267 1.00 44.31 369 PRO A O 1
ATOM 3002 N N . THR A 1 370 ? 40.545 -16.477 -46.490 1.00 37.22 370 THR A N 1
ATOM 3003 C CA . THR A 1 370 ? 39.900 -17.225 -45.400 1.00 37.22 370 THR A CA 1
ATOM 3004 C C . THR A 1 370 ? 39.210 -16.311 -44.381 1.00 37.22 370 THR A C 1
ATOM 3006 O O . THR A 1 370 ? 39.844 -15.434 -43.794 1.00 37.22 370 THR A O 1
ATOM 3009 N N . PHE A 1 371 ? 37.933 -16.576 -44.091 1.00 39.12 371 PHE A N 1
ATOM 3010 C CA . PHE A 1 371 ? 37.235 -15.991 -42.942 1.00 39.12 371 PHE A CA 1
ATOM 3011 C C . PHE A 1 371 ? 37.703 -16.657 -41.638 1.00 39.12 371 PHE A C 1
ATOM 3013 O O . PHE A 1 371 ? 37.455 -17.843 -41.422 1.00 39.12 371 PHE A O 1
ATOM 3020 N N . THR A 1 372 ? 38.326 -15.885 -40.747 1.00 48.34 372 THR A N 1
ATOM 3021 C CA . THR A 1 372 ? 38.695 -16.333 -39.393 1.00 48.34 372 THR A CA 1
ATOM 3022 C C . THR A 1 372 ? 37.719 -15.733 -38.375 1.00 48.34 372 THR A C 1
ATOM 3024 O O . THR A 1 372 ? 37.784 -14.526 -38.134 1.00 48.34 372 THR A O 1
ATOM 3027 N N . PRO A 1 373 ? 36.806 -16.515 -37.770 1.00 46.09 373 PRO A N 1
ATOM 3028 C CA . PRO A 1 373 ? 35.893 -15.998 -36.755 1.00 46.09 373 PRO A CA 1
ATOM 3029 C C . PRO A 1 373 ? 36.620 -15.745 -35.425 1.00 46.09 373 PRO A C 1
ATOM 3031 O O . PRO A 1 373 ? 37.375 -16.589 -34.941 1.00 46.09 373 PRO A O 1
ATOM 3034 N N . LEU A 1 374 ? 36.356 -14.590 -34.811 1.00 45.94 374 LEU A N 1
ATOM 3035 C CA . LEU A 1 374 ? 36.734 -14.303 -33.423 1.00 45.94 374 LEU A CA 1
ATOM 3036 C C . LEU A 1 374 ? 35.821 -15.074 -32.444 1.00 45.94 374 LEU A C 1
ATOM 3038 O O . LEU A 1 374 ? 34.658 -15.325 -32.769 1.00 45.94 374 LEU A O 1
ATOM 3042 N N . PRO A 1 375 ? 36.314 -15.456 -31.251 1.00 47.09 375 PRO A N 1
ATOM 3043 C CA . PRO A 1 375 ? 35.545 -16.256 -30.303 1.00 47.09 375 PRO A CA 1
ATOM 3044 C C . PRO A 1 375 ? 34.444 -15.435 -29.621 1.00 47.09 375 PRO A C 1
ATOM 3046 O O . PRO A 1 375 ? 34.689 -14.347 -29.101 1.00 47.09 375 PRO A O 1
ATOM 3049 N N . VAL A 1 376 ? 33.236 -15.997 -29.573 1.00 42.56 376 VAL A N 1
ATOM 3050 C CA . VAL A 1 376 ? 32.092 -15.456 -28.825 1.00 42.56 376 VAL A CA 1
ATOM 3051 C C . VAL A 1 376 ? 32.144 -15.966 -27.379 1.00 42.56 376 VAL A C 1
ATOM 3053 O O . VAL A 1 376 ? 32.408 -17.148 -27.152 1.00 42.56 376 VAL A O 1
ATOM 3056 N N . LEU A 1 377 ? 31.893 -15.093 -26.396 1.00 46.06 377 LEU A N 1
ATOM 3057 C CA . LEU A 1 377 ? 31.768 -15.499 -24.990 1.00 46.06 377 LEU A CA 1
ATOM 3058 C C . LEU A 1 377 ? 30.477 -16.315 -24.762 1.00 46.06 377 LEU A C 1
ATOM 3060 O O . LEU A 1 377 ? 29.434 -15.965 -25.315 1.00 46.06 377 LEU A O 1
ATOM 3064 N N . PRO A 1 378 ? 30.501 -17.362 -23.917 1.00 43.91 378 PRO A N 1
ATOM 3065 C CA . PRO A 1 378 ? 29.309 -18.135 -23.584 1.00 43.91 378 PRO A CA 1
ATOM 3066 C C . PRO A 1 378 ? 28.454 -17.418 -22.522 1.00 43.91 378 PRO A C 1
ATOM 3068 O O . PRO A 1 378 ? 28.534 -17.730 -21.333 1.00 43.91 378 PRO A O 1
ATOM 3071 N N . ASP A 1 379 ? 27.609 -16.476 -22.947 1.00 35.78 379 ASP A N 1
ATOM 3072 C CA . ASP A 1 379 ? 26.590 -15.892 -22.068 1.00 35.78 379 ASP A CA 1
ATOM 3073 C C . ASP A 1 379 ? 25.471 -16.906 -21.766 1.00 35.78 379 ASP A C 1
ATOM 3075 O O . ASP A 1 379 ? 24.763 -17.399 -22.649 1.00 35.78 379 ASP A O 1
ATOM 3079 N N . ASN A 1 380 ? 25.296 -17.217 -20.480 1.00 52.50 380 ASN A N 1
ATOM 3080 C CA . ASN A 1 380 ? 24.335 -18.207 -19.993 1.00 52.50 380 ASN A CA 1
ATOM 3081 C C . ASN A 1 380 ? 22.883 -17.693 -20.062 1.00 52.50 380 ASN A C 1
ATOM 3083 O O . ASN A 1 380 ? 22.327 -17.261 -19.054 1.00 52.50 380 ASN A O 1
ATOM 3087 N N . SER A 1 381 ? 22.239 -17.797 -21.231 1.00 51.69 381 SER A N 1
ATOM 3088 C CA . SER A 1 381 ? 20.815 -17.449 -21.412 1.00 51.69 381 SER A CA 1
ATOM 3089 C C . SER A 1 381 ? 19.990 -18.519 -22.153 1.00 51.69 381 SER A C 1
ATOM 3091 O O . SER A 1 381 ? 19.098 -18.225 -22.943 1.00 51.69 381 SER A O 1
ATOM 3093 N N . ALA A 1 382 ? 20.256 -19.799 -21.871 1.00 45.41 382 ALA A N 1
ATOM 3094 C CA . ALA A 1 382 ? 19.490 -20.941 -22.395 1.00 45.41 382 ALA A CA 1
ATOM 3095 C C . ALA A 1 382 ? 18.436 -21.497 -21.402 1.00 45.41 382 ALA A C 1
ATOM 3097 O O . ALA A 1 382 ? 17.960 -22.618 -21.562 1.00 45.41 382 ALA A O 1
ATOM 3098 N N . GLY A 1 383 ? 18.091 -20.743 -20.347 1.00 50.62 383 GLY A N 1
ATOM 3099 C CA . GLY A 1 383 ? 17.320 -21.246 -19.194 1.00 50.62 383 GLY A CA 1
ATOM 3100 C C . GLY A 1 383 ? 15.871 -20.758 -19.040 1.00 50.62 383 GLY A C 1
ATOM 3101 O O . GLY A 1 383 ? 15.199 -21.196 -18.110 1.00 50.62 383 GLY A O 1
ATOM 3102 N N . VAL A 1 384 ? 15.383 -19.846 -19.892 1.00 51.47 384 VAL A N 1
ATOM 3103 C CA . VAL A 1 384 ? 14.105 -19.125 -19.655 1.00 51.47 384 VAL A CA 1
ATOM 3104 C C . VAL A 1 384 ? 13.006 -19.452 -20.681 1.00 51.47 384 VAL A C 1
ATOM 3106 O O . VAL A 1 384 ? 11.824 -19.405 -20.351 1.00 51.47 384 VAL A O 1
ATOM 3109 N N . ALA A 1 385 ? 13.359 -19.872 -21.900 1.00 48.38 385 ALA A N 1
ATOM 3110 C CA . ALA A 1 385 ? 12.414 -20.044 -23.014 1.00 48.38 385 ALA A CA 1
ATOM 3111 C C . ALA A 1 385 ? 11.501 -21.297 -22.950 1.00 48.38 385 ALA A C 1
ATOM 3113 O O . ALA A 1 385 ? 10.724 -21.529 -23.870 1.00 48.38 385 ALA A O 1
ATOM 3114 N N . LEU A 1 386 ? 11.570 -22.108 -21.885 1.00 45.25 386 LEU A N 1
ATOM 3115 C CA . LEU A 1 386 ? 10.824 -23.374 -21.742 1.00 45.25 386 LEU A CA 1
ATOM 3116 C C . LEU A 1 386 ? 9.884 -23.406 -20.520 1.00 45.25 386 LEU A C 1
ATOM 3118 O O . LEU A 1 386 ? 9.683 -24.455 -19.909 1.00 45.25 386 LEU A O 1
ATOM 3122 N N . LYS A 1 387 ? 9.292 -22.260 -20.150 1.00 49.69 387 LYS A N 1
ATOM 3123 C CA . LYS A 1 387 ? 8.308 -22.185 -19.047 1.00 49.69 387 LYS A CA 1
ATOM 3124 C C . LYS A 1 387 ? 6.948 -21.561 -19.397 1.00 49.69 387 LYS A C 1
ATOM 3126 O O . LYS A 1 387 ? 5.993 -21.788 -18.665 1.00 49.69 387 LYS A O 1
ATOM 3131 N N . GLU A 1 388 ? 6.834 -20.879 -20.539 1.00 51.50 388 GLU A N 1
ATOM 3132 C CA . GLU A 1 388 ? 5.599 -20.213 -21.011 1.00 51.50 388 GLU A CA 1
ATOM 3133 C C . GLU A 1 388 ? 4.804 -21.027 -22.060 1.00 51.50 388 GLU A C 1
ATOM 3135 O O . GLU A 1 388 ? 3.967 -20.493 -22.778 1.00 51.50 388 GLU A O 1
ATOM 3140 N N . LEU A 1 389 ? 5.039 -22.343 -22.148 1.00 48.38 389 LEU A N 1
ATOM 3141 C CA . LEU A 1 389 ? 4.273 -23.277 -22.998 1.00 48.38 389 LEU A CA 1
ATOM 3142 C C . LEU A 1 389 ? 3.623 -24.421 -22.196 1.00 48.38 389 LEU A C 1
ATOM 3144 O O . LEU A 1 389 ? 3.378 -25.506 -22.714 1.00 48.38 389 LEU A O 1
ATOM 3148 N N . LEU A 1 390 ? 3.348 -24.181 -20.909 1.00 47.81 390 LEU A N 1
ATOM 3149 C CA . LEU A 1 390 ? 2.691 -25.140 -20.005 1.00 47.81 390 LEU A CA 1
ATOM 3150 C C . LEU A 1 390 ? 1.674 -24.458 -19.062 1.00 47.81 390 LEU A C 1
ATOM 3152 O O . LEU A 1 390 ? 1.489 -24.867 -17.915 1.00 47.81 390 LEU A O 1
ATOM 3156 N N . LYS A 1 391 ? 1.042 -23.380 -19.550 1.00 53.84 391 LYS A N 1
ATOM 3157 C CA . LYS A 1 391 ? 0.017 -22.583 -18.850 1.00 53.84 391 LYS A CA 1
ATOM 3158 C C . LYS A 1 391 ? -1.086 -22.045 -19.787 1.00 53.84 391 LYS A C 1
ATOM 3160 O O . LYS A 1 391 ? -1.460 -20.876 -19.719 1.00 53.84 391 LYS A O 1
ATOM 3165 N N . GLN A 1 392 ? -1.629 -22.924 -20.626 1.00 49.84 392 GLN A N 1
ATOM 3166 C CA . GLN A 1 392 ? -2.988 -22.823 -21.175 1.00 49.84 392 GLN A CA 1
ATOM 3167 C C . GLN A 1 392 ? -3.663 -24.188 -21.028 1.00 49.84 392 GLN A C 1
ATOM 3169 O O . GLN A 1 392 ? -2.930 -25.192 -21.182 1.00 49.84 392 GLN A O 1
#

Radius of gyration: 123.23 Å; chains: 1; bounding box: 226×55×357 Å

Organism: Cebus imitator (NCBI:txid2715852)

Secondary structure (DSSP, 8-state):
--HHHHHHHHHHHHHHHHHHHHHHHHHHHHHHHHHHHHHHHHHHHHHHHHHHHHHHHHHHHHHHHHHHHHHHHHHHHHHHHHHHHHHHHHHHHHHHHHHHHHHHHHHHHHHHHHHHHHHHHHHHHHHHHHHHHHHHHHHHHHHHHHHHHHHHHHHHHHHHHHHHHHHHHHHHHHHHHHHHHHHHHHHHHHHHHHHHHHHHHHHHHHHHHHHHHHHHHHHHHHHHHHHHHHHHHHHHHHHHHHHHHHHHHSTTHHHHHHHHHHTTTSSSS-----HHHHHHHHHHHHHS-TTTHHHHHHHHHHHTT--HHHHHTTSS----------------------------------------------------PPP-PPPPP-----SSTTSSSS--

Foldseek 3Di:
DDPVVVVVVVVVVVVVVVVVVVVVVVVVVVVVVVVVVVVVVVVVVVVVVVVVVVVVVVVVVVVVVVVVVVVVVVVVVVVVVVVVVVVVVVVVVVVVVVVVVVVVVVVVVVVVVVVVVVVVVVVVVVVVVVVVVVVVVVVVVVVVVVVVVVVVVVVVVVVVVVVVVVVVVVVVVVVVVVVVVVVVVVVVVVVVVVVVVVVVVVVVVVVVVVVVVVVVVVVVVVVVVVVVVVVVVVVVVVVVVVVVVVVVVVVVVVVVVVVVVVVVPPPPDDDDDDPVVVVVLVVVLVPDDPVCNVVSVVVVCVSVVNDPVNVCCVPPDDDDDDDDDDDDDDDDDDDDDDDDDDDDDDDDDDDDDDDDDDDDDDDDDDDDDDDDDDDDDDDPDPPDPPPVPPDD

Sequence (392 aa):
MDIGKLKGENENIVETSREKETEYQALQETNMKFSAMLREKEFECHSVKEKALAFEELLKEKEQGKIGELNQLVNAVKSMQEKIVVFQQERDQVMLSLKQKQMENTALQNEVQRLRDNKFQSNQELERLRNHLLESEDSYTRAALAAEDREAKLRKKVTVLEEKLVSSSDAMENASHQMVLQCFQQEEKAMCSAELEKQKHLRAEWKKKEEHLERKVLSLQERLDEANASLDSASRLTELIEELRKQNEIRPEMLDDAQKKLMNLANTSEGKVDKVLMRNLFIGHFQAPKNQRHEVLRLMGSILGVRREEMEQLFHDNQGGVTSWLTGWLGGGSESVPNTPWKSNYWTWGLGPGEPWCHLLKPISDVWPTFTPLPVLPDNSAGVALKELLKQ